Protein AF-A0A8J6HXM9-F1 (afdb_monomer_lite)

Secondary structure (DSSP, 8-state):
--TTSSSHHHHHHHHHHHHSTT--GGG--PPPTHHHHHTTTSPPPTTHHHHHHHHHHHHHHHHHHHHHHHHHHHHHHHHTHHHHHHHHHHTT-----S-SS----SS-TTSHHHHHHHHHHHHHHHHHHHHHHHHHHHHHHHHHHHHHHHHHHHHHHHHTTTTS-HHHHHHHHHHHHHHHHHHHHHHHHHHHHHHHHHHHHHHHHHHHHHHHHHHHHHH--HHHHHHHHHHHHHHHHS-GGG-THHHHHHHHHHHHH-PPTT--TTSTTS-HHHHHHHHHGGGS-HHHHHHHHHHHHHH-TTTHHHHHHHHHS----BSTTS-B--HHHHHHHHHHHHHHHHHHHHHHHS-HHHHHHHTTT--EEEEEE-TTS-EEEEEE----TT-TT---------S-------------------PPTT--HHHHHHHHHHHHHHHHHHHHHHHHHHHHHHHHHHHHHHHHHHGGGGGTS-HHHHHHHHHHHHHHHHHHHHHHHHHHHHHHHHHHHHHHHHHHH---SHHHHHS-TT-SS----SS-TTTTTHHHHHHHHHHHHHHHHHHHHHHHHHHHHHHHHHHHHHHHHHHHHHHHHHHHHH-GGGHHHHHHHHHHHHHHHH-

Organism: Tenebrio molitor (NCBI:txid7067)

Sequence (619 aa):
MRLWWELPNTVAKRLARHFAFGRSRVLNPEPPDLVCVFFRGFSTPSHREQFKKKHDKRVKLLYGYCVVGLVVYSAVSYLEEPYCRRKYDEQNAKDVCGFMVPVWIPFDLSDPIIKHIVFSFQACSMLLVLLPAILGTYFAVTCVDLITIRIEHLQNVLENIEVLPRSLKKNKLKWSVQYHVRILRLTEKFNDYFGSLNAVHYVLSSIILGILNHQTLQQMEIKAVIHLLGWLVTLGAFKPGDFSLIVNEQNVREAFNSFPVGTSPDLDGMRAQYLKDIISLSACEPGQQDCILKEVQCHTPLLYPYLYQCYKNPFTLNVSNMGIMASATFLRVISSSVAAWLSETVLRGRGLGARRKLRRAMDVCVCLVGADGRVVEGRINTLSATTARSARVRVSSGKGAHGCISVVYVCECEVEWPWVAGESAPERIGKMELEKGKIADRKGCIYMEYCFLEKIRDVNVLIEQLGEFEKFCPKEEILATDETVEYYSKAIIVYWFFGNVMNCIALLVERSQCKLQRKSDLYRERDPCGLMARCFYPFDVSRKLFPLAYSIQVYTCGIITYYVVVLSMTLVGLMMHVLTQLRYCRKLIRRLDKVINEEPEDIEKSVRQIVLYHIKIIK

pLDDT: mean 71.36, std 20.9, range [22.47, 97.19]

Radius of gyration: 31.19 Å; chains: 1; bounding box: 90×50×92 Å

Foldseek 3Di:
DVVPPPPCPPVVVVVCVVVVDDDPCVLPPVPPCVVVVLQPPDDDQPCVVVLVVVLSVLLVVVLVVQLVLLVVLLVLQQVCQVVVVVVCVVVVHDFDGSASDRDDDLDPCVDVVVVVVVRVVRSVVSNVVVSVVLVVVSVLLSLLLVLVSLLVSLLVLLLCLVVDDPVVSVVSVVVSLVSVVSSVVSLVVSLVVCLQVVLVVVVVLLVLLVVLLVCCLPVVRVSSVSVNVVSVVSLCSSPLVSNCQQVSLVSSLVSLQVDDFDPDPVCVLVTSVLSNVLSVCVVDDPVVNVVSLVVCCVSPVPCSVVSVVSPPDRSFSHNVVPDGPHPVVSVVSVCVSVVSNVVSVVCVVDDPVVVVVVVQVPWDWDWFAFPVRDTDTDTDHDDDPVPPPDDDDDDPDDDDDDDDGDDDDPDPPPPVDPDDPPDDPVRVVVVVVQVVVVVVVVCVLVVVVVVCVVCVVVLVVLVVLLVVCVVQDPVVLVVVLVVVLVVVLVVLVVVLVVVLVCLLVSQVVSQVVVLVSDDDDVCPQFQHGSASDRDGDPGRCNPDVVVVRNVVRSVVVSVSSVVVSVVVSSVVSSVSSLVSLVVVLVVLVVCLVVCVVPPVVCSVVSVVSSVVSVVSSVD

InterPro domains:
  IPR004117 Olfactory receptor, insect [PF02949] (98-229)
  IPR004117 Olfactory receptor, insect [PTHR21137] (50-234)

Structure (mmCIF, N/CA/C/O backbone):
data_AF-A0A8J6HXM9-F1
#
_entry.id   AF-A0A8J6HXM9-F1
#
loop_
_atom_site.group_PDB
_atom_site.id
_atom_site.type_symbol
_atom_site.label_atom_id
_atom_site.label_alt_id
_atom_site.label_comp_id
_atom_site.label_asym_id
_atom_site.label_entity_id
_atom_site.label_seq_id
_atom_site.pdbx_PDB_ins_code
_atom_site.Cartn_x
_atom_site.Cartn_y
_atom_site.Cartn_z
_atom_site.occupancy
_atom_site.B_iso_or_equiv
_atom_site.auth_seq_id
_atom_site.auth_comp_id
_atom_site.auth_asym_id
_atom_site.auth_atom_id
_atom_site.pdbx_PDB_model_num
ATOM 1 N N . MET A 1 1 ? -13.595 -3.493 -39.857 1.00 31.84 1 MET A N 1
ATOM 2 C CA . MET A 1 1 ? -12.845 -2.217 -39.758 1.00 31.84 1 MET A CA 1
ATOM 3 C C . MET A 1 1 ? -13.699 -0.962 -39.502 1.00 31.84 1 MET A C 1
ATOM 5 O O . MET A 1 1 ? -13.125 0.013 -39.049 1.00 31.84 1 MET A O 1
ATOM 9 N N . ARG A 1 2 ? -15.039 -0.952 -39.669 1.00 22.98 2 ARG A N 1
ATOM 10 C CA . ARG A 1 2 ? -15.896 0.197 -39.267 1.00 22.98 2 ARG A CA 1
ATOM 11 C C . ARG A 1 2 ? -16.353 0.216 -37.795 1.00 22.98 2 ARG A C 1
ATOM 13 O O . ARG A 1 2 ? -16.747 1.266 -37.315 1.00 22.98 2 ARG A O 1
ATOM 20 N N . LEU A 1 3 ? -16.239 -0.890 -37.052 1.00 25.84 3 LEU A N 1
ATOM 21 C CA . LEU A 1 3 ? -16.672 -0.955 -35.642 1.00 25.84 3 LEU A CA 1
ATOM 22 C C . LEU A 1 3 ? -15.687 -0.345 -34.622 1.00 25.84 3 LEU A C 1
ATOM 24 O O . LEU A 1 3 ? -16.008 -0.266 -33.443 1.00 25.84 3 LEU A O 1
ATOM 28 N N . TRP A 1 4 ? -14.495 0.081 -35.050 1.00 30.20 4 TRP A N 1
ATOM 29 C CA . TRP A 1 4 ? -13.453 0.603 -34.151 1.00 30.20 4 TRP A CA 1
ATOM 30 C C . TRP A 1 4 ? -13.431 2.135 -34.032 1.00 30.20 4 TRP A C 1
ATOM 32 O O . TRP A 1 4 ? -12.713 2.663 -33.189 1.00 30.20 4 TRP A O 1
ATOM 42 N N . TRP A 1 5 ? -14.226 2.858 -34.828 1.00 33.66 5 TRP A N 1
ATOM 43 C CA . TRP A 1 5 ? -14.164 4.325 -34.885 1.00 33.66 5 TRP A CA 1
ATOM 44 C C . TRP A 1 5 ? -15.242 5.059 -34.070 1.00 33.66 5 TRP A C 1
ATOM 46 O O . TRP A 1 5 ? -15.077 6.241 -33.787 1.00 33.66 5 TRP A O 1
ATOM 56 N N . GLU A 1 6 ? -16.304 4.383 -33.615 1.00 31.91 6 GLU A N 1
ATOM 57 C CA . GLU A 1 6 ? -17.414 5.057 -32.909 1.00 31.91 6 GLU A CA 1
ATOM 58 C C . GLU A 1 6 ? -17.395 4.929 -31.375 1.00 31.91 6 GLU A C 1
ATOM 60 O O . GLU A 1 6 ? -18.154 5.609 -30.685 1.00 31.91 6 GLU A O 1
ATOM 65 N N . LEU A 1 7 ? -16.480 4.142 -30.799 1.00 33.22 7 LEU A N 1
ATOM 66 C CA . LEU A 1 7 ? -16.333 4.012 -29.342 1.00 33.22 7 LEU A CA 1
ATOM 67 C C . LEU A 1 7 ? -15.490 5.078 -28.587 1.00 33.22 7 LEU A C 1
ATOM 69 O O . LEU A 1 7 ? -15.622 5.114 -27.357 1.00 33.22 7 LEU A O 1
ATOM 73 N N . PRO A 1 8 ? -14.667 5.973 -29.192 1.00 40.75 8 PRO A N 1
ATOM 74 C CA . PRO A 1 8 ? -13.815 6.855 -28.386 1.00 40.75 8 PRO A CA 1
ATOM 75 C C . PRO A 1 8 ? -14.595 7.938 -27.638 1.00 40.75 8 PRO A C 1
ATOM 77 O O . PRO A 1 8 ? -14.272 8.255 -26.498 1.00 40.75 8 PRO A O 1
ATOM 80 N N . ASN A 1 9 ? -15.649 8.508 -28.227 1.00 42.16 9 ASN A N 1
ATOM 81 C CA . ASN A 1 9 ? -16.217 9.752 -27.702 1.00 42.16 9 ASN A CA 1
ATOM 82 C C . ASN A 1 9 ? -17.053 9.576 -26.430 1.00 42.16 9 ASN A C 1
ATOM 84 O O . ASN A 1 9 ? -17.073 10.472 -25.590 1.00 42.16 9 ASN A O 1
ATOM 88 N N . THR A 1 10 ? -17.720 8.441 -26.232 1.00 44.25 10 THR A N 1
ATOM 89 C CA . THR A 1 10 ? -18.593 8.214 -25.065 1.00 44.25 10 THR A CA 1
ATOM 90 C C . THR A 1 10 ? -17.809 7.719 -23.853 1.00 44.25 10 THR A C 1
ATOM 92 O O . THR A 1 10 ? -18.071 8.162 -22.732 1.00 44.25 10 THR A O 1
ATOM 95 N N . VAL A 1 11 ? -16.805 6.863 -24.076 1.00 41.78 11 VAL A N 1
ATOM 96 C CA . VAL A 1 11 ? -15.896 6.373 -23.030 1.00 41.78 11 VAL A CA 1
ATOM 97 C C . VAL A 1 11 ? -14.886 7.456 -22.655 1.00 41.78 11 VAL A C 1
ATOM 99 O O . VAL A 1 11 ? -14.742 7.739 -21.468 1.00 41.78 11 VAL A O 1
ATOM 102 N N . ALA A 1 12 ? -14.299 8.173 -23.622 1.00 39.62 12 ALA A N 1
ATOM 103 C CA . ALA A 1 12 ? -13.432 9.311 -23.325 1.00 39.62 12 ALA A CA 1
ATOM 104 C C . ALA A 1 12 ? -14.203 10.478 -22.695 1.00 39.62 12 ALA A C 1
ATOM 106 O O . ALA A 1 12 ? -13.669 11.092 -21.788 1.00 39.62 12 ALA A O 1
ATOM 107 N N . LYS A 1 13 ? -15.474 10.758 -23.045 1.00 41.84 13 LYS A N 1
ATOM 108 C CA . LYS A 1 13 ? -16.288 11.760 -22.313 1.00 41.84 13 LYS A CA 1
ATOM 109 C C . LYS A 1 13 ? -16.751 11.294 -20.930 1.00 41.84 13 LYS A C 1
ATOM 111 O O . LYS A 1 13 ? -17.095 12.150 -20.114 1.00 41.84 13 LYS A O 1
ATOM 116 N N . ARG A 1 14 ? -16.826 9.987 -20.645 1.00 41.19 14 ARG A N 1
ATOM 117 C CA . ARG A 1 14 ? -17.085 9.466 -19.284 1.00 41.19 14 ARG A CA 1
ATOM 118 C C . ARG A 1 14 ? -15.819 9.493 -18.435 1.00 41.19 14 ARG A C 1
ATOM 120 O O . ARG A 1 14 ? -15.872 9.991 -17.317 1.00 41.19 14 ARG A O 1
ATOM 127 N N . LEU A 1 15 ? -14.686 9.069 -18.991 1.00 38.81 15 LEU A N 1
ATOM 128 C CA . LEU A 1 15 ? -13.378 9.159 -18.346 1.00 38.81 15 LEU A CA 1
ATOM 129 C C . LEU A 1 15 ? -12.964 10.622 -18.158 1.00 38.81 15 LEU A C 1
ATOM 131 O O . LEU A 1 15 ? -12.643 11.008 -17.047 1.00 38.81 15 LEU A O 1
ATOM 135 N N . ALA A 1 16 ? -13.110 11.486 -19.163 1.00 39.44 16 ALA A N 1
ATOM 136 C CA . ALA A 1 16 ? -12.872 12.923 -19.032 1.00 39.44 16 ALA A CA 1
ATOM 137 C C . ALA A 1 16 ? -13.861 13.600 -18.075 1.00 39.44 16 ALA A C 1
ATOM 139 O O . ALA A 1 16 ? -13.477 14.562 -17.439 1.00 39.44 16 ALA A O 1
ATOM 140 N N . ARG A 1 17 ? -15.094 13.108 -17.877 1.00 41.44 17 ARG A N 1
ATOM 141 C CA . ARG A 1 17 ? -15.974 13.600 -16.790 1.00 41.44 17 ARG A CA 1
ATOM 142 C C . ARG A 1 17 ? -15.585 13.081 -15.402 1.00 41.44 17 ARG A C 1
ATOM 144 O O . ARG A 1 17 ? -15.936 13.714 -14.413 1.00 41.44 17 ARG A O 1
ATOM 151 N N . HIS A 1 18 ? -14.870 11.962 -15.313 1.00 41.69 18 HIS A N 1
ATOM 152 C CA . HIS A 1 18 ? -14.252 11.490 -14.071 1.00 41.69 18 HIS A CA 1
ATOM 153 C C . HIS A 1 18 ? -12.903 12.165 -13.776 1.00 41.69 18 HIS A C 1
ATOM 155 O O . HIS A 1 18 ? -12.589 12.370 -12.607 1.00 41.69 18 HIS A O 1
ATOM 161 N N . PHE A 1 19 ? -12.153 12.565 -14.808 1.00 37.09 19 PHE A N 1
ATOM 162 C CA . PHE A 1 19 ? -10.839 13.208 -14.701 1.00 37.09 19 PHE A CA 1
ATOM 163 C C . PHE A 1 19 ? -10.867 14.743 -14.826 1.00 37.09 19 PHE A C 1
ATOM 165 O O . PHE A 1 19 ? -9.917 15.396 -14.398 1.00 37.09 19 PHE A O 1
ATOM 172 N N . ALA A 1 20 ? -11.936 15.353 -15.353 1.00 36.69 20 ALA A N 1
ATOM 173 C CA . ALA A 1 20 ? -12.113 16.804 -15.357 1.00 36.69 20 ALA A CA 1
ATOM 174 C C . ALA A 1 20 ? -12.361 17.285 -13.924 1.00 36.69 20 ALA A C 1
ATOM 176 O O . ALA A 1 20 ? -13.451 17.172 -13.356 1.00 36.69 20 ALA A O 1
ATOM 177 N N . PHE A 1 21 ? -11.278 17.800 -13.355 1.00 49.78 21 PHE A N 1
ATOM 178 C CA . PHE A 1 21 ? -11.176 18.550 -12.117 1.00 49.78 21 PHE A CA 1
ATOM 179 C C . PHE A 1 21 ? -12.388 19.461 -11.863 1.00 49.78 21 PHE A C 1
ATOM 181 O O . PHE A 1 21 ? -12.713 20.326 -12.671 1.00 49.78 21 PHE A O 1
ATOM 188 N N . GLY A 1 22 ? -13.015 19.311 -10.689 1.00 33.38 22 GLY A N 1
ATOM 189 C CA . GLY A 1 22 ? -13.835 20.379 -10.109 1.00 33.38 22 GLY A CA 1
ATOM 190 C C . GLY A 1 22 ? -14.942 19.946 -9.150 1.00 33.38 22 GLY A C 1
ATOM 191 O O . GLY A 1 22 ? -15.168 20.630 -8.156 1.00 33.38 22 GLY A O 1
ATOM 192 N N . ARG A 1 23 ? -15.646 18.831 -9.400 1.00 36.16 23 ARG A N 1
ATOM 193 C CA . ARG A 1 23 ? -16.852 18.474 -8.610 1.00 36.16 23 ARG A CA 1
ATOM 194 C C . ARG A 1 23 ? -17.080 16.982 -8.361 1.00 36.16 23 ARG A C 1
ATOM 196 O O . ARG A 1 23 ? -18.188 16.584 -8.007 1.00 36.16 23 ARG A O 1
ATOM 203 N N . SER A 1 24 ? -16.066 16.136 -8.515 1.00 35.00 24 SER A N 1
ATOM 204 C CA . SER A 1 24 ? -16.252 14.717 -8.209 1.00 35.00 24 SER A CA 1
ATOM 205 C C . SER A 1 24 ? -16.218 14.501 -6.692 1.00 35.00 24 SER A C 1
ATOM 207 O O . SER A 1 24 ? -15.155 14.590 -6.077 1.00 35.00 24 SER A O 1
ATOM 209 N N . ARG A 1 25 ? -17.374 14.179 -6.085 1.00 41.53 25 ARG A N 1
ATOM 210 C CA . ARG A 1 25 ? -17.483 13.688 -4.689 1.00 41.53 25 ARG A CA 1
ATOM 211 C C . ARG A 1 25 ? -16.564 12.483 -4.410 1.00 41.53 25 ARG A C 1
ATOM 213 O O . ARG A 1 25 ? -16.330 12.162 -3.259 1.00 41.53 25 ARG A O 1
ATOM 220 N N . VAL A 1 26 ? -16.009 11.856 -5.449 1.00 41.50 26 VAL A N 1
ATOM 221 C CA . VAL A 1 26 ? -15.083 10.716 -5.382 1.00 41.50 26 VAL A CA 1
ATOM 222 C C . VAL A 1 26 ? -13.689 11.093 -4.855 1.00 41.50 26 VAL A C 1
ATOM 224 O O . VAL A 1 26 ? -13.021 10.239 -4.289 1.00 41.50 26 VAL A O 1
ATOM 227 N N . LEU A 1 27 ? -13.255 12.357 -4.975 1.00 39.78 27 LEU A N 1
ATOM 228 C CA . LEU A 1 27 ? -11.985 12.836 -4.388 1.00 39.78 27 LEU A CA 1
ATOM 229 C C . LEU A 1 27 ? -12.145 13.440 -2.983 1.00 39.78 27 LEU A C 1
ATOM 231 O O . LEU A 1 27 ? -11.152 13.768 -2.343 1.00 39.78 27 LEU A O 1
ATOM 235 N N . ASN A 1 28 ? -13.385 13.544 -2.500 1.00 38.56 28 ASN A N 1
ATOM 236 C CA . ASN A 1 28 ? -13.709 13.682 -1.084 1.00 38.56 28 ASN A CA 1
ATOM 237 C C . ASN A 1 28 ? -14.421 12.390 -0.648 1.00 38.56 28 ASN A C 1
ATOM 239 O O . ASN A 1 28 ? -15.607 12.445 -0.309 1.00 38.56 28 ASN A O 1
ATOM 243 N N . PRO A 1 29 ? -13.763 11.210 -0.669 1.00 43.34 29 PRO A N 1
ATOM 244 C CA . PRO A 1 29 ? -14.262 10.157 0.190 1.00 43.34 29 PRO A CA 1
ATOM 245 C C . PRO A 1 29 ? -14.192 10.770 1.585 1.00 43.34 29 PRO A C 1
ATOM 247 O O . PRO A 1 29 ? -13.104 11.119 2.048 1.00 43.34 29 PRO A O 1
ATOM 250 N N . GLU A 1 30 ? -15.340 11.022 2.221 1.00 43.56 30 GLU A N 1
ATOM 251 C CA . GLU A 1 30 ? -15.300 11.289 3.651 1.00 43.56 30 GLU A CA 1
ATOM 252 C C . GLU A 1 30 ? -14.464 10.151 4.233 1.00 43.56 30 GLU A C 1
ATOM 254 O O . GLU A 1 30 ? -14.775 8.989 3.934 1.00 43.56 30 GLU A O 1
ATOM 259 N N . PRO A 1 31 ? -13.335 10.458 4.907 1.00 47.56 31 PRO A N 1
ATOM 260 C CA . PRO A 1 31 ? -12.440 9.425 5.393 1.00 47.56 31 PRO A CA 1
ATOM 261 C C . PRO A 1 31 ? -13.323 8.436 6.135 1.00 47.56 31 PRO A C 1
ATOM 263 O O . PRO A 1 31 ? -14.167 8.886 6.919 1.00 47.56 31 PRO A O 1
ATOM 266 N N . PRO A 1 32 ? -13.233 7.139 5.797 1.00 47.34 32 PRO A N 1
ATOM 267 C CA . PRO A 1 32 ? -14.266 6.185 6.132 1.00 47.34 32 PRO A CA 1
ATOM 268 C C . PRO A 1 32 ? -14.608 6.346 7.605 1.00 47.34 32 PRO A C 1
ATOM 270 O O . PRO A 1 32 ? -13.722 6.340 8.464 1.00 47.34 32 PRO A O 1
ATOM 273 N N . ASP A 1 33 ? -15.904 6.483 7.881 1.00 54.75 33 ASP A N 1
ATOM 274 C CA . ASP A 1 33 ? -16.495 6.606 9.216 1.00 54.75 33 ASP A CA 1
ATOM 275 C C . ASP A 1 33 ? -16.012 5.517 10.193 1.00 54.75 33 ASP A C 1
ATOM 277 O O . ASP A 1 33 ? -16.316 5.575 11.375 1.00 54.75 33 ASP A O 1
ATOM 281 N N . LEU A 1 34 ? -15.241 4.529 9.729 1.00 54.44 34 LEU A N 1
ATOM 282 C CA . LEU A 1 34 ? -14.500 3.528 10.488 1.00 54.44 34 LEU A CA 1
ATOM 283 C C . LEU A 1 34 ? -13.900 4.070 11.790 1.00 54.44 34 LEU A C 1
ATOM 285 O O . LEU A 1 34 ? -14.086 3.471 12.846 1.00 54.44 34 LEU A O 1
ATOM 289 N N . VAL A 1 35 ? -13.226 5.220 11.739 1.00 62.09 35 VAL A N 1
ATOM 290 C CA . VAL A 1 35 ? -12.621 5.833 12.931 1.00 62.09 35 VAL A CA 1
ATOM 291 C C . VAL A 1 35 ? -13.693 6.349 13.890 1.00 62.09 35 VAL A C 1
ATOM 293 O O . VAL A 1 35 ? -13.603 6.165 15.105 1.00 62.09 35 VAL A O 1
ATOM 296 N N . CYS A 1 36 ? -14.730 6.993 13.357 1.00 66.38 36 CYS A N 1
ATOM 297 C CA . CYS A 1 36 ? -15.858 7.486 14.142 1.00 66.38 36 CYS A CA 1
ATOM 298 C C . CYS A 1 36 ? -16.667 6.344 14.760 1.00 66.38 36 CYS A C 1
ATOM 300 O O . CYS A 1 36 ? -17.122 6.454 15.897 1.00 66.38 36 CYS A O 1
ATOM 302 N N . VAL A 1 37 ? -16.781 5.224 14.050 1.00 69.75 37 VAL A N 1
ATOM 303 C CA . VAL A 1 37 ? -17.386 3.984 14.531 1.00 69.75 37 VAL A CA 1
ATOM 304 C C . VAL A 1 37 ? -16.545 3.395 15.662 1.00 69.75 37 VAL A C 1
ATOM 306 O O . VAL A 1 37 ? -17.102 3.013 16.690 1.00 69.75 37 VAL A O 1
ATOM 309 N N . PHE A 1 38 ? -15.216 3.388 15.530 1.00 76.00 38 PHE A N 1
ATOM 310 C CA . PHE A 1 38 ? -14.313 2.842 16.543 1.00 76.00 38 PHE A CA 1
ATOM 311 C C . PHE A 1 38 ? -14.368 3.619 17.875 1.00 76.00 38 PHE A C 1
ATOM 313 O O . PHE A 1 38 ? -14.368 3.036 18.965 1.00 76.00 38 PHE A O 1
ATOM 320 N N . PHE A 1 39 ? -14.513 4.945 17.804 1.00 83.44 39 PHE A N 1
ATOM 321 C CA . PHE A 1 39 ? -14.644 5.822 18.975 1.00 83.44 39 PHE A CA 1
ATOM 322 C C . PHE A 1 39 ? -16.088 6.208 19.314 1.00 83.44 39 PHE A C 1
ATOM 324 O O . PHE A 1 39 ? -16.317 7.176 20.042 1.00 83.44 39 PHE A O 1
ATOM 331 N N . ARG A 1 40 ? -17.080 5.448 18.839 1.00 84.12 40 ARG A N 1
ATOM 332 C CA . ARG A 1 40 ? -18.483 5.720 19.159 1.00 84.12 40 ARG A CA 1
ATOM 333 C C . ARG A 1 40 ? -18.704 5.653 20.678 1.00 84.12 40 ARG A C 1
ATOM 335 O O . ARG A 1 40 ? -18.290 4.688 21.328 1.00 84.12 40 ARG A O 1
ATOM 342 N N . GLY A 1 41 ? -19.321 6.696 21.233 1.00 83.31 41 GLY A N 1
ATOM 343 C CA . GLY A 1 41 ? -19.528 6.869 22.679 1.00 83.31 41 GLY A CA 1
ATOM 344 C C . GLY A 1 41 ? -18.479 7.737 23.391 1.00 83.31 41 GLY A C 1
ATOM 345 O O . GLY A 1 41 ? -18.637 8.018 24.575 1.00 83.31 41 GLY A O 1
ATOM 346 N N . PHE A 1 42 ? -17.440 8.198 22.690 1.00 88.19 42 PHE A N 1
ATOM 347 C CA . PHE A 1 42 ? -16.485 9.177 23.215 1.00 88.19 42 PHE A CA 1
ATOM 348 C C . PHE A 1 42 ? -16.726 10.563 22.616 1.00 88.19 42 PHE A C 1
ATOM 350 O O . PHE A 1 42 ? -17.189 10.683 21.480 1.00 88.19 42 PHE A O 1
ATOM 357 N N . SER A 1 43 ? -16.390 11.614 23.370 1.00 87.62 43 SER A N 1
ATOM 358 C CA . SER A 1 43 ? -16.427 12.984 22.867 1.00 87.62 43 SER A CA 1
ATOM 359 C C . SER A 1 43 ? -15.473 13.157 21.685 1.00 87.62 43 SER A C 1
ATOM 361 O O . SER A 1 43 ? -14.408 12.532 21.582 1.00 87.62 43 SER A O 1
ATOM 363 N N . THR A 1 44 ? -15.896 13.998 20.751 1.00 87.94 44 THR A N 1
ATOM 364 C CA . THR A 1 44 ? -15.097 14.378 19.592 1.00 87.94 44 THR A CA 1
ATOM 365 C C . THR A 1 44 ? -13.959 15.297 20.051 1.00 87.94 44 THR A C 1
ATOM 367 O O . THR A 1 44 ? -14.230 16.210 20.830 1.00 87.94 44 THR A O 1
ATOM 370 N N . PRO A 1 45 ? -12.710 15.111 19.585 1.00 89.50 45 PRO A N 1
ATOM 371 C CA . PRO A 1 45 ? -11.624 16.036 19.895 1.00 89.50 45 PRO A CA 1
ATOM 372 C C . PRO A 1 45 ? -11.973 17.438 19.383 1.00 89.50 45 PRO A C 1
ATOM 374 O O . PRO A 1 45 ? -12.455 17.570 18.254 1.00 89.50 45 PRO A O 1
ATOM 377 N N . SER A 1 46 ? -11.705 18.475 20.181 1.00 86.69 46 SER A N 1
ATOM 378 C CA . SER A 1 46 ? -11.999 19.883 19.853 1.00 86.69 46 SER A CA 1
ATOM 379 C C . SER A 1 46 ? -11.391 20.328 18.516 1.00 86.69 46 SER A C 1
ATOM 381 O O . SER A 1 46 ? -11.996 21.102 17.779 1.00 86.69 46 SER A O 1
ATOM 383 N N . HIS A 1 47 ? -10.227 19.782 18.155 1.00 87.62 47 HIS A N 1
ATOM 384 C CA . HIS A 1 47 ? -9.484 20.142 16.945 1.00 87.62 47 HIS A CA 1
ATOM 385 C C . HIS A 1 47 ? -9.807 19.280 15.711 1.00 87.62 47 HIS A C 1
ATOM 387 O O . HIS A 1 47 ? -9.108 19.376 14.703 1.00 87.62 47 HIS A O 1
ATOM 393 N N . ARG A 1 48 ? -10.864 18.449 15.728 1.00 86.62 48 ARG A N 1
ATOM 394 C CA . ARG A 1 48 ? -11.167 17.522 14.614 1.00 86.62 48 ARG A CA 1
ATOM 395 C C . ARG A 1 48 ? -11.351 18.223 13.262 1.00 86.62 48 ARG A C 1
ATOM 397 O O . ARG A 1 48 ? -10.828 17.746 12.258 1.00 86.62 48 ARG A O 1
ATOM 404 N N . GLU A 1 49 ? -12.073 19.338 13.220 1.00 89.69 49 GLU A N 1
ATOM 405 C CA . GLU A 1 49 ? -12.308 20.071 11.964 1.00 89.69 49 GLU A CA 1
ATOM 406 C C . GLU A 1 49 ? -11.026 20.731 11.438 1.00 89.69 49 GLU A C 1
ATOM 408 O O . GLU A 1 49 ? -10.740 20.703 10.238 1.00 89.69 49 GLU A O 1
ATOM 413 N N . GLN A 1 50 ? -10.199 21.267 12.342 1.00 90.94 50 GLN A N 1
ATOM 414 C CA . GLN A 1 50 ? -8.891 21.827 11.992 1.00 90.94 50 GLN A CA 1
ATOM 415 C C . GLN A 1 50 ? -7.964 20.740 11.436 1.00 90.94 50 GLN A C 1
ATOM 417 O O . GLN A 1 50 ? -7.298 20.957 10.422 1.00 90.94 50 GLN A O 1
ATOM 422 N N . PHE A 1 51 ? -7.980 19.554 12.050 1.00 87.00 51 PHE A N 1
ATOM 423 C CA . PHE A 1 51 ? -7.259 18.378 11.581 1.00 87.00 51 PHE A CA 1
ATOM 424 C C . PHE A 1 51 ? -7.695 17.957 10.177 1.00 87.00 51 PHE A C 1
ATOM 426 O O . PHE A 1 51 ? -6.856 17.878 9.280 1.00 87.00 51 PHE A O 1
ATOM 433 N N . LYS A 1 52 ? -9.004 17.781 9.948 1.00 88.50 52 LYS A N 1
ATOM 434 C CA . LYS A 1 52 ? -9.554 17.426 8.631 1.00 88.50 52 LYS A CA 1
ATOM 435 C C . LYS A 1 52 ? -9.107 18.424 7.560 1.00 88.50 52 LYS A C 1
ATOM 437 O O . LYS A 1 52 ? -8.525 18.033 6.553 1.00 88.50 52 LYS A O 1
ATOM 442 N N . LYS A 1 53 ? -9.254 19.727 7.824 1.00 91.56 53 LYS A N 1
ATOM 443 C CA . LYS A 1 53 ? -8.835 20.791 6.897 1.00 91.56 53 LYS A CA 1
ATOM 444 C C . LYS A 1 53 ? -7.325 20.778 6.616 1.00 91.56 53 LYS A C 1
ATOM 446 O O . LYS A 1 53 ? -6.913 21.019 5.479 1.00 91.56 53 LYS A O 1
ATOM 451 N N . LYS A 1 54 ? -6.491 20.506 7.629 1.00 88.81 54 LYS A N 1
ATOM 452 C CA . LYS A 1 54 ? -5.028 20.382 7.488 1.00 88.81 54 LYS A CA 1
ATOM 453 C C . LYS A 1 54 ? -4.657 19.178 6.615 1.00 88.81 54 LYS A C 1
ATOM 455 O O . LYS A 1 54 ? -3.817 19.330 5.726 1.00 88.81 54 LYS A O 1
ATOM 460 N N . HIS A 1 55 ? -5.294 18.025 6.828 1.00 85.75 55 HIS A N 1
ATOM 461 C CA . HIS A 1 55 ? -5.048 16.808 6.049 1.00 85.75 55 HIS A CA 1
ATOM 462 C C . HIS A 1 55 ? -5.521 16.949 4.607 1.00 85.75 55 HIS A C 1
ATOM 464 O O . HIS A 1 55 ? -4.731 16.727 3.697 1.00 85.75 55 HIS A O 1
ATOM 470 N N . ASP A 1 56 ? -6.729 17.459 4.374 1.00 87.81 56 ASP A N 1
ATOM 471 C CA . ASP A 1 56 ? -7.235 17.701 3.018 1.00 87.81 56 ASP A CA 1
ATOM 472 C C . ASP A 1 56 ? -6.301 18.625 2.222 1.00 87.81 56 ASP A C 1
ATOM 474 O O . ASP A 1 56 ? -6.048 18.410 1.034 1.00 87.81 56 ASP A O 1
ATOM 478 N N . LYS A 1 57 ? -5.742 19.654 2.876 1.00 90.31 57 LYS A N 1
ATOM 479 C CA . LYS A 1 57 ? -4.749 20.543 2.259 1.00 90.31 57 LYS A CA 1
ATOM 480 C C . LYS A 1 57 ? -3.450 19.802 1.925 1.00 90.31 57 LYS A C 1
ATOM 482 O O . LYS A 1 57 ? -2.919 19.992 0.833 1.00 90.31 57 LYS A O 1
ATOM 487 N N . ARG A 1 58 ? -2.939 18.972 2.842 1.00 87.94 58 ARG A N 1
ATOM 488 C CA . ARG A 1 58 ? -1.721 18.164 2.650 1.00 87.94 58 ARG A CA 1
ATOM 489 C C . ARG A 1 58 ? -1.901 17.126 1.533 1.00 87.94 58 ARG A C 1
ATOM 491 O O . ARG A 1 58 ? -1.033 17.055 0.672 1.00 87.94 58 ARG A O 1
ATOM 498 N N . VAL A 1 59 ? -3.029 16.409 1.480 1.00 86.62 59 VAL A N 1
ATOM 499 C CA . VAL A 1 59 ? -3.362 15.461 0.394 1.00 86.62 59 VAL A CA 1
ATOM 500 C C . VAL A 1 59 ? -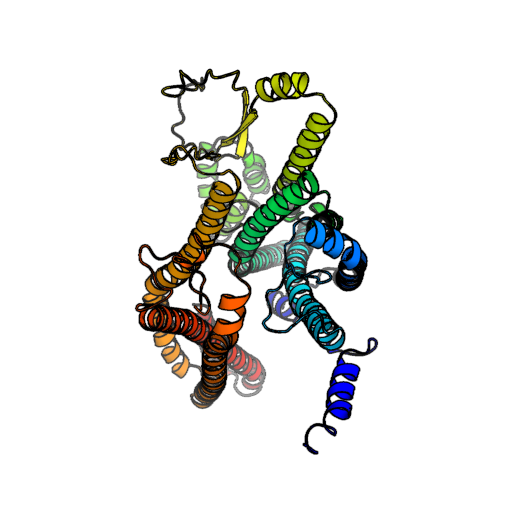3.360 16.166 -0.954 1.00 86.62 59 VAL A C 1
ATOM 502 O O . VAL A 1 59 ? -2.723 15.696 -1.889 1.00 86.62 59 VAL A O 1
ATOM 505 N N . LYS A 1 60 ? -4.037 17.317 -1.062 1.00 89.44 60 LYS A N 1
ATOM 506 C CA . LYS A 1 60 ? -4.093 18.087 -2.314 1.00 89.44 60 LYS A CA 1
ATOM 507 C C . LYS A 1 60 ? -2.714 18.580 -2.746 1.00 89.44 60 LYS A C 1
ATOM 509 O O . LYS A 1 60 ? -2.399 18.522 -3.932 1.00 89.44 60 LYS A O 1
ATOM 514 N N . LEU A 1 61 ? -1.897 19.040 -1.797 1.00 90.50 61 LEU A N 1
ATOM 515 C CA . LEU A 1 61 ? -0.524 19.466 -2.069 1.00 90.50 61 LEU A CA 1
ATOM 516 C C . LEU A 1 61 ? 0.333 18.296 -2.558 1.00 90.50 61 LEU A C 1
ATOM 518 O O . LEU A 1 61 ? 1.041 18.439 -3.549 1.00 90.50 61 LEU A O 1
ATOM 522 N N . LEU A 1 62 ? 0.240 17.145 -1.891 1.00 87.25 62 LEU A N 1
ATOM 523 C CA . LEU A 1 62 ? 0.993 15.946 -2.234 1.00 87.25 62 LEU A CA 1
ATOM 524 C C . LEU A 1 62 ? 0.565 15.401 -3.601 1.00 87.25 62 LEU A C 1
ATOM 526 O O . LEU A 1 62 ? 1.410 15.158 -4.449 1.00 87.25 62 LEU A O 1
ATOM 530 N N . TYR A 1 63 ? -0.739 15.328 -3.865 1.00 88.88 63 TYR A N 1
ATOM 531 C CA . TYR A 1 63 ? -1.279 14.975 -5.177 1.00 88.88 63 TYR A CA 1
ATOM 532 C C . TYR A 1 63 ? -0.752 15.907 -6.278 1.00 88.88 63 TYR A C 1
ATOM 534 O O . TYR A 1 63 ? -0.257 15.445 -7.305 1.00 88.88 63 TYR A O 1
ATOM 542 N N . GLY A 1 64 ? -0.821 17.225 -6.054 1.00 91.88 64 GLY A N 1
ATOM 543 C CA . GLY A 1 64 ? -0.295 18.219 -6.989 1.00 91.88 64 GLY A CA 1
ATOM 544 C C . GLY A 1 64 ? 1.205 18.048 -7.226 1.00 91.88 64 GLY A C 1
ATOM 545 O O . GLY A 1 64 ? 1.650 18.074 -8.370 1.00 91.88 64 GLY A O 1
ATOM 546 N N . TYR A 1 65 ? 1.969 17.793 -6.163 1.00 91.19 65 TYR A N 1
ATOM 547 C CA . TYR A 1 65 ? 3.396 17.497 -6.237 1.00 91.19 65 TYR A CA 1
ATOM 548 C C . TYR A 1 65 ? 3.692 16.265 -7.102 1.00 91.19 65 TYR A C 1
ATOM 550 O O . TYR A 1 65 ? 4.567 16.335 -7.959 1.00 91.19 65 TYR A O 1
ATOM 558 N N . CYS A 1 66 ? 2.940 15.170 -6.954 1.00 90.00 66 CYS A N 1
ATOM 559 C CA . CYS A 1 66 ? 3.123 13.962 -7.764 1.00 90.00 66 CYS A CA 1
ATOM 560 C C . CYS A 1 66 ? 2.843 14.210 -9.242 1.00 90.00 66 CYS A C 1
ATOM 562 O O . CYS A 1 66 ? 3.612 13.778 -10.094 1.00 90.00 66 CYS A O 1
ATOM 564 N N . VAL A 1 67 ? 1.752 14.917 -9.548 1.00 92.81 67 VAL A N 1
ATOM 565 C CA . VAL A 1 67 ? 1.376 15.229 -10.932 1.00 92.81 67 VAL A CA 1
ATOM 566 C C . VAL A 1 67 ? 2.414 16.146 -11.573 1.00 92.81 67 VAL A C 1
ATOM 568 O O . VAL A 1 67 ? 2.890 15.854 -12.667 1.00 92.81 67 VAL A O 1
ATOM 571 N N . VAL A 1 68 ? 2.820 17.219 -10.887 1.00 94.06 68 VAL A N 1
ATOM 572 C CA . VAL A 1 68 ? 3.858 18.136 -11.381 1.00 94.06 68 VAL A CA 1
ATOM 573 C C . VAL A 1 68 ? 5.193 17.411 -11.529 1.00 94.06 68 VAL A C 1
ATOM 575 O O . VAL A 1 68 ? 5.834 17.529 -12.568 1.00 94.06 68 VAL A O 1
ATOM 578 N N . GLY A 1 69 ? 5.590 16.616 -10.533 1.00 91.69 69 GLY A N 1
ATOM 579 C CA . GLY A 1 69 ? 6.807 15.810 -10.570 1.00 91.69 69 GLY A CA 1
ATOM 580 C C . GLY A 1 69 ? 6.817 14.842 -11.749 1.00 91.69 69 GLY A C 1
ATOM 581 O O . GLY A 1 69 ? 7.810 14.773 -12.464 1.00 91.69 69 GLY A O 1
ATOM 582 N N . LEU A 1 70 ? 5.695 14.170 -12.021 1.00 92.69 70 LEU A N 1
ATOM 583 C CA . LEU A 1 70 ? 5.546 13.280 -13.169 1.00 92.69 70 LEU A CA 1
ATOM 584 C C . LEU A 1 70 ? 5.674 14.033 -14.497 1.00 92.69 70 LEU A C 1
ATOM 586 O O . LEU A 1 70 ? 6.373 13.564 -15.393 1.00 92.69 70 LEU A O 1
ATOM 590 N N . VAL A 1 71 ? 5.038 15.200 -14.627 1.00 94.88 71 VAL A N 1
ATOM 591 C CA . VAL A 1 71 ? 5.126 16.041 -15.831 1.00 94.88 71 VAL A CA 1
ATOM 592 C C . VAL A 1 71 ? 6.560 16.517 -16.056 1.00 94.88 71 VAL A C 1
ATOM 594 O O . VAL A 1 71 ? 7.078 16.375 -17.161 1.00 94.88 71 VAL A O 1
ATOM 597 N N . VAL A 1 72 ? 7.227 17.018 -15.014 1.00 94.75 72 VAL A N 1
ATOM 598 C CA . VAL A 1 72 ? 8.630 17.453 -15.083 1.00 94.75 72 VAL A CA 1
ATOM 599 C C . VAL A 1 72 ? 9.539 16.280 -15.445 1.00 94.75 72 VAL A C 1
ATOM 601 O O . VAL A 1 72 ? 10.360 16.401 -16.349 1.00 94.75 72 VAL A O 1
ATOM 604 N N . TYR A 1 73 ? 9.363 15.124 -14.805 1.00 93.38 73 TYR A N 1
ATOM 605 C CA . TYR A 1 73 ? 10.154 13.925 -15.081 1.00 93.38 73 TYR A CA 1
ATOM 606 C C . TYR A 1 73 ? 9.952 13.416 -16.517 1.00 93.38 73 TYR A C 1
ATOM 608 O O . TYR A 1 73 ? 10.910 13.029 -17.191 1.00 93.38 73 TYR A O 1
ATOM 616 N N . SER A 1 74 ? 8.715 13.473 -17.017 1.00 93.31 74 SER A N 1
ATOM 617 C CA . SER A 1 74 ? 8.365 13.158 -18.408 1.00 93.31 74 SER A CA 1
ATOM 618 C C . SER A 1 74 ? 9.033 14.131 -19.380 1.00 93.31 74 SER A C 1
ATOM 620 O O . SER A 1 74 ? 9.640 13.704 -20.359 1.00 93.31 74 SER A O 1
ATOM 622 N N . ALA A 1 75 ? 8.973 15.434 -19.092 1.00 94.88 75 ALA A N 1
ATOM 623 C CA . ALA A 1 75 ? 9.574 16.472 -19.922 1.00 94.88 75 ALA A CA 1
ATOM 624 C C . ALA A 1 75 ? 11.099 16.334 -19.984 1.00 94.88 75 ALA A C 1
ATOM 626 O O . ALA A 1 75 ? 11.661 16.340 -21.072 1.00 94.88 75 ALA A O 1
ATOM 627 N N . VAL A 1 76 ? 11.767 16.127 -18.844 1.00 94.44 76 VAL A N 1
ATOM 628 C CA . VAL A 1 76 ? 13.215 15.859 -18.799 1.00 94.44 76 VAL A CA 1
ATOM 629 C C . VAL A 1 76 ? 13.549 14.603 -19.596 1.00 94.44 76 VAL A C 1
ATOM 631 O O . VAL A 1 76 ? 14.489 14.608 -20.384 1.00 94.44 76 VAL A O 1
ATOM 634 N N . SER A 1 77 ? 12.736 13.551 -19.471 1.00 92.62 77 SER A N 1
ATOM 635 C CA . SER A 1 77 ? 12.928 12.325 -20.247 1.00 92.62 77 SER A CA 1
ATOM 636 C C . SER A 1 77 ? 12.863 12.541 -21.747 1.00 92.62 77 SER A C 1
ATOM 638 O O . SER A 1 77 ? 13.676 11.965 -22.464 1.00 92.62 77 SER A O 1
ATOM 640 N N . TYR A 1 78 ? 11.943 13.384 -22.198 1.00 93.06 78 TYR A N 1
ATOM 641 C CA . TYR A 1 78 ? 11.808 13.751 -23.598 1.00 93.06 78 TYR A CA 1
ATOM 642 C C . TYR A 1 78 ? 12.959 14.657 -24.071 1.00 93.06 78 TYR A C 1
ATOM 644 O O . TYR A 1 78 ? 13.550 14.415 -25.119 1.00 93.06 78 TYR A O 1
ATOM 652 N N . LEU A 1 79 ? 13.336 15.665 -23.276 1.00 94.75 79 LEU A N 1
ATOM 653 C CA . LEU A 1 79 ? 14.398 16.624 -23.607 1.00 94.75 79 LEU A CA 1
ATOM 654 C C . LEU A 1 79 ? 15.800 16.000 -23.636 1.00 94.75 79 LEU A C 1
ATOM 656 O O . LEU A 1 79 ? 16.648 16.446 -24.405 1.00 94.75 79 LEU A O 1
ATOM 660 N N . GLU A 1 80 ? 16.056 14.971 -22.829 1.00 92.81 80 GLU A N 1
ATOM 661 C CA . GLU A 1 80 ? 17.337 14.253 -22.819 1.00 92.81 80 GLU A CA 1
ATOM 662 C C . GLU A 1 80 ? 17.509 13.297 -24.008 1.00 92.81 80 GLU A C 1
ATOM 664 O O . GLU A 1 80 ? 18.614 12.798 -24.241 1.00 92.81 80 GLU A O 1
ATOM 669 N N . GLU A 1 81 ? 16.456 13.046 -24.793 1.00 94.00 81 GLU A N 1
ATOM 670 C CA . GLU A 1 81 ? 16.517 12.124 -25.926 1.00 94.00 81 GLU A CA 1
ATOM 671 C C . GLU A 1 81 ? 17.685 12.400 -26.891 1.00 94.00 81 GLU A C 1
ATOM 673 O O . GLU A 1 81 ? 18.414 11.452 -27.194 1.00 94.00 81 GLU A O 1
ATOM 678 N N . PRO A 1 82 ? 17.915 13.635 -27.385 1.00 94.50 82 PRO A N 1
ATOM 679 C CA . PRO A 1 82 ? 18.953 13.883 -28.387 1.00 94.50 82 PRO A CA 1
ATOM 680 C C . PRO A 1 82 ? 20.367 13.696 -27.831 1.00 94.50 82 PRO A C 1
ATOM 682 O O . PRO A 1 82 ? 21.301 13.390 -28.572 1.00 94.50 82 PRO A O 1
ATOM 685 N N . TYR A 1 83 ? 20.550 13.914 -26.526 1.00 93.38 83 TYR A N 1
ATOM 686 C CA . TYR A 1 83 ? 21.820 13.664 -25.850 1.00 93.38 83 TYR A CA 1
ATOM 687 C C . TYR A 1 83 ? 22.061 12.160 -25.690 1.00 93.38 83 TYR A C 1
ATOM 689 O O . TYR A 1 83 ? 23.122 11.666 -26.066 1.00 93.38 83 TYR A O 1
ATOM 697 N N . CYS A 1 84 ? 21.043 11.437 -25.217 1.00 90.75 84 CYS A N 1
ATOM 698 C CA . CYS A 1 84 ? 21.053 9.983 -25.119 1.00 90.75 84 CYS A CA 1
ATOM 699 C C . CYS A 1 84 ? 21.383 9.345 -26.476 1.00 90.75 84 CYS A C 1
ATOM 701 O O . CYS A 1 84 ? 22.341 8.584 -26.575 1.00 90.75 84 CYS A O 1
ATOM 703 N N . ARG A 1 85 ? 20.668 9.729 -27.541 1.00 92.31 85 ARG A N 1
ATOM 704 C CA . ARG A 1 85 ? 20.851 9.153 -28.879 1.00 92.31 85 ARG A CA 1
ATOM 705 C C . ARG A 1 85 ? 22.284 9.331 -29.392 1.00 92.31 85 ARG A C 1
ATOM 707 O O . ARG A 1 85 ? 22.901 8.346 -29.772 1.00 92.31 85 ARG A O 1
ATOM 714 N N . ARG A 1 86 ? 22.857 10.539 -29.275 1.00 94.19 86 ARG A N 1
ATOM 715 C CA . ARG A 1 86 ? 24.260 10.804 -29.656 1.00 94.19 86 ARG A CA 1
ATOM 716 C C . ARG A 1 86 ? 25.256 9.915 -28.914 1.00 94.19 86 ARG A C 1
ATOM 718 O O . ARG A 1 86 ? 26.116 9.311 -29.543 1.00 94.19 86 ARG A O 1
ATOM 725 N N . LYS A 1 87 ? 25.112 9.795 -27.591 1.00 88.62 87 LYS A N 1
ATOM 726 C CA . LYS A 1 87 ? 25.996 8.965 -26.759 1.00 88.62 87 LYS A CA 1
ATOM 727 C C . LYS A 1 87 ? 25.962 7.489 -27.176 1.00 88.62 87 LYS A C 1
ATOM 729 O O . LYS A 1 87 ? 26.984 6.811 -27.128 1.00 88.62 87 LYS A O 1
ATOM 734 N N . TYR A 1 88 ? 24.797 6.988 -27.578 1.00 86.88 88 TYR A N 1
ATOM 735 C CA . TYR A 1 88 ? 24.637 5.602 -28.017 1.00 86.88 88 TYR A CA 1
ATOM 736 C C . TYR A 1 88 ? 25.112 5.367 -29.453 1.00 86.88 88 TYR A C 1
ATOM 738 O O . TYR A 1 88 ? 25.742 4.338 -29.713 1.00 86.88 88 TYR A O 1
ATOM 746 N N . ASP A 1 89 ? 24.894 6.334 -30.346 1.00 90.19 89 ASP A N 1
ATOM 747 C CA . ASP A 1 89 ? 25.433 6.311 -31.707 1.00 90.19 89 ASP A CA 1
ATOM 748 C C . ASP A 1 89 ? 26.973 6.251 -31.676 1.00 90.19 89 ASP A C 1
ATOM 750 O O . ASP A 1 89 ? 27.572 5.416 -32.355 1.00 90.19 89 ASP A O 1
ATOM 754 N N . GLU A 1 90 ? 27.619 7.037 -30.803 1.00 93.06 90 GLU A N 1
ATOM 755 C CA . GLU A 1 90 ? 29.074 6.998 -30.566 1.00 93.06 90 GLU A CA 1
ATOM 756 C C . GLU A 1 90 ? 29.565 5.628 -30.067 1.00 93.06 90 GLU A C 1
ATOM 758 O O . GLU A 1 90 ? 30.654 5.176 -30.423 1.00 93.06 90 GLU A O 1
ATOM 763 N N . GLN A 1 91 ? 28.756 4.936 -29.261 1.00 89.06 91 GLN A N 1
ATOM 764 C CA . GLN A 1 91 ? 29.077 3.613 -28.717 1.00 89.06 91 GLN A CA 1
ATOM 765 C C . GLN A 1 91 ? 28.668 2.461 -29.644 1.00 89.06 91 GLN A C 1
ATOM 767 O O . GLN A 1 91 ? 28.862 1.294 -29.296 1.00 89.06 91 GLN A O 1
ATOM 772 N N . ASN A 1 92 ? 28.101 2.753 -30.822 1.00 89.44 92 ASN A N 1
ATOM 773 C CA . ASN A 1 92 ? 27.529 1.753 -31.726 1.00 89.44 92 ASN A CA 1
ATOM 774 C C . ASN A 1 92 ? 26.492 0.833 -31.039 1.00 89.44 92 ASN A C 1
ATOM 776 O O . ASN A 1 92 ? 26.268 -0.318 -31.452 1.00 89.44 92 ASN A O 1
ATOM 780 N N . ALA A 1 93 ? 25.846 1.337 -29.988 1.00 79.75 93 ALA A N 1
ATOM 781 C CA . ALA A 1 93 ? 24.862 0.631 -29.186 1.00 79.75 93 ALA A CA 1
ATOM 782 C C . ALA A 1 93 ? 23.454 1.093 -29.579 1.00 79.75 93 ALA A C 1
ATOM 784 O O . ALA A 1 93 ? 23.208 2.270 -29.807 1.00 79.75 93 ALA A O 1
ATOM 785 N N . LYS A 1 94 ? 22.520 0.146 -29.702 1.00 75.19 94 LYS A N 1
ATOM 786 C CA . LYS A 1 94 ? 21.108 0.451 -29.952 1.00 75.19 94 LYS A CA 1
ATOM 787 C C . LYS A 1 94 ? 20.388 0.395 -28.617 1.00 75.19 94 LYS A C 1
ATOM 789 O O . LYS A 1 94 ? 20.170 -0.702 -28.111 1.00 75.19 94 LYS A O 1
ATOM 794 N N . ASP A 1 95 ? 20.056 1.553 -28.068 1.00 77.19 95 ASP A N 1
ATOM 795 C CA . ASP A 1 95 ? 19.318 1.648 -26.812 1.00 77.19 95 ASP A CA 1
ATOM 796 C C . ASP A 1 95 ? 18.125 2.602 -26.937 1.00 77.19 95 ASP A C 1
ATOM 798 O O . ASP A 1 95 ? 18.019 3.402 -27.872 1.00 77.19 95 ASP A O 1
ATOM 802 N N . VAL A 1 96 ? 17.183 2.462 -26.011 1.00 83.44 96 VAL A N 1
ATOM 803 C CA . VAL A 1 96 ? 15.869 3.105 -26.072 1.00 83.44 96 VAL A CA 1
ATOM 804 C C . VAL A 1 96 ? 15.918 4.467 -25.371 1.00 83.44 96 VAL A C 1
ATOM 806 O O . VAL A 1 96 ? 15.830 4.567 -24.149 1.00 83.44 96 VAL A O 1
ATOM 809 N N . CYS A 1 97 ? 16.040 5.544 -26.153 1.00 90.19 97 CYS A N 1
ATOM 810 C CA . CYS A 1 97 ? 16.110 6.921 -25.650 1.00 90.19 97 CYS A CA 1
ATOM 811 C C . CYS A 1 97 ? 14.748 7.636 -25.623 1.00 90.19 97 CYS A C 1
ATOM 813 O O . CYS A 1 97 ? 13.888 7.425 -26.482 1.00 90.19 97 CYS A O 1
ATOM 815 N N . GLY A 1 98 ? 14.580 8.576 -24.688 1.00 88.56 98 GLY A N 1
ATOM 816 C CA . GLY A 1 98 ? 13.412 9.469 -24.637 1.00 88.56 98 GLY A CA 1
ATOM 817 C C . GLY A 1 98 ? 12.215 8.953 -23.833 1.00 88.56 98 GLY A C 1
ATOM 818 O O . GLY A 1 98 ? 11.128 9.513 -23.930 1.00 88.56 98 GLY A O 1
ATOM 819 N N . PHE A 1 99 ? 12.395 7.885 -23.053 1.00 92.19 99 PHE A N 1
ATOM 820 C CA . PHE A 1 99 ? 11.343 7.270 -22.239 1.00 92.19 99 PHE A CA 1
ATOM 821 C C . PHE A 1 99 ? 11.534 7.552 -20.746 1.00 92.19 99 PHE A C 1
ATOM 823 O O . PHE A 1 99 ? 12.639 7.878 -20.294 1.00 92.19 99 PHE A O 1
ATOM 830 N N . MET A 1 100 ? 10.442 7.444 -19.984 1.00 88.38 100 MET A N 1
ATOM 831 C CA . MET A 1 100 ? 10.457 7.654 -18.531 1.00 88.38 100 MET A CA 1
ATOM 832 C C . MET A 1 100 ? 11.158 6.501 -17.821 1.00 88.38 100 MET A C 1
ATOM 834 O O . MET A 1 100 ? 11.939 6.712 -16.901 1.00 88.38 100 MET A O 1
ATOM 838 N N . VAL A 1 101 ? 10.889 5.282 -18.284 1.00 88.19 101 VAL A N 1
ATOM 839 C CA . VAL A 1 101 ? 11.576 4.065 -17.857 1.00 88.19 101 VAL A CA 1
ATOM 840 C C . VAL A 1 101 ? 12.159 3.413 -19.100 1.00 88.19 101 VAL A C 1
ATOM 842 O O . VAL A 1 101 ? 11.442 3.322 -20.104 1.00 88.19 101 VAL A O 1
ATOM 845 N N . PRO A 1 102 ? 13.421 2.955 -19.064 1.00 81.19 102 PRO A N 1
ATOM 846 C CA . PRO A 1 102 ? 13.950 2.121 -20.129 1.00 81.19 102 PRO A CA 1
ATOM 847 C C . PRO A 1 102 ? 13.120 0.836 -20.174 1.00 81.19 102 PRO A C 1
ATOM 849 O O . PRO A 1 102 ? 13.206 -0.012 -19.288 1.00 81.19 102 PRO A O 1
ATOM 852 N N . VAL A 1 103 ? 12.255 0.730 -21.179 1.00 79.75 103 VAL A N 1
ATOM 853 C CA . VAL A 1 103 ? 11.464 -0.472 -21.432 1.00 79.75 103 VAL A CA 1
ATOM 854 C C . VAL A 1 103 ? 11.950 -1.088 -22.720 1.00 79.75 103 VAL A C 1
ATOM 856 O O . VAL A 1 103 ? 12.117 -0.411 -23.735 1.00 79.75 103 VAL A O 1
ATOM 859 N N . TRP A 1 104 ? 12.177 -2.391 -22.668 1.00 77.19 104 TRP A N 1
ATOM 860 C CA . TRP A 1 104 ? 12.405 -3.156 -23.872 1.00 77.19 104 TRP A CA 1
ATOM 861 C C . TRP A 1 104 ? 11.041 -3.547 -24.432 1.00 77.19 104 TRP A C 1
ATOM 863 O O . TRP A 1 104 ? 10.264 -4.214 -23.751 1.00 77.19 104 TRP A O 1
ATOM 873 N N . ILE A 1 105 ? 10.732 -3.060 -25.630 1.00 76.56 105 ILE A N 1
ATOM 874 C CA . ILE A 1 105 ? 9.456 -3.306 -26.300 1.00 76.56 105 ILE A CA 1
ATOM 875 C C . ILE A 1 105 ? 9.696 -3.777 -27.733 1.00 76.56 105 ILE A C 1
ATOM 877 O O . ILE A 1 105 ? 10.691 -3.392 -28.350 1.00 76.56 105 ILE A O 1
ATOM 881 N N . PRO A 1 106 ? 8.781 -4.583 -28.286 1.00 70.88 106 PRO A N 1
ATOM 882 C CA . PRO A 1 106 ? 9.001 -5.300 -29.544 1.00 70.88 106 PRO A CA 1
ATOM 883 C C . PRO A 1 106 ? 8.638 -4.513 -30.798 1.00 70.88 106 PRO A C 1
ATOM 885 O O . PRO A 1 106 ? 8.392 -5.072 -31.869 1.00 70.88 106 PRO A O 1
ATOM 888 N N . PHE A 1 107 ? 8.529 -3.202 -30.651 1.00 79.94 107 PHE A N 1
ATOM 889 C CA . PHE A 1 107 ? 8.153 -2.311 -31.726 1.00 79.94 107 PHE A CA 1
ATOM 890 C C . PHE A 1 107 ? 9.363 -1.478 -32.103 1.00 79.94 107 PHE A C 1
ATOM 892 O O . PHE A 1 107 ? 10.163 -1.106 -31.241 1.00 79.94 107 PHE A O 1
ATOM 899 N N . ASP A 1 108 ? 9.493 -1.179 -33.392 1.00 81.38 108 ASP A N 1
ATOM 900 C CA . ASP A 1 108 ? 10.511 -0.237 -33.820 1.00 81.38 108 ASP A CA 1
ATOM 901 C C . ASP A 1 108 ? 10.143 1.159 -33.312 1.00 81.38 108 ASP A C 1
ATOM 903 O O . ASP A 1 108 ? 9.197 1.797 -33.772 1.00 81.38 108 ASP A O 1
ATOM 907 N N . LEU A 1 109 ? 10.901 1.613 -32.320 1.00 84.62 109 LEU A N 1
ATOM 908 C CA . LEU A 1 109 ? 10.754 2.928 -31.714 1.00 84.62 109 LEU A CA 1
ATOM 909 C C . LEU A 1 109 ? 11.344 4.053 -32.571 1.00 84.62 109 LEU A C 1
ATOM 911 O O . LEU A 1 109 ? 11.346 5.208 -32.138 1.00 84.62 109 LEU A O 1
ATOM 915 N N . SER A 1 110 ? 11.853 3.728 -33.765 1.00 85.62 110 SER A N 1
ATOM 916 C CA . SER A 1 110 ? 12.174 4.716 -34.790 1.00 85.62 110 SER A CA 1
ATOM 917 C C . SER A 1 110 ? 10.918 5.416 -35.323 1.00 85.62 110 SER A C 1
ATOM 919 O O . SER A 1 110 ? 10.999 6.591 -35.686 1.00 85.62 110 SER A O 1
ATOM 921 N N . ASP A 1 111 ? 9.758 4.743 -35.298 1.00 90.62 111 ASP A N 1
ATOM 922 C CA . ASP A 1 111 ? 8.476 5.337 -35.668 1.00 90.62 111 ASP A CA 1
ATOM 923 C C . ASP A 1 111 ? 8.002 6.307 -34.561 1.00 90.62 111 ASP A C 1
ATOM 925 O O . ASP A 1 111 ? 7.744 5.884 -33.422 1.00 90.62 111 ASP A O 1
ATOM 929 N N . PRO A 1 112 ? 7.851 7.611 -34.867 1.00 91.56 112 PRO A N 1
ATOM 930 C CA . PRO A 1 112 ? 7.443 8.607 -33.883 1.00 91.56 112 PRO A CA 1
ATOM 931 C C . PRO A 1 112 ? 6.042 8.340 -33.315 1.00 91.56 112 PRO A C 1
ATOM 933 O O . PRO A 1 112 ? 5.797 8.629 -32.144 1.00 91.56 112 PRO A O 1
ATOM 936 N N . ILE A 1 113 ? 5.124 7.759 -34.093 1.00 92.88 113 ILE A N 1
ATOM 937 C CA . ILE A 1 113 ? 3.752 7.474 -33.653 1.00 92.88 113 ILE A CA 1
ATOM 938 C C . ILE A 1 113 ? 3.772 6.388 -32.580 1.00 92.88 113 ILE A C 1
ATOM 940 O O . ILE A 1 113 ? 3.215 6.576 -31.496 1.00 92.88 113 ILE A O 1
ATOM 944 N N . ILE A 1 114 ? 4.452 5.273 -32.855 1.00 87.56 114 ILE A N 1
ATOM 945 C CA . ILE A 1 114 ? 4.600 4.166 -31.900 1.00 87.56 114 ILE A CA 1
ATOM 946 C C . ILE A 1 114 ? 5.282 4.672 -30.630 1.00 87.56 114 ILE A C 1
ATOM 948 O O . ILE A 1 114 ? 4.820 4.405 -29.518 1.00 87.56 114 ILE A O 1
ATOM 952 N N . LYS A 1 115 ? 6.344 5.462 -30.789 1.00 90.69 115 LYS A N 1
ATOM 953 C CA . LYS A 1 115 ? 7.055 6.072 -29.673 1.00 90.69 115 LYS A CA 1
ATOM 954 C C . LYS A 1 115 ? 6.144 6.926 -28.789 1.00 90.69 115 LYS A C 1
ATOM 956 O O . LYS A 1 115 ? 6.168 6.760 -27.568 1.00 90.69 115 LYS A O 1
ATOM 961 N N . HIS A 1 116 ? 5.333 7.808 -29.373 1.00 93.12 116 HIS A N 1
ATOM 962 C CA . HIS A 1 116 ? 4.399 8.637 -28.611 1.00 93.12 116 HIS A CA 1
ATOM 963 C C . HIS A 1 116 ? 3.343 7.797 -27.888 1.00 93.12 116 HIS A C 1
ATOM 965 O O . HIS A 1 116 ? 3.072 8.065 -26.720 1.00 93.12 116 HIS A O 1
ATOM 971 N N . ILE A 1 117 ? 2.808 6.749 -28.524 1.00 89.69 117 ILE A N 1
ATOM 972 C CA . ILE A 1 117 ? 1.852 5.828 -27.888 1.00 89.69 117 ILE A CA 1
ATOM 973 C C . ILE A 1 117 ? 2.474 5.178 -26.648 1.00 89.69 117 ILE A C 1
ATOM 975 O O . ILE A 1 117 ? 1.873 5.194 -25.573 1.00 89.69 117 ILE A O 1
ATOM 979 N N . VAL A 1 118 ? 3.690 4.642 -26.774 1.00 87.44 118 VAL A N 1
ATOM 980 C CA . VAL A 1 118 ? 4.385 3.974 -25.665 1.00 87.44 118 VAL A CA 1
ATOM 981 C C . VAL A 1 118 ? 4.723 4.968 -24.558 1.00 87.44 118 VAL A C 1
ATOM 983 O O . VAL A 1 118 ? 4.509 4.675 -23.384 1.00 87.44 118 VAL A O 1
ATOM 986 N N . PHE A 1 119 ? 5.207 6.159 -24.910 1.00 91.88 119 PHE A N 1
ATOM 987 C CA . PHE A 1 119 ? 5.505 7.208 -23.940 1.00 91.88 119 PHE A CA 1
ATOM 988 C C . PHE A 1 119 ? 4.250 7.640 -23.169 1.00 91.88 119 PHE A C 1
ATOM 990 O O . PHE A 1 119 ? 4.270 7.711 -21.940 1.00 91.88 119 PHE A O 1
ATOM 997 N N . SER A 1 120 ? 3.131 7.865 -23.864 1.00 90.56 120 SER A N 1
ATOM 998 C CA . SER A 1 120 ? 1.847 8.175 -23.229 1.00 90.56 120 SER A CA 1
ATOM 999 C C . SER A 1 120 ? 1.376 7.041 -22.322 1.00 90.56 120 SER A C 1
ATOM 1001 O O . SER A 1 120 ? 0.937 7.298 -21.202 1.00 90.56 120 SER A O 1
ATOM 1003 N N . PHE A 1 121 ? 1.517 5.789 -22.759 1.00 89.56 121 PHE A N 1
ATOM 1004 C CA . PHE A 1 121 ? 1.185 4.627 -21.941 1.00 89.56 121 PHE A CA 1
ATOM 1005 C C . PHE A 1 121 ? 2.039 4.552 -20.667 1.00 89.56 121 PHE A C 1
ATOM 1007 O O . PHE A 1 121 ? 1.496 4.309 -19.588 1.00 89.56 121 PHE A O 1
ATOM 1014 N N . GLN A 1 122 ? 3.347 4.816 -20.757 1.00 89.31 122 GLN A N 1
ATOM 1015 C CA . GLN A 1 122 ? 4.230 4.887 -19.590 1.00 89.31 122 GLN A CA 1
ATOM 1016 C C . GLN A 1 122 ? 3.819 5.999 -18.627 1.00 89.31 122 GLN A C 1
ATOM 1018 O O . GLN A 1 122 ? 3.721 5.750 -17.427 1.00 89.31 122 GLN A O 1
ATOM 1023 N N . ALA A 1 123 ? 3.540 7.201 -19.136 1.00 88.94 123 ALA A N 1
ATOM 1024 C CA . ALA A 1 123 ? 3.114 8.329 -18.313 1.00 88.94 123 ALA A CA 1
ATOM 1025 C C . ALA A 1 123 ? 1.796 8.027 -17.583 1.00 88.94 123 ALA A C 1
ATOM 1027 O O . ALA A 1 123 ? 1.689 8.242 -16.374 1.00 88.94 123 ALA A O 1
ATOM 1028 N N . CYS A 1 124 ? 0.813 7.454 -18.283 1.00 88.69 124 CYS A N 1
ATOM 1029 C CA . CYS A 1 124 ? -0.441 7.017 -17.674 1.00 88.69 124 CYS A CA 1
ATOM 1030 C C . CYS A 1 124 ? -0.223 5.909 -16.635 1.00 88.69 124 CYS A C 1
ATOM 1032 O O . CYS A 1 124 ? -0.768 5.993 -15.537 1.00 88.69 124 CYS A O 1
ATOM 1034 N N . SER A 1 125 ? 0.591 4.900 -16.947 1.00 88.00 125 SER A N 1
ATOM 1035 C CA . SER A 1 125 ? 0.884 3.788 -16.032 1.00 88.00 125 SER A CA 1
ATOM 1036 C C . SER A 1 125 ? 1.592 4.271 -14.768 1.00 88.00 125 SER A C 1
ATOM 1038 O O . SER A 1 125 ? 1.220 3.893 -13.662 1.00 88.00 125 SER A O 1
ATOM 1040 N N . MET A 1 126 ? 2.559 5.177 -14.914 1.00 88.69 126 MET A N 1
ATOM 1041 C CA . MET A 1 126 ? 3.241 5.804 -13.787 1.00 88.69 126 MET A CA 1
ATOM 1042 C C . MET A 1 126 ? 2.279 6.596 -12.912 1.00 88.69 126 MET A C 1
ATOM 1044 O O . MET A 1 126 ? 2.337 6.474 -11.695 1.00 88.69 126 MET A O 1
ATOM 1048 N N . LEU A 1 127 ? 1.354 7.358 -13.502 1.00 87.81 127 LEU A N 1
ATOM 1049 C CA . LEU A 1 127 ? 0.327 8.061 -12.735 1.00 87.81 127 LEU A CA 1
ATOM 1050 C C . LEU A 1 127 ? -0.563 7.082 -11.951 1.00 87.81 127 LEU A C 1
ATOM 1052 O O . LEU A 1 127 ? -0.858 7.319 -10.779 1.00 87.81 127 LEU A O 1
ATOM 1056 N N . LEU A 1 128 ? -0.960 5.975 -12.587 1.00 85.88 128 LEU A N 1
ATOM 1057 C CA . LEU A 1 128 ? -1.789 4.933 -11.979 1.00 85.88 128 LEU A CA 1
ATOM 1058 C C . LEU A 1 128 ? -1.088 4.181 -10.846 1.00 85.88 128 LEU A C 1
ATOM 1060 O O . LEU A 1 128 ? -1.774 3.712 -9.948 1.00 85.88 128 LEU A O 1
ATOM 1064 N N . VAL A 1 129 ? 0.241 4.069 -10.863 1.00 86.19 129 VAL A N 1
ATOM 1065 C CA . VAL A 1 129 ? 1.014 3.420 -9.789 1.00 86.19 129 VAL A CA 1
ATOM 1066 C C . VAL A 1 129 ? 1.388 4.416 -8.690 1.00 86.19 129 VAL A C 1
ATOM 1068 O O . VAL A 1 129 ? 1.236 4.125 -7.503 1.00 86.19 129 VAL A O 1
ATOM 1071 N N . LEU A 1 130 ? 1.839 5.612 -9.070 1.00 86.94 130 LEU A N 1
ATOM 1072 C CA . LEU A 1 130 ? 2.353 6.623 -8.148 1.00 86.94 130 LEU A CA 1
ATOM 1073 C C . LEU A 1 130 ? 1.252 7.195 -7.249 1.00 86.94 130 LEU A C 1
ATOM 1075 O O . LEU A 1 130 ? 1.471 7.367 -6.050 1.00 86.94 130 LEU A O 1
ATOM 1079 N N . LEU A 1 131 ? 0.065 7.474 -7.803 1.00 87.81 131 LEU A N 1
ATOM 1080 C CA . LEU A 1 131 ? -1.027 8.062 -7.024 1.00 87.81 131 LEU A CA 1
ATOM 1081 C C . LEU A 1 131 ? -1.521 7.127 -5.906 1.00 87.81 131 LEU A C 1
ATOM 1083 O O . LEU A 1 131 ? -1.554 7.579 -4.761 1.00 87.81 131 LEU A O 1
ATOM 1087 N N . PRO A 1 132 ? -1.868 5.847 -6.155 1.00 85.25 132 PRO A N 1
ATOM 1088 C CA . PRO A 1 132 ? -2.279 4.940 -5.087 1.00 85.25 132 PRO A CA 1
ATOM 1089 C C . PRO A 1 132 ? -1.174 4.672 -4.071 1.00 85.25 132 PRO A C 1
ATOM 1091 O O . PRO A 1 132 ? -1.473 4.624 -2.883 1.00 85.25 132 PRO A O 1
ATOM 1094 N N . ALA A 1 133 ? 0.086 4.547 -4.508 1.00 85.44 133 ALA A N 1
ATOM 1095 C CA . ALA A 1 133 ? 1.210 4.348 -3.595 1.00 85.44 133 ALA A CA 1
ATOM 1096 C C . ALA A 1 133 ? 1.299 5.498 -2.584 1.00 85.44 133 ALA A C 1
ATOM 1098 O O . ALA A 1 133 ? 1.317 5.278 -1.376 1.00 85.44 133 ALA A O 1
ATOM 1099 N N . ILE A 1 134 ? 1.249 6.737 -3.071 1.00 84.38 134 ILE A N 1
ATOM 1100 C CA . ILE A 1 134 ? 1.363 7.926 -2.226 1.00 84.38 134 ILE A CA 1
ATOM 1101 C C . ILE A 1 134 ? 0.121 8.139 -1.361 1.00 84.38 134 ILE A C 1
ATOM 1103 O O . ILE A 1 134 ? 0.249 8.514 -0.195 1.00 84.38 134 ILE A O 1
ATOM 1107 N N . LEU A 1 135 ? -1.075 7.855 -1.883 1.00 85.56 135 LEU A N 1
ATOM 1108 C CA . LEU A 1 135 ? -2.300 7.863 -1.083 1.00 85.56 135 LEU A CA 1
ATOM 1109 C C . LEU A 1 135 ? -2.259 6.805 0.025 1.00 85.56 135 LEU A C 1
ATOM 1111 O O . LEU A 1 135 ? -2.670 7.098 1.145 1.00 85.56 135 LEU A O 1
ATOM 1115 N N . GLY A 1 136 ? -1.732 5.611 -0.257 1.00 84.94 136 GLY A N 1
ATOM 1116 C CA . GLY A 1 136 ? -1.548 4.541 0.722 1.00 84.94 136 GLY A CA 1
ATOM 1117 C C . GLY A 1 136 ? -0.589 4.940 1.841 1.00 84.94 136 GLY A C 1
ATOM 1118 O O . GLY A 1 136 ? -0.934 4.838 3.019 1.00 84.94 136 GLY A O 1
ATOM 1119 N N . THR A 1 137 ? 0.580 5.486 1.497 1.00 82.50 137 THR A N 1
ATOM 1120 C CA . THR A 1 137 ? 1.542 5.948 2.508 1.00 82.50 137 THR A CA 1
ATOM 1121 C C . THR A 1 137 ? 0.998 7.143 3.299 1.00 82.50 137 THR A C 1
ATOM 1123 O O . THR A 1 137 ? 1.163 7.219 4.516 1.00 82.50 137 THR A O 1
ATOM 1126 N N . TYR A 1 138 ? 0.284 8.066 2.651 1.00 86.06 138 TYR A N 1
ATOM 1127 C CA . TYR A 1 138 ? -0.342 9.200 3.334 1.00 86.06 138 TYR A CA 1
ATOM 1128 C C . TYR A 1 138 ? -1.507 8.784 4.248 1.00 86.06 138 TYR A C 1
ATOM 1130 O O . TYR A 1 138 ? -1.722 9.380 5.309 1.00 86.06 138 TYR A O 1
ATOM 1138 N N . PHE A 1 139 ? -2.258 7.751 3.866 1.00 85.81 139 PHE A N 1
ATOM 1139 C CA . PHE A 1 139 ? -3.282 7.159 4.720 1.00 85.81 139 PHE A CA 1
ATOM 1140 C C . PHE A 1 139 ? -2.667 6.644 6.023 1.00 85.81 139 PHE A C 1
ATOM 1142 O O . PHE A 1 139 ? -3.177 6.967 7.095 1.00 85.81 139 PHE A O 1
ATOM 1149 N N . ALA A 1 140 ? -1.523 5.954 5.943 1.00 84.44 140 ALA A N 1
ATOM 1150 C CA . ALA A 1 140 ? -0.798 5.498 7.124 1.00 84.44 140 ALA A CA 1
ATOM 1151 C C . ALA A 1 140 ? -0.434 6.667 8.062 1.00 84.44 140 ALA A C 1
ATOM 1153 O O . ALA A 1 140 ? -0.722 6.604 9.254 1.00 84.44 140 ALA A O 1
ATOM 1154 N N . VAL A 1 141 ? 0.085 7.781 7.531 1.00 83.50 141 VAL A N 1
ATOM 1155 C CA . VAL A 1 141 ? 0.354 9.004 8.325 1.00 83.50 141 VAL A CA 1
ATOM 1156 C C . VAL A 1 141 ? -0.902 9.563 8.962 1.00 83.50 141 VAL A C 1
ATOM 1158 O O . VAL A 1 141 ? -0.897 9.944 10.124 1.00 83.50 141 VAL A O 1
ATOM 1161 N N . THR A 1 142 ? -2.001 9.605 8.214 1.00 86.19 142 THR A N 1
ATOM 1162 C CA . THR A 1 142 ? -3.265 10.135 8.729 1.00 86.19 142 THR A CA 1
ATOM 1163 C C . THR A 1 142 ? -3.784 9.296 9.896 1.00 86.19 142 THR A C 1
ATOM 1165 O O . THR A 1 142 ? -4.330 9.853 10.847 1.00 86.19 142 THR A O 1
ATOM 1168 N N . CYS A 1 143 ? -3.592 7.975 9.864 1.00 86.31 143 CYS A N 1
ATOM 1169 C CA . CYS A 1 143 ? -3.897 7.103 10.997 1.00 86.31 143 CYS A CA 1
ATOM 1170 C C . CYS A 1 143 ? -3.021 7.414 12.217 1.00 86.31 143 CYS A C 1
ATOM 1172 O O . CYS A 1 143 ? -3.545 7.480 13.327 1.00 86.31 143 CYS A O 1
ATOM 1174 N N . VAL A 1 144 ? -1.723 7.646 12.011 1.00 84.69 144 VAL A N 1
ATOM 1175 C CA . VAL A 1 144 ? -0.779 8.032 13.071 1.00 84.69 144 VAL A CA 1
ATOM 1176 C C . VAL A 1 144 ? -1.180 9.370 13.694 1.00 84.69 144 VAL A C 1
ATOM 1178 O O . VAL A 1 144 ? -1.404 9.426 14.900 1.00 84.69 144 VAL A O 1
ATOM 1181 N N . ASP A 1 145 ? -1.391 10.415 12.890 1.00 85.56 145 ASP A N 1
ATOM 1182 C CA . ASP A 1 145 ? -1.772 11.739 13.400 1.00 85.56 145 ASP A CA 1
ATOM 1183 C C . ASP A 1 145 ? -3.127 11.708 14.128 1.00 85.56 145 ASP A C 1
ATOM 1185 O O . ASP A 1 145 ? -3.357 12.410 15.115 1.00 85.56 145 ASP A O 1
ATOM 1189 N N . LEU A 1 146 ? -4.046 10.863 13.665 1.00 87.19 146 LEU A N 1
ATOM 1190 C CA . LEU A 1 146 ? -5.316 10.643 14.337 1.00 87.19 146 LEU A CA 1
ATOM 1191 C C . LEU A 1 146 ? -5.129 9.988 15.713 1.00 87.19 146 LEU A C 1
ATOM 1193 O O . LEU A 1 146 ? -5.793 10.403 16.663 1.00 87.19 146 LEU A O 1
ATOM 1197 N N . ILE A 1 147 ? -4.270 8.971 15.828 1.00 86.25 147 ILE A N 1
ATOM 1198 C CA . ILE A 1 147 ? -3.923 8.356 17.119 1.00 86.25 147 ILE A CA 1
ATOM 1199 C C . ILE A 1 147 ? -3.327 9.424 18.041 1.00 86.25 147 ILE A C 1
ATOM 1201 O O . ILE A 1 147 ? -3.785 9.570 19.174 1.00 86.25 147 ILE A O 1
ATOM 1205 N N . THR A 1 148 ? -2.407 10.240 17.528 1.00 85.31 148 THR A N 1
ATOM 1206 C CA . THR A 1 148 ? -1.791 11.364 18.243 1.00 85.31 148 THR A CA 1
ATOM 1207 C C . THR A 1 148 ? -2.831 12.338 18.806 1.00 85.31 148 THR A C 1
ATOM 1209 O O . THR A 1 148 ? -2.846 12.589 20.008 1.00 85.31 148 THR A O 1
ATOM 1212 N N . ILE A 1 149 ? -3.780 12.813 17.993 1.00 88.56 149 ILE A N 1
ATOM 1213 C CA . ILE A 1 149 ? -4.848 13.726 18.452 1.00 88.56 149 ILE A CA 1
ATOM 1214 C C . ILE A 1 149 ? -5.748 13.075 19.500 1.00 88.56 149 ILE A C 1
ATOM 1216 O O . ILE A 1 149 ? -6.286 13.737 20.392 1.00 88.56 149 ILE A O 1
ATOM 1220 N N . ARG A 1 150 ? -5.971 11.763 19.392 1.00 88.75 150 ARG A N 1
ATOM 1221 C CA . ARG A 1 150 ? -6.770 11.027 20.373 1.00 88.75 150 ARG A CA 1
ATOM 1222 C C . ARG A 1 150 ? -6.048 10.936 21.716 1.00 88.75 150 ARG A C 1
ATOM 1224 O O . ARG A 1 150 ? -6.729 11.054 22.736 1.00 88.75 150 ARG A O 1
ATOM 1231 N N . ILE A 1 151 ? -4.724 10.790 21.701 1.00 85.31 151 ILE A N 1
ATOM 1232 C CA . ILE A 1 151 ? -3.861 10.847 22.885 1.00 85.31 151 ILE A CA 1
ATOM 1233 C C . ILE A 1 151 ? -3.883 12.254 23.498 1.00 85.31 151 ILE A C 1
ATOM 1235 O O . ILE A 1 151 ? -4.156 12.377 24.686 1.00 85.31 151 ILE A O 1
ATOM 1239 N N . GLU A 1 152 ? -3.720 13.312 22.704 1.00 86.62 152 GLU A N 1
ATOM 1240 C CA . GLU A 1 152 ? -3.797 14.708 23.181 1.00 86.62 152 GLU A CA 1
ATOM 1241 C C . GLU A 1 152 ? -5.161 15.030 23.805 1.00 86.62 152 GLU A C 1
ATOM 1243 O O . GLU A 1 152 ? -5.268 15.640 24.866 1.00 86.62 152 GLU A O 1
ATOM 1248 N N . HIS A 1 153 ? -6.245 14.551 23.194 1.00 90.19 153 HIS A N 1
ATOM 1249 C CA . HIS A 1 153 ? -7.574 14.686 23.781 1.00 90.19 153 HIS A CA 1
ATOM 1250 C C . HIS A 1 153 ? -7.697 13.941 25.118 1.00 90.19 153 HIS A C 1
ATOM 1252 O O . HIS A 1 153 ? -8.352 14.441 26.029 1.00 90.19 153 HIS A O 1
ATOM 1258 N N . LEU A 1 154 ? -7.083 12.760 25.251 1.00 87.31 154 LEU A N 1
ATOM 1259 C CA . LEU A 1 154 ? -7.043 12.041 26.523 1.00 87.31 154 LEU A CA 1
ATOM 1260 C C . LEU A 1 154 ? -6.262 12.836 27.582 1.00 87.31 154 LEU A C 1
ATOM 1262 O O . LEU A 1 154 ? -6.753 12.928 28.702 1.00 87.31 154 LEU A O 1
ATOM 1266 N N . GLN A 1 155 ? -5.121 13.439 27.232 1.00 85.81 155 GLN A N 1
ATOM 1267 C CA . GLN A 1 155 ? -4.338 14.300 28.135 1.00 85.81 155 GLN A CA 1
ATOM 1268 C C . GLN A 1 155 ? -5.176 15.463 28.654 1.00 85.81 155 GLN A C 1
ATOM 1270 O O . GLN A 1 155 ? -5.379 15.578 29.858 1.00 85.81 155 GLN A O 1
ATOM 1275 N N . ASN A 1 156 ? -5.779 16.229 27.742 1.00 87.81 156 ASN A N 1
ATOM 1276 C CA . ASN A 1 156 ? -6.650 17.344 28.102 1.00 87.81 156 ASN A CA 1
ATOM 1277 C C . ASN A 1 156 ? -7.794 16.886 29.015 1.00 87.81 156 ASN A C 1
ATOM 1279 O O . ASN A 1 156 ? -8.182 17.589 29.944 1.00 87.81 156 ASN A O 1
ATOM 1283 N N . VAL A 1 157 ? -8.371 15.703 28.774 1.00 86.31 157 VAL A N 1
ATOM 1284 C CA . VAL A 1 157 ? -9.404 15.167 29.667 1.00 86.31 157 VAL A CA 1
ATOM 1285 C C . VAL A 1 157 ? -8.834 14.855 31.049 1.00 86.31 157 VAL A C 1
ATOM 1287 O O . VAL A 1 157 ? -9.497 15.184 32.027 1.00 86.31 157 VAL A O 1
ATOM 1290 N N . LEU A 1 158 ? -7.659 14.227 31.138 1.00 83.19 158 LEU A N 1
ATOM 1291 C CA . LEU A 1 158 ? -7.018 13.854 32.401 1.00 83.19 158 LEU A CA 1
ATOM 1292 C C . LEU A 1 158 ? -6.645 15.080 33.243 1.00 83.19 158 LEU A C 1
ATOM 1294 O O . LEU A 1 158 ? -6.998 15.109 34.418 1.00 83.19 158 LEU A O 1
ATOM 1298 N N . GLU A 1 159 ? -6.045 16.107 32.641 1.00 84.75 159 GLU A N 1
ATOM 1299 C CA . GLU A 1 159 ? -5.704 17.372 33.316 1.00 84.75 159 GLU A CA 1
ATOM 1300 C C . GLU A 1 159 ? -6.947 18.046 33.918 1.00 84.75 159 GLU A C 1
ATOM 1302 O O . GLU A 1 159 ? -6.943 18.531 35.048 1.00 84.75 159 GLU A O 1
ATOM 1307 N N . ASN A 1 160 ? -8.074 17.991 33.203 1.00 88.69 160 ASN A N 1
ATOM 1308 C CA . ASN A 1 160 ? -9.333 18.564 33.671 1.00 88.69 160 ASN A CA 1
ATOM 1309 C C . ASN A 1 160 ? -10.057 17.711 34.734 1.00 88.69 160 ASN A C 1
ATOM 1311 O O . ASN A 1 160 ? -11.020 18.193 35.334 1.00 88.69 160 ASN A O 1
ATOM 1315 N N . ILE A 1 161 ? -9.641 16.461 35.002 1.00 83.94 161 ILE A N 1
ATOM 1316 C CA . ILE A 1 161 ? -10.275 15.624 36.044 1.00 83.94 161 ILE A CA 1
ATOM 1317 C C . ILE A 1 161 ? -10.052 16.213 37.437 1.00 83.94 161 ILE A C 1
ATOM 1319 O O . ILE A 1 161 ? -10.923 16.075 38.301 1.00 83.94 161 ILE A O 1
ATOM 1323 N N . GLU A 1 162 ? -8.921 16.875 37.674 1.00 81.06 162 GLU A N 1
ATOM 1324 C CA . GLU A 1 162 ? -8.587 17.420 38.992 1.00 81.06 162 GLU A CA 1
ATOM 1325 C C . GLU A 1 162 ? -9.603 18.458 39.479 1.00 81.06 162 GLU A C 1
ATOM 1327 O O . GLU A 1 162 ? -9.955 18.456 40.662 1.00 81.06 162 GLU A O 1
ATOM 1332 N N . VAL A 1 163 ? -10.138 19.257 38.553 1.00 90.00 163 VAL A N 1
ATOM 1333 C CA . VAL A 1 163 ? -11.086 20.350 38.819 1.00 90.00 163 VAL A CA 1
ATOM 1334 C C . VAL A 1 163 ? -12.519 19.837 39.049 1.00 90.00 163 VAL A C 1
ATOM 1336 O O . VAL A 1 163 ? -13.373 20.561 39.556 1.00 90.00 163 VAL A O 1
ATOM 1339 N N . LEU A 1 164 ? -12.818 18.576 38.709 1.00 86.88 164 LEU A N 1
ATOM 1340 C CA . LEU A 1 164 ? -14.180 18.042 38.803 1.00 86.88 164 LEU A CA 1
ATOM 1341 C C . LEU A 1 164 ? -14.612 17.728 40.250 1.00 86.88 164 LEU A C 1
ATOM 1343 O O . LEU A 1 164 ? -13.802 17.282 41.062 1.00 86.88 164 LEU A O 1
ATOM 1347 N N . PRO A 1 165 ? -15.915 17.834 40.577 1.00 89.56 165 PRO A N 1
ATOM 1348 C CA . PRO A 1 165 ? -16.468 17.328 41.829 1.00 89.56 165 PRO A CA 1
ATOM 1349 C C . PRO A 1 165 ? -16.190 15.834 42.031 1.00 89.56 165 PRO A C 1
ATOM 1351 O O . PRO A 1 165 ? -16.185 15.042 41.084 1.00 89.56 165 PRO A O 1
ATOM 1354 N N . ARG A 1 166 ? -16.027 15.425 43.293 1.00 77.75 166 ARG A N 1
ATOM 1355 C CA . ARG A 1 166 ? -15.629 14.065 43.696 1.00 77.75 166 ARG A CA 1
ATOM 1356 C C . ARG A 1 166 ? -16.471 12.949 43.064 1.00 77.75 166 ARG A C 1
ATOM 1358 O O . ARG A 1 166 ? -15.918 11.953 42.601 1.00 77.75 166 ARG A O 1
ATOM 1365 N N . SER A 1 167 ? -17.789 13.134 42.995 1.00 84.94 167 SER A N 1
ATOM 1366 C CA . SER A 1 167 ? -18.727 12.166 42.408 1.00 84.94 167 SER A CA 1
ATOM 1367 C C . SER A 1 167 ? -18.496 11.938 40.907 1.00 84.94 167 SER A C 1
ATOM 1369 O O . SER A 1 167 ? -18.702 10.831 40.410 1.00 84.94 167 SER A O 1
ATOM 1371 N N . LEU A 1 168 ? -18.012 12.953 40.184 1.00 89.00 168 LEU A N 1
ATOM 1372 C CA . LEU A 1 168 ? -17.748 12.890 38.746 1.00 89.00 168 LEU A CA 1
ATOM 1373 C C . LEU A 1 168 ? -16.339 12.381 38.423 1.00 89.00 168 LEU A C 1
ATOM 1375 O O . LEU A 1 168 ? -16.165 11.741 37.381 1.00 89.00 168 LEU A O 1
ATOM 1379 N N . LYS A 1 169 ? -15.354 12.582 39.315 1.00 82.44 169 LYS A N 1
ATOM 1380 C CA . LYS A 1 169 ? -13.963 12.127 39.115 1.00 82.44 169 LYS A CA 1
ATOM 1381 C C . LYS A 1 169 ? -13.880 10.631 38.810 1.00 82.44 169 LYS A C 1
ATOM 1383 O O . LYS A 1 169 ? -13.252 10.242 37.830 1.00 82.44 169 LYS A O 1
ATOM 1388 N N . LYS A 1 170 ? -14.573 9.790 39.588 1.00 79.94 170 LYS A N 1
ATOM 1389 C CA . LYS A 1 170 ? -14.565 8.323 39.411 1.00 79.94 170 LYS A CA 1
ATOM 1390 C C . LYS A 1 170 ? -15.092 7.900 38.037 1.00 79.94 170 LYS A C 1
ATOM 1392 O O . LYS A 1 170 ? -14.479 7.075 37.360 1.00 79.94 170 LYS A O 1
ATOM 1397 N N . ASN A 1 171 ? -16.210 8.484 37.608 1.00 82.25 171 ASN A N 1
ATOM 1398 C CA . ASN A 1 171 ? -16.818 8.175 36.314 1.00 82.25 171 ASN A CA 1
ATOM 1399 C C . ASN A 1 171 ? -15.949 8.671 35.156 1.00 82.25 171 ASN A C 1
ATOM 1401 O O . ASN A 1 171 ? -15.781 7.958 34.166 1.00 82.25 171 ASN A O 1
ATOM 1405 N N . LYS A 1 172 ? -15.354 9.862 35.295 1.00 85.06 172 LYS A N 1
ATOM 1406 C CA . LYS A 1 172 ? -14.473 10.423 34.273 1.00 85.06 172 LYS A CA 1
ATOM 1407 C C . LYS A 1 172 ? -13.164 9.643 34.156 1.00 85.06 172 LYS A C 1
ATOM 1409 O O . LYS A 1 172 ? -12.754 9.351 33.041 1.00 85.06 172 LYS A O 1
ATOM 1414 N N . LEU A 1 173 ? -12.580 9.205 35.270 1.00 79.38 173 LEU A N 1
ATOM 1415 C CA . LEU A 1 173 ? -11.399 8.341 35.271 1.00 79.38 173 LEU A CA 1
ATOM 1416 C C . LEU A 1 173 ? -11.689 6.991 34.601 1.00 79.38 173 LEU A C 1
ATOM 1418 O O . LEU A 1 173 ? -10.947 6.573 33.715 1.00 79.38 173 LEU A O 1
ATOM 1422 N N . LYS A 1 174 ? -12.811 6.341 34.947 1.00 80.81 174 LYS A N 1
ATOM 1423 C CA . LYS A 1 174 ? -13.255 5.101 34.284 1.00 80.81 174 LYS A CA 1
ATOM 1424 C C . LYS A 1 174 ? -13.398 5.293 32.771 1.00 80.81 174 LYS A C 1
ATOM 1426 O O . LYS A 1 174 ? -12.953 4.446 31.999 1.00 80.81 174 LYS A O 1
ATOM 1431 N N . TRP A 1 175 ? -13.993 6.409 32.352 1.00 89.31 175 TRP A N 1
ATOM 1432 C CA . TRP A 1 175 ? -14.128 6.775 30.944 1.00 89.31 175 TRP A CA 1
ATOM 1433 C C . TRP A 1 175 ? -12.763 6.972 30.269 1.00 89.31 175 TRP A C 1
ATOM 1435 O O . TRP A 1 175 ? -12.552 6.438 29.182 1.00 89.31 175 TRP A O 1
ATOM 1445 N N . SER A 1 176 ? -11.817 7.659 30.920 1.00 82.62 176 SER A N 1
ATOM 1446 C CA . SER A 1 176 ? -10.468 7.905 30.390 1.00 82.62 176 SER A CA 1
ATOM 1447 C C . SER A 1 176 ? -9.685 6.612 30.183 1.00 82.62 176 SER A C 1
ATOM 1449 O O . SER A 1 176 ? -9.062 6.433 29.139 1.00 82.62 176 SER A O 1
ATOM 1451 N N . VAL A 1 177 ? -9.783 5.667 31.122 1.00 80.00 177 VAL A N 1
ATOM 1452 C CA . VAL A 1 177 ? -9.162 4.339 30.994 1.00 80.00 177 VAL A CA 1
ATOM 1453 C C . VAL A 1 177 ? -9.760 3.577 29.812 1.00 80.00 177 VAL A C 1
ATOM 1455 O O . VAL A 1 177 ? -9.028 3.078 28.962 1.00 80.00 177 VAL A O 1
ATOM 1458 N N . GLN A 1 178 ? -11.091 3.532 29.696 1.00 81.81 178 GLN A N 1
ATOM 1459 C CA . GLN A 1 178 ? -11.753 2.879 28.560 1.00 81.81 178 GLN A CA 1
ATOM 1460 C C . GLN A 1 178 ? -11.379 3.526 27.220 1.00 81.81 178 GLN A C 1
ATOM 1462 O O . GLN A 1 178 ? -11.213 2.825 26.220 1.00 81.81 178 GLN A O 1
ATOM 1467 N N . TYR A 1 179 ? -11.243 4.853 27.196 1.00 87.12 179 TYR A N 1
ATOM 1468 C CA . TYR A 1 179 ? -10.822 5.605 26.021 1.00 87.12 179 TYR A CA 1
ATOM 1469 C C . TYR A 1 179 ? -9.384 5.258 25.623 1.00 87.12 179 TYR A C 1
ATOM 1471 O O . TYR A 1 179 ? -9.140 4.941 24.458 1.00 87.12 179 TYR A O 1
ATOM 1479 N N . HIS A 1 180 ? -8.464 5.206 26.590 1.00 83.19 180 HIS A N 1
ATOM 1480 C CA . HIS A 1 180 ? -7.075 4.806 26.376 1.00 83.19 180 HIS A CA 1
ATOM 1481 C C . HIS A 1 180 ? -6.950 3.370 25.849 1.00 83.19 180 HIS A C 1
ATOM 1483 O O . HIS A 1 180 ? -6.257 3.136 24.863 1.00 83.19 180 HIS A O 1
ATOM 1489 N N . VAL A 1 181 ? -7.703 2.417 26.413 1.00 81.12 181 VAL A N 1
ATOM 1490 C CA . VAL A 1 181 ? -7.744 1.024 25.922 1.00 81.12 181 VAL A CA 1
ATOM 1491 C C . VAL A 1 181 ? -8.218 0.943 24.471 1.00 81.12 181 VAL A C 1
ATOM 1493 O O . VAL A 1 181 ? -7.735 0.109 23.706 1.00 81.12 181 VAL A O 1
ATOM 1496 N N . ARG A 1 182 ? -9.147 1.810 24.045 1.00 85.75 182 ARG A N 1
ATOM 1497 C CA . ARG A 1 182 ? -9.513 1.873 22.623 1.00 85.75 182 ARG A CA 1
ATOM 1498 C C . ARG A 1 182 ? -8.365 2.425 21.782 1.00 85.75 182 ARG A C 1
ATOM 1500 O O . ARG A 1 182 ? -8.079 1.840 20.746 1.00 85.75 182 ARG A O 1
ATOM 1507 N N . ILE A 1 183 ? -7.690 3.489 22.220 1.00 83.62 183 ILE A N 1
ATOM 1508 C CA . ILE A 1 183 ? -6.510 4.019 21.516 1.00 83.62 183 ILE A CA 1
ATOM 1509 C C . ILE A 1 183 ? -5.452 2.915 21.336 1.00 83.62 183 ILE A C 1
ATOM 1511 O O . ILE A 1 183 ? -5.029 2.689 20.207 1.00 83.62 183 ILE A O 1
ATOM 1515 N N . LEU A 1 184 ? -5.129 2.160 22.395 1.00 81.44 184 LEU A N 1
ATOM 1516 C CA . LEU A 1 184 ? -4.218 1.004 22.359 1.00 81.44 184 LEU A CA 1
ATOM 1517 C C . LEU A 1 184 ? -4.594 -0.002 21.266 1.00 81.44 184 LEU A C 1
ATOM 1519 O O . LEU A 1 184 ? -3.797 -0.283 20.376 1.00 81.44 184 LEU A O 1
ATOM 1523 N N . ARG A 1 185 ? -5.845 -0.475 21.278 1.00 82.88 185 ARG A N 1
ATOM 1524 C CA . ARG A 1 185 ? -6.337 -1.451 20.294 1.00 82.88 185 ARG A CA 1
ATOM 1525 C C . ARG A 1 185 ? -6.304 -0.929 18.860 1.00 82.88 185 ARG A C 1
ATOM 1527 O O . ARG A 1 185 ? -6.174 -1.717 17.928 1.00 82.88 185 ARG A O 1
ATOM 1534 N N . LEU A 1 186 ? -6.498 0.375 18.659 1.00 84.75 186 LEU A N 1
ATOM 1535 C CA . LEU A 1 186 ? -6.377 0.975 17.332 1.00 84.75 186 LEU A CA 1
ATOM 1536 C C . LEU A 1 186 ? -4.922 0.951 16.860 1.00 84.75 186 LEU A C 1
ATOM 1538 O O . LEU A 1 186 ? -4.674 0.603 15.709 1.00 84.75 186 LEU A O 1
ATOM 1542 N N . THR A 1 187 ? -3.982 1.285 17.745 1.00 82.31 187 THR A N 1
ATOM 1543 C CA . THR A 1 187 ? -2.547 1.262 17.448 1.00 82.31 187 THR A CA 1
ATOM 1544 C C . THR A 1 187 ? -2.045 -0.153 17.166 1.00 82.31 187 THR A C 1
ATOM 1546 O O . THR A 1 187 ? -1.318 -0.344 16.197 1.00 82.31 187 THR A O 1
ATOM 1549 N N . GLU A 1 188 ? -2.470 -1.149 17.947 1.00 82.94 188 GLU A N 1
ATOM 1550 C CA . GLU A 1 188 ? -2.148 -2.566 17.710 1.00 82.94 188 GLU A CA 1
ATOM 1551 C C . GLU A 1 188 ? -2.619 -3.007 16.322 1.00 82.94 188 GLU A C 1
ATOM 1553 O O . GLU A 1 188 ? -1.806 -3.422 15.503 1.00 82.94 188 GLU A O 1
ATOM 1558 N N . LYS A 1 189 ? -3.898 -2.779 15.992 1.00 85.06 189 LYS A N 1
ATOM 1559 C CA . LYS A 1 189 ? -4.430 -3.096 14.657 1.00 85.06 189 LYS A CA 1
ATOM 1560 C C . LYS A 1 189 ? -3.683 -2.367 13.548 1.00 85.06 189 LYS A C 1
ATOM 1562 O O . LYS A 1 189 ? -3.439 -2.936 12.491 1.00 85.06 189 LYS A O 1
ATOM 1567 N N . PHE A 1 190 ? -3.346 -1.097 13.757 1.00 83.44 190 PHE A N 1
ATOM 1568 C CA . PHE A 1 190 ? -2.575 -0.336 12.782 1.00 83.44 190 PHE A CA 1
ATOM 1569 C C . PHE A 1 190 ? -1.193 -0.960 12.548 1.00 83.44 190 PHE A C 1
ATOM 1571 O O . PHE A 1 190 ? -0.797 -1.124 11.396 1.00 83.44 190 PHE A O 1
ATOM 1578 N N . ASN A 1 191 ? -0.498 -1.365 13.613 1.00 81.62 191 ASN A N 1
ATOM 1579 C CA . ASN A 1 191 ? 0.776 -2.077 13.521 1.00 81.62 191 ASN A CA 1
ATOM 1580 C C . ASN A 1 191 ? 0.633 -3.439 12.833 1.00 81.62 191 ASN A C 1
ATOM 1582 O O . ASN A 1 191 ? 1.475 -3.774 12.004 1.00 81.62 191 ASN A O 1
ATOM 1586 N N . ASP A 1 192 ? -0.432 -4.190 13.106 1.00 82.94 192 ASP A N 1
ATOM 1587 C CA . ASP A 1 192 ? -0.667 -5.489 12.466 1.00 82.94 192 ASP A CA 1
ATOM 1588 C C . ASP A 1 192 ? -0.848 -5.348 10.946 1.00 82.94 192 ASP A C 1
ATOM 1590 O O . ASP A 1 192 ? -0.302 -6.136 10.175 1.00 82.94 192 ASP A O 1
ATOM 1594 N N . TYR A 1 193 ? -1.569 -4.313 10.496 1.00 84.75 193 TYR A N 1
ATOM 1595 C CA . TYR A 1 193 ? -1.812 -4.081 9.068 1.00 84.75 193 TYR A CA 1
ATOM 1596 C C . TYR A 1 193 ? -0.640 -3.414 8.343 1.00 84.75 193 TYR A C 1
ATOM 1598 O O . TYR A 1 193 ? -0.334 -3.772 7.207 1.00 84.75 193 TYR A O 1
ATOM 1606 N N . PHE A 1 194 ? -0.004 -2.417 8.962 1.00 84.06 194 PHE A N 1
ATOM 1607 C CA . PHE A 1 194 ? 0.998 -1.580 8.297 1.00 84.06 194 PHE A CA 1
ATOM 1608 C C . PHE A 1 194 ? 2.436 -1.905 8.693 1.00 84.06 194 PHE A C 1
ATOM 1610 O O . PHE A 1 194 ? 3.344 -1.471 7.993 1.00 84.06 194 PHE A O 1
ATOM 1617 N N . GLY A 1 195 ? 2.681 -2.665 9.761 1.00 81.62 195 GLY A N 1
ATOM 1618 C CA . GLY A 1 195 ? 4.031 -2.961 10.247 1.00 81.62 195 GLY A CA 1
ATOM 1619 C C . GLY A 1 195 ? 4.896 -3.658 9.196 1.00 81.62 195 GLY A C 1
ATOM 1620 O O . GLY A 1 195 ? 5.993 -3.187 8.890 1.00 81.62 195 GLY A O 1
ATOM 1621 N N . SER A 1 196 ? 4.368 -4.716 8.573 1.00 81.31 196 SER A N 1
ATOM 1622 C CA . SER A 1 196 ? 5.055 -5.464 7.507 1.00 81.31 196 SER A CA 1
ATOM 1623 C C . SER A 1 196 ? 5.183 -4.662 6.216 1.00 81.31 196 SER A C 1
ATOM 1625 O O . SER A 1 196 ? 6.255 -4.629 5.611 1.00 81.31 196 SER A O 1
ATOM 1627 N N . LEU A 1 197 ? 4.125 -3.951 5.820 1.00 80.69 197 LEU A N 1
ATOM 1628 C CA . LEU A 1 197 ? 4.143 -3.107 4.628 1.00 80.69 197 LEU A CA 1
ATOM 1629 C C . LEU A 1 197 ? 5.168 -1.972 4.759 1.00 80.69 197 LEU A C 1
ATOM 1631 O O . LEU A 1 197 ? 5.939 -1.724 3.833 1.00 80.69 197 LEU A O 1
ATOM 1635 N N . ASN A 1 198 ? 5.223 -1.324 5.924 1.00 79.19 198 ASN A N 1
ATOM 1636 C CA . ASN A 1 198 ? 6.209 -0.293 6.221 1.00 79.19 198 ASN A CA 1
ATOM 1637 C C . ASN A 1 198 ? 7.623 -0.879 6.234 1.00 79.19 198 ASN A C 1
ATOM 1639 O O . ASN A 1 198 ? 8.526 -0.251 5.690 1.00 79.19 198 ASN A O 1
ATOM 1643 N N . ALA A 1 199 ? 7.827 -2.085 6.776 1.00 80.44 199 ALA A N 1
ATOM 1644 C CA . ALA A 1 199 ? 9.127 -2.761 6.744 1.00 80.44 199 ALA A CA 1
ATOM 1645 C C . ALA A 1 199 ? 9.632 -2.967 5.315 1.00 80.44 199 ALA A C 1
ATOM 1647 O O . ALA A 1 199 ? 10.745 -2.553 4.980 1.00 80.44 199 ALA A O 1
ATOM 1648 N N . VAL A 1 200 ? 8.783 -3.521 4.448 1.00 81.62 200 VAL A N 1
ATOM 1649 C CA . VAL A 1 200 ? 9.093 -3.698 3.026 1.00 81.62 200 VAL A CA 1
ATOM 1650 C C . VAL A 1 200 ? 9.369 -2.348 2.366 1.00 81.62 200 VAL A C 1
ATOM 1652 O O . VAL A 1 200 ? 10.383 -2.193 1.684 1.00 81.62 200 VAL A O 1
ATOM 1655 N N . HIS A 1 201 ? 8.527 -1.344 2.619 1.00 81.25 201 HIS A N 1
ATOM 1656 C CA . HIS A 1 201 ? 8.710 0.003 2.086 1.00 81.25 201 HIS A CA 1
ATOM 1657 C C . HIS A 1 201 ? 10.057 0.611 2.503 1.00 81.25 201 HIS A C 1
ATOM 1659 O O . HIS A 1 201 ? 10.750 1.183 1.663 1.00 81.25 201 HIS A O 1
ATOM 1665 N N . TYR A 1 202 ? 10.469 0.477 3.766 1.00 79.88 202 TYR A N 1
ATOM 1666 C CA . TYR A 1 202 ? 11.753 0.990 4.254 1.00 79.88 202 TYR A CA 1
ATOM 1667 C C . TYR A 1 202 ? 12.950 0.302 3.604 1.00 79.88 202 TYR A C 1
ATOM 1669 O O . TYR A 1 202 ? 13.893 0.980 3.182 1.00 79.88 202 TYR A O 1
ATOM 1677 N N . VAL A 1 203 ? 12.917 -1.028 3.508 1.00 81.12 203 VAL A N 1
ATOM 1678 C CA . VAL A 1 203 ? 13.999 -1.802 2.888 1.00 81.12 203 VAL A CA 1
ATOM 1679 C C . VAL A 1 203 ? 14.130 -1.428 1.413 1.00 81.12 203 VAL A C 1
ATOM 1681 O O . VAL A 1 203 ? 15.223 -1.079 0.963 1.00 81.12 203 VAL A O 1
ATOM 1684 N N . LEU A 1 204 ? 13.015 -1.410 0.675 1.00 83.50 204 LEU A N 1
ATOM 1685 C CA . LEU A 1 204 ? 13.006 -1.038 -0.740 1.00 83.50 204 LEU A CA 1
ATOM 1686 C C . LEU A 1 204 ? 13.443 0.414 -0.951 1.00 83.50 204 LEU A C 1
ATOM 1688 O O . LEU A 1 204 ? 14.290 0.671 -1.802 1.00 83.50 204 LEU A O 1
ATOM 1692 N N . SER A 1 205 ? 12.945 1.354 -0.143 1.00 84.56 205 SER A N 1
ATOM 1693 C CA . SER A 1 205 ? 13.338 2.768 -0.229 1.00 84.56 205 SER A CA 1
ATOM 1694 C C . SER A 1 205 ? 14.838 2.952 -0.003 1.00 84.56 205 SER A C 1
ATOM 1696 O O . SER A 1 205 ? 15.476 3.718 -0.717 1.00 84.56 205 SER A O 1
ATOM 1698 N N . SER A 1 206 ? 15.430 2.223 0.948 1.00 83.50 206 SER A N 1
ATOM 1699 C CA . SER A 1 206 ? 16.871 2.290 1.223 1.00 83.50 206 SER A CA 1
ATOM 1700 C C . SER A 1 206 ? 17.704 1.775 0.044 1.00 83.50 206 SER A C 1
ATOM 1702 O O . SER A 1 206 ? 18.703 2.395 -0.322 1.00 83.50 206 SER A O 1
ATOM 1704 N N . ILE A 1 207 ? 17.272 0.681 -0.594 1.00 84.44 207 ILE A N 1
ATOM 1705 C CA . ILE A 1 207 ? 17.911 0.146 -1.807 1.00 84.44 207 ILE A CA 1
ATOM 1706 C C . ILE A 1 207 ? 17.807 1.159 -2.954 1.00 84.44 207 ILE A C 1
ATOM 1708 O O . ILE A 1 207 ? 18.812 1.461 -3.598 1.00 84.44 207 ILE A O 1
ATOM 1712 N N . ILE A 1 208 ? 16.615 1.718 -3.177 1.00 86.44 208 ILE A N 1
ATOM 1713 C CA . ILE A 1 208 ? 16.362 2.704 -4.233 1.00 86.44 208 ILE A CA 1
ATOM 1714 C C . ILE A 1 208 ? 17.224 3.951 -4.024 1.00 86.44 208 ILE A C 1
ATOM 1716 O O . ILE A 1 208 ? 17.908 4.378 -4.950 1.00 86.44 208 ILE A O 1
ATOM 1720 N N . LEU A 1 209 ? 17.266 4.501 -2.808 1.00 87.50 209 LEU A N 1
ATOM 1721 C CA . LEU A 1 209 ? 18.128 5.637 -2.474 1.00 87.50 209 LEU A CA 1
ATOM 1722 C C . LEU A 1 209 ? 19.610 5.319 -2.699 1.00 87.50 209 LEU A C 1
ATOM 1724 O O . LEU A 1 209 ? 20.336 6.154 -3.231 1.00 87.50 209 LEU A O 1
ATOM 1728 N N . GLY A 1 210 ? 20.063 4.112 -2.347 1.00 87.00 210 GLY A N 1
ATOM 1729 C CA . GLY A 1 210 ? 21.429 3.661 -2.619 1.00 87.00 210 GLY A CA 1
ATOM 1730 C C . GLY A 1 210 ? 21.767 3.668 -4.114 1.00 87.00 210 GLY A C 1
ATOM 1731 O O . GLY A 1 210 ? 22.808 4.196 -4.509 1.00 87.00 210 GLY A O 1
ATOM 1732 N N . ILE A 1 211 ? 20.862 3.150 -4.950 1.00 86.69 211 ILE A N 1
ATOM 1733 C CA . ILE A 1 211 ? 21.012 3.141 -6.413 1.00 86.69 211 ILE A CA 1
ATOM 1734 C C . ILE A 1 211 ? 21.003 4.570 -6.966 1.00 86.69 211 ILE A C 1
ATOM 1736 O O . ILE A 1 211 ? 21.887 4.933 -7.740 1.00 86.69 211 ILE A O 1
ATOM 1740 N N . LEU A 1 212 ? 20.057 5.405 -6.534 1.00 88.50 212 LEU A N 1
ATOM 1741 C CA . LEU A 1 212 ? 19.935 6.788 -6.997 1.00 88.50 212 LEU A CA 1
ATOM 1742 C C . LEU A 1 212 ? 21.137 7.643 -6.597 1.00 88.50 212 LEU A C 1
ATOM 1744 O O . LEU A 1 212 ? 21.605 8.449 -7.401 1.00 88.50 212 LEU A O 1
ATOM 1748 N N . ASN A 1 213 ? 21.681 7.443 -5.395 1.00 87.88 213 ASN A N 1
ATOM 1749 C CA . ASN A 1 213 ? 22.929 8.076 -4.977 1.00 87.88 213 ASN A CA 1
ATOM 1750 C C . ASN A 1 213 ? 24.083 7.640 -5.880 1.00 87.88 213 ASN A C 1
ATOM 1752 O O . ASN A 1 213 ? 24.850 8.484 -6.340 1.00 87.88 213 ASN A O 1
ATOM 1756 N N . HIS A 1 214 ? 24.192 6.342 -6.176 1.00 87.38 214 HIS A N 1
ATOM 1757 C CA . HIS A 1 214 ? 25.225 5.835 -7.074 1.00 87.38 214 HIS A CA 1
ATOM 1758 C C . HIS A 1 214 ? 25.110 6.435 -8.483 1.00 87.38 214 HIS A C 1
ATOM 1760 O O . HIS A 1 214 ? 26.109 6.920 -9.008 1.00 87.38 214 HIS A O 1
ATOM 1766 N N . GLN A 1 215 ? 23.911 6.467 -9.071 1.00 86.31 215 GLN A N 1
ATOM 1767 C CA . GLN A 1 215 ? 23.663 7.056 -10.394 1.00 86.31 215 GLN A CA 1
ATOM 1768 C C . GLN A 1 215 ? 23.944 8.563 -10.413 1.00 86.31 215 GLN A C 1
ATOM 1770 O O . GLN A 1 215 ? 24.644 9.060 -11.295 1.00 86.31 215 GLN A O 1
ATOM 1775 N N . THR A 1 216 ? 23.473 9.284 -9.393 1.00 88.25 216 THR A N 1
ATOM 1776 C CA . THR A 1 216 ? 23.720 10.723 -9.229 1.00 88.25 216 THR A CA 1
ATOM 1777 C C . THR A 1 216 ? 25.212 11.021 -9.152 1.00 88.25 216 THR A C 1
ATOM 1779 O O . THR A 1 216 ? 25.701 11.939 -9.807 1.00 88.25 216 THR A O 1
ATOM 1782 N N . LEU A 1 217 ? 25.956 10.227 -8.382 1.00 87.56 217 LEU A N 1
ATOM 1783 C CA . LEU A 1 217 ? 27.393 10.399 -8.243 1.00 87.56 217 LEU A CA 1
ATOM 1784 C C . LEU A 1 217 ? 28.119 10.003 -9.526 1.00 87.56 217 LEU A C 1
ATOM 1786 O O . LEU A 1 217 ? 28.859 10.809 -10.079 1.00 87.56 217 LEU A O 1
ATOM 1790 N N . GLN A 1 218 ? 27.934 8.785 -10.029 1.00 88.69 218 GLN A N 1
ATOM 1791 C CA . GLN A 1 218 ? 28.751 8.262 -11.124 1.00 88.69 218 GLN A CA 1
ATOM 1792 C C . GLN A 1 218 ? 28.391 8.842 -12.489 1.00 88.69 218 GLN A C 1
ATOM 1794 O O . GLN A 1 218 ? 29.298 9.152 -13.257 1.00 88.69 218 GLN A O 1
ATOM 1799 N N . GLN A 1 219 ? 27.106 9.023 -12.779 1.00 82.25 219 GLN A N 1
ATOM 1800 C CA . GLN A 1 219 ? 26.636 9.369 -14.121 1.00 82.25 219 GLN A CA 1
ATOM 1801 C C . GLN A 1 219 ? 26.182 10.830 -14.234 1.00 82.25 219 GLN A C 1
ATOM 1803 O O . GLN A 1 219 ? 26.105 11.345 -15.345 1.00 82.25 219 GLN A O 1
ATOM 1808 N N . MET A 1 220 ? 25.928 11.505 -13.102 1.00 85.06 220 MET A N 1
ATOM 1809 C CA . MET A 1 220 ? 25.385 12.873 -13.043 1.00 85.06 220 MET A CA 1
ATOM 1810 C C . MET A 1 220 ? 24.136 13.062 -13.920 1.00 85.06 220 MET A C 1
ATOM 1812 O O . MET A 1 220 ? 23.905 14.132 -14.480 1.00 85.06 220 MET A O 1
ATOM 1816 N N . GLU A 1 221 ? 23.315 12.016 -14.033 1.00 85.75 221 GLU A N 1
ATOM 1817 C CA . GLU A 1 221 ? 22.062 12.074 -14.779 1.00 85.75 221 GLU A CA 1
ATOM 1818 C C . GLU A 1 221 ? 21.056 12.957 -14.037 1.00 85.75 221 GLU A C 1
ATOM 1820 O O . GLU A 1 221 ? 20.733 12.712 -12.870 1.00 85.75 221 GLU A O 1
ATOM 1825 N N . ILE A 1 222 ? 20.524 13.976 -14.719 1.00 89.19 222 ILE A N 1
ATOM 1826 C CA . ILE A 1 222 ? 19.563 14.921 -14.135 1.00 89.19 222 ILE A CA 1
ATOM 1827 C C . ILE A 1 222 ? 18.321 14.165 -13.644 1.00 89.19 222 ILE A C 1
ATOM 1829 O O . ILE A 1 222 ? 17.799 14.463 -12.568 1.00 89.19 222 ILE A O 1
ATOM 1833 N N . LYS A 1 223 ? 17.894 13.119 -14.366 1.00 88.69 223 LYS A N 1
ATOM 1834 C CA . LYS A 1 223 ? 16.826 12.205 -13.932 1.00 88.69 223 LYS A CA 1
ATOM 1835 C C . LYS A 1 223 ? 17.086 11.576 -12.569 1.00 88.69 223 LYS A C 1
ATOM 1837 O O . LYS A 1 223 ? 16.171 11.550 -11.748 1.00 88.69 223 LYS A O 1
ATOM 1842 N N . ALA A 1 224 ? 18.296 11.073 -12.321 1.00 90.06 224 ALA A N 1
ATOM 1843 C CA . ALA A 1 224 ? 18.645 10.462 -11.041 1.00 90.06 224 ALA A CA 1
ATOM 1844 C C . ALA A 1 224 ? 18.594 11.495 -9.907 1.00 90.06 224 ALA A C 1
ATOM 1846 O O . ALA A 1 224 ? 18.050 11.195 -8.847 1.00 90.06 224 ALA A O 1
ATOM 1847 N N . VAL A 1 225 ? 19.041 12.733 -10.158 1.00 90.69 225 VAL A N 1
ATOM 1848 C CA . VAL A 1 225 ? 18.944 13.837 -9.186 1.00 90.69 225 VAL A CA 1
ATOM 1849 C C . VAL A 1 225 ? 17.488 14.185 -8.880 1.00 90.69 225 VAL A C 1
ATOM 1851 O O . VAL A 1 225 ? 17.107 14.272 -7.715 1.00 90.69 225 VAL A O 1
ATOM 1854 N N . ILE A 1 226 ? 16.651 14.359 -9.909 1.00 91.56 226 ILE A N 1
ATOM 1855 C CA . ILE A 1 226 ? 15.224 14.667 -9.736 1.00 91.56 226 ILE A CA 1
ATOM 1856 C C . ILE A 1 226 ? 14.522 13.533 -8.990 1.00 91.56 226 ILE A C 1
ATOM 1858 O O . ILE A 1 226 ? 13.727 13.795 -8.090 1.00 91.56 226 ILE A O 1
ATOM 1862 N N . HIS A 1 227 ? 14.830 12.280 -9.323 1.00 91.38 227 HIS A N 1
ATOM 1863 C CA . HIS A 1 227 ? 14.249 11.118 -8.660 1.00 91.38 227 HIS A CA 1
ATOM 1864 C C . HIS A 1 227 ? 14.702 11.033 -7.195 1.00 91.38 227 HIS A C 1
ATOM 1866 O O . HIS A 1 227 ? 13.873 10.816 -6.315 1.00 91.38 227 HIS A O 1
ATOM 1872 N N . LEU A 1 228 ? 15.983 11.288 -6.909 1.00 91.44 228 LEU A N 1
ATOM 1873 C CA . LEU A 1 228 ? 16.520 11.337 -5.549 1.00 91.44 228 LEU A CA 1
ATOM 1874 C C . LEU A 1 228 ? 15.845 12.432 -4.717 1.00 91.44 228 LEU A C 1
ATOM 1876 O O . LEU A 1 228 ? 15.385 12.164 -3.610 1.00 91.44 228 LEU A O 1
ATOM 1880 N N . LEU A 1 229 ? 15.723 13.647 -5.259 1.00 90.19 229 LEU A N 1
ATOM 1881 C CA . LEU A 1 229 ? 14.983 14.738 -4.619 1.00 90.19 229 LEU A CA 1
ATOM 1882 C C . LEU A 1 229 ? 13.507 14.376 -4.428 1.00 90.19 229 LEU A C 1
ATOM 1884 O O . LEU A 1 229 ? 12.938 14.676 -3.384 1.00 90.19 229 LEU A O 1
ATOM 1888 N N . GLY A 1 230 ? 12.915 13.682 -5.402 1.00 90.44 230 GLY A N 1
ATOM 1889 C CA . GLY A 1 230 ? 11.577 13.104 -5.337 1.00 90.44 230 GLY A CA 1
ATOM 1890 C C . GLY A 1 230 ? 11.379 12.228 -4.108 1.00 90.44 230 GLY A C 1
ATOM 1891 O O . GLY A 1 230 ? 10.462 12.444 -3.309 1.00 90.44 230 GLY A O 1
ATOM 1892 N N . TRP A 1 231 ? 12.292 11.277 -3.923 1.00 89.75 231 TRP A N 1
ATOM 1893 C CA . TRP A 1 231 ? 12.311 10.410 -2.755 1.00 89.75 231 TRP A CA 1
ATOM 1894 C C . TRP A 1 231 ? 12.542 11.194 -1.477 1.00 89.75 231 TRP A C 1
ATOM 1896 O O . TRP A 1 231 ? 11.756 11.025 -0.560 1.00 89.75 231 TRP A O 1
ATOM 1906 N N . LEU A 1 232 ? 13.535 12.085 -1.413 1.00 87.25 232 LEU A N 1
ATOM 1907 C CA . LEU A 1 232 ? 13.833 12.878 -0.215 1.00 87.25 232 LEU A CA 1
ATOM 1908 C C . LEU A 1 232 ? 12.678 13.795 0.200 1.00 87.25 232 LEU A C 1
ATOM 1910 O O . LEU A 1 232 ? 12.429 13.938 1.393 1.00 87.25 232 LEU A O 1
ATOM 1914 N N . VAL A 1 233 ? 11.960 14.398 -0.749 1.00 86.50 233 VAL A N 1
ATOM 1915 C CA . VAL A 1 233 ? 10.770 15.215 -0.467 1.00 86.50 233 VAL A CA 1
ATOM 1916 C C . VAL A 1 233 ? 9.610 14.336 -0.033 1.00 86.50 233 VAL A C 1
ATOM 1918 O O . VAL A 1 233 ? 8.945 14.682 0.936 1.00 86.50 233 VAL A O 1
ATOM 1921 N N . THR A 1 234 ? 9.378 13.203 -0.700 1.00 85.06 234 THR A N 1
ATOM 1922 C CA . THR A 1 234 ? 8.321 12.255 -0.319 1.00 85.06 234 THR A CA 1
ATOM 1923 C C . THR A 1 234 ? 8.565 11.772 1.101 1.00 85.06 234 THR A C 1
ATOM 1925 O O . THR A 1 234 ? 7.730 11.983 1.969 1.00 85.06 234 THR A O 1
ATOM 1928 N N . LEU A 1 235 ? 9.766 11.260 1.356 1.00 82.69 235 LEU A N 1
ATOM 1929 C CA . LEU A 1 235 ? 10.293 10.882 2.657 1.00 82.69 235 LEU A CA 1
ATOM 1930 C C . LEU A 1 235 ? 10.179 12.042 3.667 1.00 82.69 235 LEU A C 1
ATOM 1932 O O . LEU A 1 235 ? 9.668 11.852 4.761 1.00 82.69 235 LEU A O 1
ATOM 1936 N N . GLY A 1 236 ? 10.595 13.259 3.317 1.00 80.25 236 GLY A N 1
ATOM 1937 C CA . GLY A 1 236 ? 10.595 14.413 4.224 1.00 80.25 236 GLY A CA 1
ATOM 1938 C C . GLY A 1 236 ? 9.206 14.992 4.501 1.00 80.25 236 GLY A C 1
ATOM 1939 O O . GLY A 1 236 ? 8.995 15.615 5.543 1.00 80.25 236 GLY A O 1
ATOM 1940 N N . ALA A 1 237 ? 8.247 14.773 3.597 1.00 73.56 237 ALA A N 1
ATOM 1941 C CA . ALA A 1 237 ? 6.838 15.085 3.804 1.00 73.56 237 ALA A CA 1
ATOM 1942 C C . ALA A 1 237 ? 6.230 14.208 4.910 1.00 73.56 237 ALA A C 1
ATOM 1944 O O . ALA A 1 237 ? 5.311 14.665 5.594 1.00 73.56 237 ALA A O 1
ATOM 1945 N N . PHE A 1 238 ? 6.807 13.027 5.172 1.00 69.62 238 PHE A N 1
ATOM 1946 C CA . PHE A 1 238 ? 6.644 12.282 6.426 1.00 69.62 238 PHE A CA 1
ATOM 1947 C C . PHE A 1 238 ? 7.462 12.969 7.521 1.00 69.62 238 PHE A C 1
ATOM 1949 O O . PHE A 1 238 ? 8.478 12.461 7.998 1.00 69.62 238 PHE A O 1
ATOM 1956 N N . LYS A 1 239 ? 7.072 14.201 7.868 1.00 60.94 239 LYS A N 1
ATOM 1957 C CA . LYS A 1 239 ? 7.855 15.016 8.789 1.00 60.94 239 LYS A CA 1
ATOM 1958 C C . LYS A 1 239 ? 8.010 14.287 10.131 1.00 60.94 239 LYS A C 1
ATOM 1960 O O . LYS A 1 239 ? 7.012 13.914 10.740 1.00 60.94 239 LYS A O 1
ATOM 1965 N N . PRO A 1 240 ? 9.235 14.197 10.667 1.00 51.28 240 PRO A N 1
ATOM 1966 C CA . PRO A 1 240 ? 9.497 13.575 11.960 1.00 51.28 240 PRO A CA 1
ATOM 1967 C C . PRO A 1 240 ? 8.762 14.200 13.157 1.00 51.28 240 PRO A C 1
ATOM 1969 O O . PRO A 1 240 ? 8.577 13.523 14.162 1.00 51.28 240 PRO A O 1
ATOM 1972 N N . GLY A 1 241 ? 8.322 15.459 13.054 1.00 50.03 241 GLY A N 1
ATOM 1973 C CA . GLY A 1 241 ? 7.518 16.118 14.092 1.00 50.03 241 GLY A CA 1
ATOM 1974 C C . GLY A 1 241 ? 6.100 15.557 14.252 1.00 50.03 241 GLY A C 1
ATOM 1975 O O . GLY A 1 241 ? 5.490 15.790 15.287 1.00 50.03 241 GLY A O 1
ATOM 1976 N N . ASP A 1 242 ? 5.602 14.803 13.266 1.00 51.47 242 ASP A N 1
ATOM 1977 C CA . ASP A 1 242 ? 4.298 14.128 13.315 1.00 51.47 242 ASP A CA 1
ATOM 1978 C C . ASP A 1 242 ? 4.423 12.691 13.909 1.00 51.47 242 ASP A C 1
ATOM 1980 O O . ASP A 1 242 ? 3.440 12.113 14.364 1.00 51.47 242 ASP A O 1
ATOM 1984 N N . PHE A 1 243 ? 5.645 12.144 14.068 1.00 54.19 243 PHE A N 1
ATOM 1985 C CA . PHE A 1 243 ? 5.907 10.963 14.920 1.00 54.19 243 PHE A CA 1
ATOM 1986 C C . PHE A 1 243 ? 6.035 11.352 16.405 1.00 54.19 243 PHE A C 1
ATOM 1988 O O . PHE A 1 243 ? 6.854 10.805 17.146 1.00 54.19 243 PHE A O 1
ATOM 1995 N N . SER A 1 244 ? 5.211 12.304 16.858 1.00 54.94 244 SER A N 1
ATOM 1996 C CA . SER A 1 244 ? 5.131 12.726 18.259 1.00 54.94 244 SER A CA 1
ATOM 1997 C C . SER A 1 244 ? 4.537 11.653 19.169 1.00 54.94 244 SER A C 1
ATOM 1999 O O . SER A 1 244 ? 4.448 11.885 20.363 1.00 54.94 244 SER A O 1
ATOM 2001 N N . LEU A 1 245 ? 4.159 10.479 18.653 1.00 56.91 245 LEU A N 1
ATOM 2002 C CA . LEU A 1 245 ? 3.586 9.390 19.448 1.00 56.91 245 LEU A CA 1
ATOM 2003 C C . LEU A 1 245 ? 4.449 9.039 20.673 1.00 56.91 245 LEU A C 1
ATOM 2005 O O . LEU A 1 245 ? 3.906 8.889 21.762 1.00 56.91 245 LEU A O 1
ATOM 2009 N N . ILE A 1 246 ? 5.780 9.025 20.516 1.00 58.50 246 ILE A N 1
ATOM 2010 C CA . ILE A 1 246 ? 6.728 8.772 21.617 1.00 58.50 246 ILE A CA 1
ATOM 2011 C C . ILE A 1 246 ? 6.747 9.944 22.620 1.00 58.50 246 ILE A C 1
ATOM 2013 O O . ILE A 1 246 ? 6.773 9.733 23.827 1.00 58.50 246 ILE A O 1
ATOM 2017 N N . VAL A 1 247 ? 6.706 11.189 22.131 1.00 52.91 247 VAL A N 1
ATOM 2018 C CA . VAL A 1 247 ? 6.761 12.405 22.971 1.00 52.91 247 VAL A CA 1
ATOM 2019 C C . VAL A 1 247 ? 5.438 12.629 23.711 1.00 52.91 247 VAL A C 1
ATOM 2021 O O . VAL A 1 247 ? 5.420 12.969 24.889 1.00 52.91 247 VAL A O 1
ATOM 2024 N N . ASN A 1 248 ? 4.313 12.380 23.047 1.00 57.84 248 ASN A N 1
ATOM 2025 C CA . ASN A 1 248 ? 2.986 12.571 23.608 1.00 57.84 248 ASN A CA 1
ATOM 2026 C C . ASN A 1 248 ? 2.672 11.511 24.664 1.00 57.84 248 ASN A C 1
ATOM 2028 O O . ASN A 1 248 ? 1.984 11.810 25.630 1.00 57.84 248 ASN A O 1
ATOM 2032 N N . GLU A 1 249 ? 3.202 10.297 24.567 1.00 61.44 249 GLU A N 1
ATOM 2033 C CA . GLU A 1 249 ? 3.072 9.345 25.669 1.00 61.44 249 GLU A CA 1
ATOM 2034 C C . GLU A 1 249 ? 3.795 9.818 26.933 1.00 61.44 249 GLU A C 1
ATOM 2036 O O . GLU A 1 249 ? 3.235 9.738 28.027 1.00 61.44 249 GLU A O 1
ATOM 2041 N N . GLN A 1 250 ? 4.997 10.379 26.788 1.00 65.44 250 GLN A N 1
ATOM 2042 C CA . GLN A 1 250 ? 5.719 10.954 27.917 1.00 65.44 250 GLN A CA 1
ATOM 2043 C C . GLN A 1 250 ? 4.926 12.097 28.562 1.00 65.44 250 GLN A C 1
ATOM 2045 O O . GLN A 1 250 ? 4.817 12.150 29.783 1.00 65.44 250 GLN A O 1
ATOM 2050 N N . ASN A 1 251 ? 4.231 12.902 27.759 1.00 65.62 251 ASN A N 1
ATOM 2051 C CA . ASN A 1 251 ? 3.319 13.930 28.258 1.00 65.62 251 ASN A CA 1
ATOM 2052 C C . ASN A 1 251 ? 2.056 13.340 28.927 1.00 65.62 251 ASN A C 1
ATOM 2054 O O . ASN A 1 251 ? 1.600 13.868 29.935 1.00 65.62 251 ASN A O 1
ATOM 2058 N N . VAL A 1 252 ? 1.487 12.224 28.431 1.00 60.66 252 VAL A N 1
ATOM 2059 C CA . VAL A 1 252 ? 0.389 11.512 29.138 1.00 60.66 252 VAL A CA 1
ATOM 2060 C C . VAL A 1 252 ? 0.876 11.059 30.507 1.00 60.66 252 VAL A C 1
ATOM 2062 O O . VAL A 1 252 ? 0.167 11.183 31.503 1.00 60.66 252 VAL A O 1
ATOM 2065 N N . ARG A 1 253 ? 2.098 10.534 30.553 1.00 63.47 253 ARG A N 1
ATOM 2066 C CA . ARG A 1 253 ? 2.740 10.081 31.777 1.00 63.47 253 ARG A CA 1
ATOM 2067 C C . ARG A 1 253 ? 2.989 11.239 32.745 1.00 63.47 253 ARG A C 1
ATOM 2069 O O . ARG A 1 253 ? 2.696 11.097 33.927 1.00 63.47 253 ARG A O 1
ATOM 2076 N N . GLU A 1 254 ? 3.452 12.386 32.256 1.00 67.12 254 GLU A N 1
ATOM 2077 C CA . GLU A 1 254 ? 3.597 13.623 33.033 1.00 67.12 254 GLU A CA 1
ATOM 2078 C C . GLU A 1 254 ? 2.249 14.164 33.540 1.00 67.12 254 GLU A C 1
ATOM 2080 O O . GLU A 1 254 ? 2.158 14.577 34.693 1.00 67.12 254 GLU A O 1
ATOM 2085 N N . ALA A 1 255 ? 1.172 14.063 32.760 1.00 59.75 255 ALA A N 1
ATOM 2086 C CA . ALA A 1 255 ? -0.176 14.416 33.216 1.00 59.75 255 ALA A CA 1
ATOM 2087 C C . ALA A 1 255 ? -0.708 13.446 34.289 1.00 59.75 255 ALA A C 1
ATOM 2089 O O . ALA A 1 255 ? -1.380 13.852 35.231 1.00 59.75 255 ALA A O 1
ATOM 2090 N N . PHE A 1 256 ? -0.371 12.153 34.221 1.00 59.25 256 PHE A N 1
ATOM 2091 C CA . PHE A 1 256 ? -0.626 11.237 35.340 1.00 59.25 256 PHE A CA 1
ATOM 2092 C C . PHE A 1 256 ? 0.244 11.550 36.571 1.00 59.25 256 PHE A C 1
ATOM 2094 O O . PHE A 1 256 ? -0.138 11.191 37.683 1.00 59.25 256 PHE A O 1
ATOM 2101 N N . ASN A 1 257 ? 1.382 12.232 36.402 1.00 55.34 257 ASN A N 1
ATOM 2102 C CA . ASN A 1 257 ? 2.253 12.651 37.504 1.00 55.34 257 ASN A CA 1
ATOM 2103 C C . ASN A 1 257 ? 1.801 13.908 38.228 1.00 55.34 257 ASN A C 1
ATOM 2105 O O . ASN A 1 257 ? 2.227 14.126 39.365 1.00 55.34 257 ASN A O 1
ATOM 2109 N N . SER A 1 258 ? 1.006 14.760 37.582 1.00 60.25 258 SER A N 1
ATOM 2110 C CA . SER A 1 258 ? 0.650 16.063 38.142 1.00 60.25 258 SER A CA 1
ATOM 2111 C C . SER A 1 258 ? -0.290 15.965 39.343 1.00 60.25 258 SER A C 1
ATOM 2113 O O . SER A 1 258 ? -0.307 16.894 40.149 1.00 60.25 258 SER A O 1
ATOM 2115 N N . PHE A 1 259 ? -0.986 14.834 39.526 1.00 53.28 259 PHE A N 1
ATOM 2116 C CA . PHE A 1 259 ? -1.937 14.648 40.621 1.00 53.28 259 PHE A CA 1
ATOM 2117 C C . PHE A 1 259 ? -1.290 14.927 41.998 1.00 53.28 259 PHE A C 1
ATOM 2119 O O . PHE A 1 259 ? -0.317 14.265 42.392 1.00 53.28 259 PHE A O 1
ATOM 2126 N N . PRO A 1 260 ? -1.803 15.912 42.765 1.00 51.00 260 PRO A N 1
ATOM 2127 C CA . PRO A 1 260 ? -1.265 16.246 44.074 1.00 51.00 260 PRO A CA 1
ATOM 2128 C C . PRO A 1 260 ? -1.547 15.131 45.083 1.00 51.00 260 PRO A C 1
ATOM 2130 O O . PRO A 1 260 ? -2.628 14.538 45.134 1.00 51.00 260 PRO A O 1
ATOM 2133 N N . VAL A 1 261 ? -0.550 14.868 45.921 1.00 49.69 261 VAL A N 1
ATOM 2134 C CA . VAL A 1 261 ? -0.600 13.849 46.967 1.00 49.69 261 VAL A CA 1
ATOM 2135 C C . VAL A 1 261 ? -1.565 14.310 48.063 1.00 49.69 261 VAL A C 1
ATOM 2137 O O . VAL A 1 261 ? -1.387 15.394 48.609 1.00 49.69 261 VAL A O 1
ATOM 2140 N N . GLY A 1 262 ? -2.576 13.497 48.395 1.00 52.62 262 GLY A N 1
ATOM 2141 C CA . GLY A 1 262 ? -3.393 13.681 49.607 1.00 52.62 262 GLY A CA 1
ATOM 2142 C C . GLY A 1 262 ? -4.689 14.497 49.480 1.00 52.62 262 GLY A C 1
ATOM 2143 O O . GLY A 1 262 ? -5.180 14.999 50.483 1.00 52.62 262 GLY A O 1
ATOM 2144 N N . THR A 1 263 ? -5.284 14.645 48.290 1.00 45.16 263 THR A N 1
ATOM 2145 C CA . THR A 1 263 ? -6.492 15.488 48.109 1.00 45.16 263 THR A CA 1
ATOM 2146 C C . THR A 1 263 ? -7.846 14.764 48.231 1.00 45.16 263 THR A C 1
ATOM 2148 O O . THR A 1 263 ? -8.885 15.403 48.052 1.00 45.16 263 THR A O 1
ATOM 2151 N N . SER A 1 264 ? -7.911 13.455 48.536 1.00 45.88 264 SER A N 1
ATOM 2152 C CA . SER A 1 264 ? -9.212 12.783 48.714 1.00 45.88 264 SER A CA 1
ATOM 2153 C C . SER A 1 264 ? -9.197 11.515 49.598 1.00 45.88 264 SER A C 1
ATOM 2155 O O . SER A 1 264 ? -8.772 10.464 49.123 1.00 45.88 264 SER A O 1
ATOM 2157 N N . PRO A 1 265 ? -9.819 11.540 50.796 1.00 45.72 265 PRO A N 1
ATOM 2158 C CA . PRO A 1 265 ? -9.795 10.431 51.768 1.00 45.72 265 PRO A CA 1
ATOM 2159 C C . PRO A 1 265 ? -10.518 9.117 51.387 1.00 45.72 265 PRO A C 1
ATOM 2161 O O . PRO A 1 265 ? -10.400 8.117 52.080 1.00 45.72 265 PRO A O 1
ATOM 2164 N N . ASP A 1 266 ? -11.204 9.065 50.240 1.00 46.31 266 ASP A N 1
ATOM 2165 C CA . ASP A 1 266 ? -11.904 7.874 49.698 1.00 46.31 266 ASP A CA 1
ATOM 2166 C C . ASP A 1 266 ? -11.172 7.338 48.453 1.00 46.31 266 ASP A C 1
ATOM 2168 O O . ASP A 1 266 ? -11.495 6.271 47.936 1.00 46.31 266 ASP A O 1
ATOM 2172 N N . LEU A 1 267 ? -10.187 8.095 47.954 1.00 43.19 267 LEU A N 1
ATOM 2173 C CA . LEU A 1 267 ? -9.151 7.622 47.041 1.00 43.19 267 LEU A CA 1
ATOM 2174 C C . LEU A 1 267 ? -7.881 7.250 47.813 1.00 43.19 267 LEU A C 1
ATOM 2176 O O . LEU A 1 267 ? -6.940 6.794 47.189 1.00 43.19 267 LEU A O 1
ATOM 2180 N N . ASP A 1 268 ? -7.844 7.357 49.144 1.00 40.78 268 ASP A N 1
ATOM 2181 C CA . ASP A 1 268 ? -6.668 7.004 49.955 1.00 40.78 268 ASP A CA 1
ATOM 2182 C C . ASP A 1 268 ? -6.363 5.491 49.999 1.00 40.78 268 ASP A C 1
ATOM 2184 O O . ASP A 1 268 ? -5.294 5.092 50.454 1.00 40.78 268 ASP A O 1
ATOM 2188 N N . GLY A 1 269 ? -7.228 4.646 49.420 1.00 46.84 269 GLY A N 1
ATOM 2189 C CA . GLY A 1 269 ? -6.881 3.266 49.038 1.00 46.84 269 GLY A CA 1
ATOM 2190 C C . GLY A 1 269 ? -6.096 3.145 47.715 1.00 46.84 269 GLY A C 1
ATOM 2191 O O . GLY A 1 269 ? -5.534 2.095 47.424 1.00 46.84 269 GLY A O 1
ATOM 2192 N N . MET A 1 270 ? -6.044 4.216 46.921 1.00 45.19 270 MET A N 1
ATOM 2193 C CA . MET A 1 270 ? -5.189 4.437 45.750 1.00 45.19 270 MET A CA 1
ATOM 2194 C C . MET A 1 270 ? -4.388 5.720 46.002 1.00 45.19 270 MET A 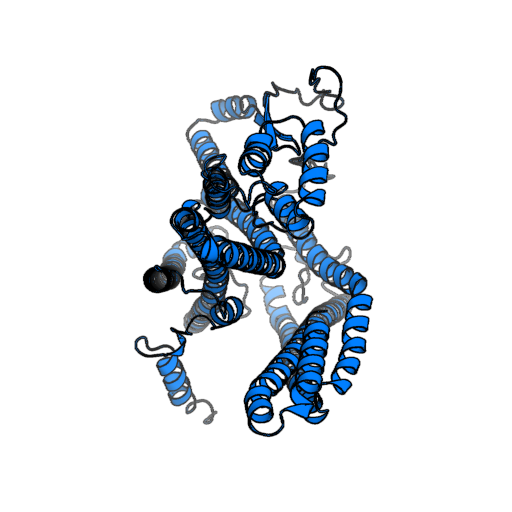C 1
ATOM 2196 O O . MET A 1 270 ? -4.683 6.771 45.430 1.00 45.19 270 MET A O 1
ATOM 2200 N N . ARG A 1 271 ? -3.401 5.674 46.904 1.00 47.09 271 ARG A N 1
ATOM 2201 C CA . ARG A 1 271 ? -2.548 6.840 47.185 1.00 47.09 271 ARG A CA 1
ATOM 2202 C C . ARG A 1 271 ? -2.097 7.486 45.866 1.00 47.09 271 ARG A C 1
ATOM 2204 O O . ARG A 1 271 ? -1.473 6.844 45.030 1.00 47.09 271 ARG A O 1
ATOM 2211 N N . ALA A 1 272 ? -2.335 8.783 45.704 1.00 39.50 272 ALA A N 1
ATOM 2212 C CA . ALA A 1 272 ? -1.704 9.564 44.638 1.00 39.50 272 ALA A CA 1
ATOM 2213 C C . ALA A 1 272 ? -0.165 9.553 44.769 1.00 39.50 272 ALA A C 1
ATOM 2215 O O . ALA A 1 272 ? 0.529 9.647 43.765 1.00 39.50 272 ALA A O 1
ATOM 2216 N N . GLN A 1 273 ? 0.356 9.325 45.987 1.00 39.88 273 GLN A N 1
ATOM 2217 C CA . GLN A 1 273 ? 1.756 8.964 46.234 1.00 39.88 273 GLN A CA 1
ATOM 2218 C C . GLN A 1 273 ? 2.123 7.621 45.584 1.00 39.88 273 GLN A C 1
ATOM 2220 O O . GLN A 1 273 ? 3.190 7.535 45.020 1.00 39.88 273 GLN A O 1
ATOM 2225 N N . TYR A 1 274 ? 1.233 6.619 45.543 1.00 46.94 274 TYR A N 1
ATOM 2226 C CA . TYR A 1 274 ? 1.472 5.365 44.814 1.00 46.94 274 TYR A CA 1
ATOM 2227 C C . TYR A 1 274 ? 1.556 5.592 43.314 1.00 46.94 274 TYR A C 1
ATOM 2229 O O . TYR A 1 274 ? 2.472 5.072 42.702 1.00 46.94 274 TYR A O 1
ATOM 2237 N N . LEU A 1 275 ? 0.659 6.382 42.710 1.00 42.69 275 LEU A N 1
ATOM 2238 C CA . LEU A 1 275 ? 0.806 6.738 41.295 1.00 42.69 275 LEU A CA 1
ATOM 2239 C C . LEU A 1 275 ? 2.121 7.503 41.073 1.00 42.69 275 LEU A C 1
ATOM 2241 O O . LEU A 1 275 ? 2.902 7.097 40.227 1.00 42.69 275 LEU A O 1
ATOM 2245 N N . LYS A 1 276 ? 2.436 8.527 41.876 1.00 39.44 276 LYS A N 1
ATOM 2246 C CA . LYS A 1 276 ? 3.715 9.261 41.796 1.00 39.44 276 LYS A CA 1
ATOM 2247 C C . LYS A 1 276 ? 4.953 8.390 42.025 1.00 39.44 276 LYS A C 1
ATOM 2249 O O . LYS A 1 276 ? 5.964 8.604 41.364 1.00 39.44 276 LYS A O 1
ATOM 2254 N N . ASP A 1 277 ? 4.878 7.405 42.909 1.00 43.59 277 ASP A N 1
ATOM 2255 C CA . ASP A 1 277 ? 5.954 6.460 43.183 1.00 43.59 277 ASP A CA 1
ATOM 2256 C C . ASP A 1 277 ? 6.080 5.508 41.979 1.00 43.59 277 ASP A C 1
ATOM 2258 O O . ASP A 1 277 ? 7.136 5.503 41.359 1.00 43.59 277 ASP A O 1
ATOM 2262 N N . ILE A 1 278 ? 4.989 4.866 41.517 1.00 42.72 278 ILE A N 1
ATOM 2263 C CA . ILE A 1 278 ? 4.883 4.073 40.261 1.00 42.72 278 ILE A CA 1
ATOM 2264 C C . ILE A 1 278 ? 5.487 4.816 39.063 1.00 42.72 278 ILE A C 1
ATOM 2266 O O . ILE A 1 278 ? 6.148 4.207 38.221 1.00 42.72 278 ILE A O 1
ATOM 2270 N N . ILE A 1 279 ? 5.276 6.131 38.980 1.00 43.19 279 ILE A N 1
ATOM 2271 C CA . ILE A 1 279 ? 5.694 6.924 37.833 1.00 43.19 279 ILE A CA 1
ATOM 2272 C C . ILE A 1 279 ? 7.103 7.540 37.993 1.00 43.19 279 ILE A C 1
ATOM 2274 O O . ILE A 1 279 ? 7.809 7.649 36.988 1.00 43.19 279 ILE A O 1
ATOM 2278 N N . SER A 1 280 ? 7.587 7.864 39.199 1.00 38.72 280 SER A N 1
ATOM 2279 C CA . SER A 1 280 ? 8.993 8.276 39.429 1.00 38.72 280 SER A CA 1
ATOM 2280 C C . SER A 1 280 ? 9.997 7.114 39.263 1.00 38.72 280 SER A C 1
ATOM 2282 O O . SER A 1 280 ? 11.188 7.333 39.042 1.00 38.72 280 SER A O 1
ATOM 2284 N N . LEU A 1 281 ? 9.500 5.871 39.239 1.00 43.50 281 LEU A N 1
ATOM 2285 C CA . LEU A 1 281 ? 10.245 4.607 39.168 1.00 43.50 281 LEU A CA 1
ATOM 2286 C C . LEU A 1 281 ? 10.802 4.189 37.789 1.00 43.50 281 LEU A C 1
ATOM 2288 O O . LEU A 1 281 ? 11.447 3.143 37.716 1.00 43.50 281 LEU A O 1
ATOM 2292 N N . SER A 1 282 ? 10.659 4.960 36.695 1.00 40.22 282 SER A N 1
ATOM 2293 C CA . SER A 1 282 ? 11.480 4.673 35.485 1.00 40.22 282 SER A CA 1
ATOM 2294 C C . SER A 1 282 ? 12.947 5.073 35.638 1.00 40.22 282 SER A C 1
ATOM 2296 O O . SER A 1 282 ? 13.722 4.888 34.704 1.00 40.22 282 SER A O 1
ATOM 2298 N N . ALA A 1 283 ? 13.317 5.650 36.781 1.00 36.66 283 ALA A N 1
ATOM 2299 C CA . ALA A 1 283 ? 14.694 5.945 37.152 1.00 36.66 283 ALA A CA 1
ATOM 2300 C C . ALA A 1 283 ? 15.312 4.889 38.097 1.00 36.66 283 ALA A C 1
ATOM 2302 O O . ALA A 1 283 ? 16.485 5.013 38.439 1.00 36.66 283 ALA A O 1
ATOM 2303 N N . CYS A 1 284 ? 14.561 3.865 38.524 1.00 41.09 284 CYS A N 1
ATOM 2304 C CA . CYS A 1 284 ? 15.013 2.897 39.531 1.00 41.09 284 CYS A CA 1
ATOM 2305 C C . CYS A 1 284 ? 15.502 1.571 38.934 1.00 41.09 284 CYS A C 1
ATOM 2307 O O . CYS A 1 284 ? 15.123 1.177 37.831 1.00 41.09 284 CYS A O 1
ATOM 2309 N N . GLU A 1 285 ? 16.353 0.874 39.693 1.00 45.59 285 GLU A N 1
ATOM 2310 C CA . GLU A 1 285 ? 16.932 -0.409 39.298 1.00 45.59 285 GLU A CA 1
ATOM 2311 C C . GLU A 1 285 ? 15.859 -1.514 39.141 1.00 45.59 285 GLU A C 1
ATOM 2313 O O . GLU A 1 285 ? 14.877 -1.533 39.891 1.00 45.59 285 GLU A O 1
ATOM 2318 N N . PRO A 1 286 ? 16.049 -2.479 38.214 1.00 44.88 286 PRO A N 1
ATOM 2319 C CA . PRO A 1 286 ? 15.047 -3.485 37.829 1.00 44.88 286 PRO A CA 1
ATOM 2320 C C . PRO A 1 286 ? 14.400 -4.276 38.981 1.00 44.88 286 PRO A C 1
ATOM 2322 O O . PRO A 1 286 ? 13.268 -4.729 38.850 1.00 44.88 286 PRO A O 1
ATOM 2325 N N . GLY A 1 287 ? 15.078 -4.426 40.125 1.00 48.09 287 GLY A N 1
ATOM 2326 C CA . GLY A 1 287 ? 14.570 -5.179 41.279 1.00 48.09 287 GLY A CA 1
ATOM 2327 C C . GLY A 1 287 ? 13.449 -4.492 42.074 1.00 48.09 287 GLY A C 1
ATOM 2328 O O . GLY A 1 287 ? 12.665 -5.178 42.726 1.00 48.09 287 GLY A O 1
ATOM 2329 N N . GLN A 1 288 ? 13.326 -3.160 42.020 1.00 46.25 288 GLN A N 1
ATOM 2330 C CA . GLN A 1 288 ? 12.255 -2.426 42.719 1.00 46.25 288 GLN A CA 1
ATOM 2331 C C . GLN A 1 288 ? 10.949 -2.341 41.909 1.00 46.25 288 GLN A C 1
ATOM 2333 O O . GLN A 1 288 ? 9.884 -2.153 42.498 1.00 46.25 288 GLN A O 1
ATOM 2338 N N . GLN A 1 289 ? 11.001 -2.539 40.585 1.00 48.38 289 GLN A N 1
ATOM 2339 C CA . GLN A 1 289 ? 9.814 -2.534 39.719 1.00 48.38 289 GLN A CA 1
ATOM 2340 C C . GLN A 1 289 ? 8.851 -3.693 40.030 1.00 48.38 289 GLN A C 1
ATOM 2342 O O . GLN A 1 289 ? 7.640 -3.479 40.092 1.00 48.38 289 GLN A O 1
ATOM 2347 N N . ASP A 1 290 ? 9.362 -4.898 40.296 1.00 51.78 290 ASP A N 1
ATOM 2348 C CA . ASP A 1 290 ? 8.532 -6.098 40.495 1.00 51.78 290 ASP A CA 1
ATOM 2349 C C . ASP A 1 290 ? 7.757 -6.112 41.827 1.00 51.78 290 ASP A C 1
ATOM 2351 O O . ASP A 1 290 ? 6.634 -6.623 41.891 1.00 51.78 290 ASP A O 1
ATOM 2355 N N . CYS A 1 291 ? 8.313 -5.531 42.897 1.00 49.22 291 CYS A N 1
ATOM 2356 C CA . CYS A 1 291 ? 7.635 -5.446 44.198 1.00 49.22 291 CYS A CA 1
ATOM 2357 C C . CYS A 1 291 ? 6.425 -4.502 44.166 1.00 49.22 291 CYS A C 1
ATOM 2359 O O . CYS A 1 291 ? 5.401 -4.788 44.778 1.00 49.22 291 CYS A O 1
ATOM 2361 N N . ILE A 1 292 ? 6.519 -3.412 43.408 1.00 47.72 292 ILE A N 1
ATOM 2362 C CA . ILE A 1 292 ? 5.495 -2.360 43.361 1.00 47.72 292 ILE A CA 1
ATOM 2363 C C . ILE A 1 292 ? 4.407 -2.710 42.344 1.00 47.72 292 ILE A C 1
ATOM 2365 O O . ILE A 1 292 ? 3.224 -2.461 42.571 1.00 47.72 292 ILE A O 1
ATOM 2369 N N . LEU A 1 293 ? 4.773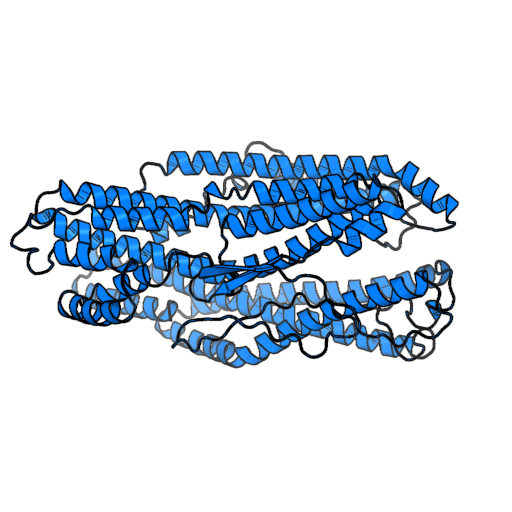 -3.399 41.263 1.00 49.22 293 LEU A N 1
ATOM 2370 C CA . LEU A 1 293 ? 3.821 -4.014 40.344 1.00 49.22 293 LEU A CA 1
ATOM 2371 C C . LEU A 1 293 ? 2.908 -5.032 41.052 1.00 49.22 293 LEU A C 1
ATOM 2373 O O . LEU A 1 293 ? 1.686 -4.965 40.905 1.00 49.22 293 LEU A O 1
ATOM 2377 N N . LYS A 1 294 ? 3.457 -5.887 41.924 1.00 55.00 294 LYS A N 1
ATOM 2378 C CA . LYS A 1 294 ? 2.650 -6.766 42.794 1.00 55.00 294 LYS A CA 1
ATOM 2379 C C . LYS A 1 294 ? 1.660 -6.000 43.678 1.00 55.00 294 LYS A C 1
ATOM 2381 O O . LYS A 1 294 ? 0.585 -6.509 43.982 1.00 55.00 294 LYS A O 1
ATOM 2386 N N . GLU A 1 295 ? 1.986 -4.774 44.060 1.00 49.03 295 GLU A N 1
ATOM 2387 C CA . GLU A 1 295 ? 1.147 -3.956 44.929 1.00 49.03 295 GLU A CA 1
ATOM 2388 C C . GLU A 1 295 ? 0.027 -3.225 44.166 1.00 49.03 295 GLU A C 1
ATOM 2390 O O . GLU A 1 295 ? -1.127 -3.226 44.598 1.00 49.03 295 GLU A O 1
ATOM 2395 N N . VAL A 1 296 ? 0.305 -2.718 42.958 1.00 49.34 296 VAL A N 1
ATOM 2396 C CA . VAL A 1 296 ? -0.724 -2.209 42.023 1.00 49.34 296 VAL A CA 1
ATOM 2397 C C . VAL A 1 296 ? -1.704 -3.310 41.625 1.00 49.34 296 VAL A C 1
ATOM 2399 O O . VAL A 1 296 ? -2.908 -3.057 41.506 1.00 49.34 296 VAL A O 1
ATOM 2402 N N . GLN A 1 297 ? -1.197 -4.533 41.450 1.00 55.28 297 GLN A N 1
ATOM 2403 C CA . GLN A 1 297 ? -1.996 -5.733 41.232 1.00 55.28 297 GLN A CA 1
ATOM 2404 C C . GLN A 1 297 ? -2.908 -6.040 42.429 1.00 55.28 297 GLN A C 1
ATOM 2406 O O . GLN A 1 297 ? -4.046 -6.448 42.216 1.00 55.28 297 GLN A O 1
ATOM 2411 N N . CYS A 1 298 ? -2.460 -5.794 43.664 1.00 49.72 298 CYS A N 1
ATOM 2412 C CA . CYS A 1 298 ? -3.275 -5.958 44.873 1.00 49.72 298 CYS A CA 1
ATOM 2413 C C . CYS A 1 298 ? -4.378 -4.895 45.012 1.00 49.72 298 CYS A C 1
ATOM 2415 O O . CYS A 1 298 ? -5.518 -5.237 45.317 1.00 49.72 298 CYS A O 1
ATOM 2417 N N . HIS A 1 299 ? -4.073 -3.615 44.773 1.00 47.66 299 HIS A N 1
ATOM 2418 C CA . HIS A 1 299 ? -5.020 -2.515 45.027 1.00 47.66 299 HIS A CA 1
ATOM 2419 C C . HIS A 1 299 ? -5.942 -2.196 43.847 1.00 47.66 299 HIS A C 1
ATOM 2421 O O . HIS A 1 299 ? -7.072 -1.737 44.022 1.00 47.66 299 HIS A O 1
ATOM 2427 N N . THR A 1 300 ? -5.478 -2.463 42.630 1.00 55.06 300 THR A N 1
ATOM 2428 C CA . THR A 1 300 ? -6.201 -2.187 41.384 1.00 55.06 300 THR A CA 1
ATOM 2429 C C . THR A 1 300 ? -5.980 -3.305 40.358 1.00 55.06 300 THR A C 1
ATOM 2431 O O . THR A 1 300 ? -5.527 -3.044 39.239 1.00 55.06 300 THR A O 1
ATOM 2434 N N . PRO A 1 301 ? -6.353 -4.560 40.683 1.00 50.66 301 PRO A N 1
ATOM 2435 C CA . PRO A 1 301 ? -6.101 -5.732 39.834 1.00 50.66 301 PRO A CA 1
ATOM 2436 C C . PRO A 1 301 ? -6.664 -5.593 38.413 1.00 50.66 301 PRO A C 1
ATOM 2438 O O . PRO A 1 301 ? -6.122 -6.154 37.467 1.00 50.66 301 PRO A O 1
ATOM 2441 N N . LEU A 1 302 ? -7.732 -4.805 38.246 1.00 48.00 302 LEU A N 1
ATOM 2442 C CA . LEU A 1 302 ? -8.367 -4.527 36.953 1.00 48.00 302 LEU A CA 1
ATOM 2443 C C . LEU A 1 302 ? -7.591 -3.539 36.066 1.00 48.00 302 LEU A C 1
ATOM 2445 O O . LEU A 1 302 ? -7.734 -3.585 34.847 1.00 48.00 302 LEU A O 1
ATOM 2449 N N . LEU A 1 303 ? -6.802 -2.637 36.657 1.00 51.62 303 LEU A N 1
ATOM 2450 C CA . LEU A 1 303 ? -6.015 -1.612 35.953 1.00 51.62 303 LEU A CA 1
ATOM 2451 C C . LEU A 1 303 ? -4.549 -2.020 35.781 1.00 51.62 303 LEU A C 1
ATOM 2453 O O . LEU A 1 303 ? -3.889 -1.542 34.862 1.00 51.62 303 LEU A O 1
ATOM 2457 N N . TYR A 1 304 ? -4.064 -2.921 36.634 1.00 53.88 304 TYR A N 1
ATOM 2458 C CA . TYR A 1 304 ? -2.681 -3.380 36.663 1.00 53.88 304 TYR A CA 1
ATOM 2459 C C . TYR A 1 304 ? -2.138 -3.895 35.317 1.00 53.88 304 TYR A C 1
ATOM 2461 O O . TYR A 1 304 ? -1.086 -3.406 34.905 1.00 53.88 304 TYR A O 1
ATOM 2469 N N . PRO A 1 305 ? -2.828 -4.787 34.572 1.00 48.56 305 PRO A N 1
ATOM 2470 C CA . PRO A 1 305 ? -2.317 -5.268 33.287 1.00 48.56 305 PRO A CA 1
ATOM 2471 C C . PRO A 1 305 ? -2.144 -4.133 32.273 1.00 48.56 305 PRO A C 1
ATOM 2473 O O . PRO A 1 305 ? -1.195 -4.135 31.499 1.00 48.56 305 PRO A O 1
ATOM 2476 N N . TYR A 1 306 ? -3.038 -3.140 32.319 1.00 51.75 306 TYR A N 1
ATOM 2477 C CA . TYR A 1 306 ? -3.041 -2.003 31.403 1.00 51.75 306 TYR A CA 1
ATOM 2478 C C . TYR A 1 306 ? -1.945 -0.999 31.743 1.00 51.75 306 TYR A C 1
ATOM 2480 O O . TYR A 1 306 ? -1.206 -0.589 30.858 1.00 51.75 306 TYR A O 1
ATOM 2488 N N . LEU A 1 307 ? -1.792 -0.654 33.025 1.00 54.78 307 LEU A N 1
ATOM 2489 C CA . LEU A 1 307 ? -0.696 0.200 33.476 1.00 54.78 307 LEU A CA 1
ATOM 2490 C C . LEU A 1 307 ? 0.648 -0.470 33.179 1.00 54.78 307 LEU A C 1
ATOM 2492 O O . LEU A 1 307 ? 1.488 0.145 32.541 1.00 54.78 307 LEU A O 1
ATOM 2496 N N . TYR A 1 308 ? 0.830 -1.748 33.520 1.00 54.97 308 TYR A N 1
ATOM 2497 C CA . TYR A 1 308 ? 2.070 -2.475 33.229 1.00 54.97 308 TYR A CA 1
ATOM 2498 C C . TYR A 1 308 ? 2.440 -2.459 31.738 1.00 54.97 308 TYR A C 1
ATOM 2500 O O . TYR A 1 308 ? 3.602 -2.257 31.386 1.00 54.97 308 TYR A O 1
ATOM 2508 N N . GLN A 1 309 ? 1.450 -2.623 30.857 1.00 51.25 309 GLN A N 1
ATOM 2509 C CA . GLN A 1 309 ? 1.661 -2.637 29.412 1.00 51.25 309 GLN A CA 1
ATOM 2510 C C . GLN A 1 309 ? 2.001 -1.244 28.854 1.00 51.25 309 GLN A C 1
ATOM 2512 O O . GLN A 1 309 ? 2.922 -1.143 28.048 1.00 51.25 309 GLN A O 1
ATOM 2517 N N . CYS A 1 310 ? 1.345 -0.181 29.339 1.00 53.78 310 CYS A N 1
ATOM 2518 C CA . CYS A 1 310 ? 1.693 1.214 29.027 1.00 53.78 310 CYS A CA 1
ATOM 2519 C C . CYS A 1 310 ? 3.070 1.624 29.586 1.00 53.78 310 CYS A C 1
ATOM 2521 O O . CYS A 1 310 ? 3.713 2.521 29.063 1.00 53.78 310 CYS A O 1
ATOM 2523 N N . TYR A 1 311 ? 3.528 0.987 30.667 1.00 51.00 311 TYR A N 1
ATOM 2524 C CA . TYR A 1 311 ? 4.798 1.312 31.321 1.00 51.00 311 TYR A CA 1
ATOM 2525 C C . TYR A 1 311 ? 6.016 0.659 30.688 1.00 51.00 311 TYR A C 1
ATOM 2527 O O . TYR A 1 311 ? 7.102 1.236 30.690 1.00 51.00 311 TYR A O 1
ATOM 2535 N N . LYS A 1 312 ? 5.864 -0.583 30.225 1.00 54.69 312 LYS A N 1
ATOM 2536 C CA . LYS A 1 312 ? 7.013 -1.398 29.832 1.00 54.69 312 LYS A CA 1
ATOM 2537 C C . LYS A 1 312 ? 7.538 -1.045 28.446 1.00 54.69 312 LYS A C 1
ATOM 2539 O O . LYS A 1 312 ? 8.732 -1.186 28.214 1.00 54.69 312 LYS A O 1
ATOM 2544 N N . ASN A 1 313 ? 6.669 -0.598 27.540 1.00 57.78 313 ASN A N 1
ATOM 2545 C CA . ASN A 1 313 ? 7.037 -0.330 26.156 1.00 57.78 313 ASN A CA 1
ATOM 2546 C C . ASN A 1 313 ? 6.339 0.943 25.679 1.00 57.78 313 ASN A C 1
ATOM 2548 O O . ASN A 1 313 ? 5.111 0.918 25.581 1.00 57.78 313 ASN A O 1
ATOM 2552 N N . PRO A 1 314 ? 7.080 2.016 25.343 1.00 64.56 314 PRO A N 1
ATOM 2553 C CA . PRO A 1 314 ? 6.455 3.168 24.726 1.00 64.56 314 PRO A CA 1
ATOM 2554 C C . PRO A 1 314 ? 5.739 2.754 23.438 1.00 64.56 314 PRO A C 1
ATOM 2556 O O . PRO A 1 314 ? 6.155 1.808 22.751 1.00 64.56 314 PRO A O 1
ATOM 2559 N N . PHE A 1 315 ? 4.677 3.477 23.094 1.00 67.19 315 PHE A N 1
ATOM 2560 C CA . PHE A 1 315 ? 3.958 3.328 21.843 1.00 67.19 315 PHE A CA 1
ATOM 2561 C C . PHE A 1 315 ? 4.910 3.537 20.680 1.00 67.19 315 PHE A C 1
ATOM 2563 O O . PHE A 1 315 ? 5.237 4.650 20.263 1.00 67.19 315 PHE A O 1
ATOM 2570 N N . THR A 1 316 ? 5.341 2.416 20.132 1.00 70.69 316 THR A N 1
ATOM 2571 C CA . THR A 1 316 ? 6.237 2.383 19.001 1.00 70.69 316 THR A CA 1
ATOM 2572 C C . THR A 1 316 ? 5.493 1.763 17.838 1.00 70.69 316 THR A C 1
ATOM 2574 O O . THR A 1 316 ? 4.865 0.705 17.934 1.00 70.69 316 THR A O 1
ATOM 2577 N N . LEU A 1 317 ? 5.530 2.466 16.712 1.00 69.38 317 LEU A N 1
ATOM 2578 C CA . LEU A 1 317 ? 5.179 1.867 15.438 1.00 69.38 317 LEU A CA 1
ATOM 2579 C C . LEU A 1 317 ? 6.300 0.891 15.107 1.00 69.38 317 LEU A C 1
ATOM 2581 O O . LEU A 1 317 ? 7.415 1.296 14.758 1.00 69.38 317 LEU A O 1
ATOM 2585 N N . ASN A 1 318 ? 6.016 -0.386 15.339 1.00 73.50 318 ASN A N 1
ATOM 2586 C CA . ASN A 1 318 ? 6.989 -1.446 15.195 1.00 73.50 318 ASN A CA 1
ATOM 2587 C C . ASN A 1 318 ? 7.054 -1.877 13.727 1.00 73.50 318 ASN A C 1
ATOM 2589 O O . ASN A 1 318 ? 6.055 -2.277 13.128 1.00 73.50 318 ASN A O 1
ATOM 2593 N N . VAL A 1 319 ? 8.249 -1.806 13.151 1.00 70.44 319 VAL A N 1
ATOM 2594 C CA . VAL A 1 319 ? 8.534 -2.220 11.776 1.00 70.44 319 VAL A CA 1
ATOM 2595 C C . VAL A 1 319 ? 8.831 -3.716 11.762 1.00 70.44 319 VAL A C 1
ATOM 2597 O O . VAL A 1 319 ? 9.975 -4.118 11.581 1.00 70.44 319 VAL A O 1
ATOM 2600 N N . SER A 1 320 ? 7.831 -4.556 12.040 1.00 73.06 320 SER A N 1
ATOM 2601 C CA . SER A 1 320 ? 7.992 -6.023 12.064 1.00 73.06 320 SER A CA 1
ATOM 2602 C C . SER A 1 320 ? 9.199 -6.506 12.888 1.00 73.06 320 SER A C 1
ATOM 2604 O O . SER A 1 320 ? 9.936 -7.392 12.465 1.00 73.06 320 SER A O 1
ATOM 2606 N N . ASN A 1 321 ? 9.425 -5.905 14.057 1.00 72.44 321 ASN A N 1
ATOM 2607 C CA . ASN A 1 321 ? 10.560 -6.152 14.955 1.00 72.44 321 ASN A CA 1
ATOM 2608 C C . ASN A 1 321 ? 11.943 -5.741 14.410 1.00 72.44 321 ASN A C 1
ATOM 2610 O O . ASN A 1 321 ? 12.947 -5.992 15.070 1.00 72.44 321 ASN A O 1
ATOM 2614 N N . MET A 1 322 ? 12.027 -5.077 13.252 1.00 66.00 322 MET A N 1
ATOM 2615 C CA . MET A 1 322 ? 13.286 -4.545 12.707 1.00 66.00 322 MET A CA 1
ATOM 2616 C C . MET A 1 322 ? 13.712 -3.225 13.363 1.00 66.00 322 MET A C 1
ATOM 2618 O O . MET A 1 322 ? 14.867 -2.818 13.243 1.00 66.00 322 MET A O 1
ATOM 2622 N N . GLY A 1 323 ? 12.790 -2.538 14.042 1.00 72.62 323 GLY A N 1
ATOM 2623 C CA . GLY A 1 323 ? 13.060 -1.288 14.742 1.00 72.62 323 GLY A CA 1
ATOM 2624 C C . GLY A 1 323 ? 11.825 -0.407 14.905 1.00 72.62 323 GLY A C 1
ATOM 2625 O O . GLY A 1 323 ? 10.724 -0.739 14.465 1.00 72.62 323 GLY A O 1
ATOM 2626 N N . ILE A 1 324 ? 12.034 0.742 15.543 1.00 75.06 324 ILE A N 1
ATOM 2627 C CA . ILE A 1 324 ? 11.006 1.756 15.785 1.00 75.06 324 ILE A CA 1
ATOM 2628 C C . ILE A 1 324 ? 10.993 2.736 14.605 1.00 75.06 324 ILE A C 1
ATOM 2630 O O . ILE A 1 324 ? 12.046 3.264 14.220 1.00 75.06 324 ILE A O 1
ATOM 2634 N N . MET A 1 325 ? 9.809 3.033 14.053 1.00 66.75 325 MET A N 1
ATOM 2635 C CA . MET A 1 325 ? 9.644 4.174 13.140 1.00 66.75 325 MET A CA 1
ATOM 2636 C C . MET A 1 325 ? 9.768 5.476 13.927 1.00 66.75 325 MET A C 1
ATOM 2638 O O . MET A 1 325 ? 8.783 6.055 14.376 1.00 66.75 325 MET A O 1
ATOM 2642 N N . ALA A 1 326 ? 11.004 5.923 14.114 1.00 75.69 326 ALA A N 1
ATOM 2643 C CA . ALA A 1 326 ? 11.311 7.197 14.732 1.00 75.69 326 ALA A CA 1
ATOM 2644 C C . ALA A 1 326 ? 11.872 8.173 13.698 1.00 75.69 326 ALA A C 1
ATOM 2646 O O . ALA A 1 326 ? 12.492 7.795 12.698 1.00 75.69 326 ALA A O 1
ATOM 2647 N N . SER A 1 327 ? 11.742 9.456 14.018 1.00 69.12 327 SER A N 1
ATOM 2648 C CA . SER A 1 327 ? 12.438 10.552 13.345 1.00 69.12 327 SER A CA 1
ATOM 2649 C C . SER A 1 327 ? 13.935 10.293 13.160 1.00 69.12 327 SER A C 1
ATOM 2651 O O . SER A 1 327 ? 14.504 10.599 12.114 1.00 69.12 327 SER A O 1
ATOM 2653 N N . ALA A 1 328 ? 14.566 9.673 14.156 1.00 75.50 328 ALA A N 1
ATOM 2654 C CA . ALA A 1 328 ? 15.970 9.297 14.122 1.00 75.50 328 ALA A CA 1
ATOM 2655 C C . ALA A 1 328 ? 16.279 8.277 13.014 1.00 75.50 328 ALA A C 1
ATOM 2657 O O . ALA A 1 328 ? 17.275 8.430 12.312 1.00 75.50 328 ALA A O 1
ATOM 2658 N N . THR A 1 329 ? 15.424 7.269 12.812 1.00 74.81 329 THR A N 1
ATOM 2659 C CA . THR A 1 329 ? 15.582 6.263 11.746 1.00 74.81 329 THR A CA 1
ATOM 2660 C C . THR A 1 329 ? 15.569 6.932 10.377 1.00 74.81 329 THR A C 1
ATOM 2662 O O . THR A 1 329 ? 16.406 6.655 9.522 1.00 74.81 329 THR A O 1
ATOM 2665 N N . PHE A 1 330 ? 14.664 7.888 10.202 1.00 72.88 330 PHE A N 1
ATOM 2666 C CA . PHE A 1 330 ? 14.545 8.671 8.986 1.00 72.88 330 PHE A CA 1
ATOM 2667 C C . PHE A 1 330 ? 15.769 9.559 8.717 1.00 72.88 330 PHE A C 1
ATOM 2669 O O . PHE A 1 330 ? 16.356 9.526 7.634 1.00 72.88 330 PHE A O 1
ATOM 2676 N N . LEU A 1 331 ? 16.190 10.321 9.730 1.00 79.69 331 LEU A N 1
ATOM 2677 C CA . LEU A 1 331 ? 17.374 11.173 9.646 1.00 79.69 331 LEU A CA 1
ATOM 2678 C C . LEU A 1 331 ? 18.641 10.362 9.385 1.00 79.69 331 LEU A C 1
ATOM 2680 O O . LEU A 1 331 ? 19.509 10.857 8.678 1.00 79.69 331 LEU A O 1
ATOM 2684 N N . ARG A 1 332 ? 18.736 9.124 9.890 1.00 82.19 332 ARG A N 1
ATOM 2685 C CA . ARG A 1 332 ? 19.837 8.205 9.570 1.00 82.19 332 ARG A CA 1
ATOM 2686 C C . ARG A 1 332 ? 19.862 7.839 8.088 1.00 82.19 332 ARG A C 1
ATOM 2688 O O . ARG A 1 332 ? 20.916 7.916 7.479 1.00 82.19 332 ARG A O 1
ATOM 2695 N N . VAL A 1 333 ? 18.722 7.508 7.480 1.00 76.75 333 VAL A N 1
ATOM 2696 C CA . VAL A 1 333 ? 18.668 7.180 6.040 1.00 76.75 333 VAL A CA 1
ATOM 2697 C C . VAL A 1 333 ? 19.088 8.378 5.178 1.00 76.75 333 VAL A C 1
ATOM 2699 O O . VAL A 1 333 ? 19.887 8.231 4.245 1.00 76.75 333 VAL A O 1
ATOM 2702 N N . ILE A 1 334 ? 18.598 9.578 5.511 1.00 77.06 334 ILE A N 1
ATOM 2703 C CA . ILE A 1 334 ? 19.004 10.807 4.816 1.00 77.06 334 ILE A CA 1
ATOM 2704 C C . ILE A 1 334 ? 20.482 11.103 5.057 1.00 77.06 334 ILE A C 1
ATOM 2706 O O . ILE A 1 334 ? 21.207 11.370 4.101 1.00 77.06 334 ILE A O 1
ATOM 2710 N N . SER A 1 335 ? 20.950 11.051 6.304 1.00 81.81 335 SER A N 1
ATOM 2711 C CA . SER A 1 335 ? 22.333 11.392 6.634 1.00 81.81 335 SER A CA 1
ATOM 2712 C C . SER A 1 335 ? 23.317 10.419 6.000 1.00 81.81 335 SER A C 1
ATOM 2714 O O . SER A 1 335 ? 24.324 10.871 5.470 1.00 81.81 335 SER A O 1
ATOM 2716 N N . SER A 1 336 ? 23.010 9.120 5.945 1.00 81.12 336 SER A N 1
ATOM 2717 C CA . SER A 1 336 ? 23.818 8.133 5.222 1.00 81.12 336 SER A CA 1
ATOM 2718 C C . SER A 1 336 ? 23.892 8.443 3.726 1.00 81.12 336 SER A C 1
ATOM 2720 O O . SER A 1 336 ? 24.971 8.375 3.141 1.00 81.12 336 SER A O 1
ATOM 2722 N N . SER A 1 337 ? 22.774 8.848 3.116 1.00 77.12 337 SER A N 1
ATOM 2723 C CA . SER A 1 337 ? 22.729 9.239 1.701 1.00 77.12 337 SER A CA 1
ATOM 2724 C C . SER A 1 337 ? 23.555 10.500 1.424 1.00 77.12 337 SER A C 1
ATOM 2726 O O . SER A 1 337 ? 24.389 10.523 0.519 1.00 77.12 337 SER A O 1
ATOM 2728 N N . VAL A 1 338 ? 23.379 11.538 2.246 1.00 79.94 338 VAL A N 1
ATOM 2729 C CA . VAL A 1 338 ? 24.107 12.809 2.130 1.00 79.94 338 VAL A CA 1
ATOM 2730 C C . VAL A 1 338 ? 25.596 12.621 2.422 1.00 79.94 338 VAL A C 1
ATOM 2732 O O . VAL A 1 338 ? 26.430 13.169 1.707 1.00 79.94 338 VAL A O 1
ATOM 2735 N N . ALA A 1 339 ? 25.954 11.824 3.429 1.00 81.94 339 ALA A N 1
ATOM 2736 C CA . ALA A 1 339 ? 27.343 11.532 3.767 1.00 81.94 339 ALA A CA 1
ATOM 2737 C C . ALA A 1 339 ? 28.054 10.781 2.636 1.00 81.94 339 ALA A C 1
ATOM 2739 O O . ALA A 1 339 ? 29.180 11.137 2.287 1.00 81.94 339 ALA A O 1
ATOM 2740 N N . ALA A 1 340 ? 27.392 9.795 2.020 1.00 76.88 340 ALA A N 1
ATOM 2741 C CA . ALA A 1 340 ? 27.917 9.110 0.841 1.00 76.88 340 ALA A CA 1
ATOM 2742 C C . ALA A 1 340 ? 28.143 10.094 -0.319 1.00 76.88 340 ALA A C 1
ATOM 2744 O O . ALA A 1 340 ? 29.204 10.085 -0.946 1.00 76.88 340 ALA A O 1
ATOM 2745 N N . TRP A 1 341 ? 27.183 10.994 -0.553 1.00 78.69 341 TRP A N 1
ATOM 2746 C CA . TRP A 1 341 ? 27.280 12.009 -1.599 1.00 78.69 341 TRP A CA 1
ATOM 2747 C C . TRP A 1 341 ? 28.424 13.009 -1.367 1.00 78.69 341 TRP A C 1
ATOM 2749 O O . TRP A 1 341 ? 29.234 13.260 -2.265 1.00 78.69 341 TRP A O 1
ATOM 2759 N N . LEU A 1 342 ? 28.542 13.540 -0.149 1.00 81.12 342 LEU A N 1
ATOM 2760 C CA . LEU A 1 342 ? 29.604 14.473 0.231 1.00 81.12 342 LEU A CA 1
ATOM 2761 C C . LEU A 1 342 ? 30.984 13.814 0.182 1.00 81.12 342 LEU A C 1
ATOM 2763 O O . LEU A 1 342 ? 31.915 14.410 -0.357 1.00 81.12 342 LEU A O 1
ATOM 2767 N N . SER A 1 343 ? 31.119 12.590 0.702 1.00 80.44 343 SER A N 1
ATOM 2768 C CA . SER A 1 343 ? 32.388 11.853 0.700 1.00 80.44 343 SER A CA 1
ATOM 2769 C C . SER A 1 343 ? 32.921 11.676 -0.723 1.00 80.44 343 SER A C 1
ATOM 2771 O O . SER A 1 343 ? 34.065 12.034 -1.011 1.00 80.44 343 SER A O 1
ATOM 2773 N N . GLU A 1 344 ? 32.071 11.228 -1.649 1.00 79.44 344 GLU A N 1
ATOM 2774 C CA . GLU A 1 344 ? 32.468 11.020 -3.043 1.00 79.44 344 GLU A CA 1
ATOM 2775 C C . GLU A 1 344 ? 32.781 12.347 -3.757 1.00 79.44 344 GLU A C 1
ATOM 2777 O O . GLU A 1 344 ? 33.758 12.442 -4.504 1.00 79.44 344 GLU A O 1
ATOM 2782 N N . THR A 1 345 ? 32.014 13.407 -3.483 1.00 77.62 345 THR A N 1
ATOM 2783 C CA . THR A 1 345 ? 32.249 14.746 -4.052 1.00 77.62 345 THR A CA 1
ATOM 2784 C C . THR A 1 345 ? 33.590 15.326 -3.589 1.00 77.62 345 THR A C 1
ATOM 2786 O O . THR A 1 345 ? 34.385 15.809 -4.400 1.00 77.62 345 THR A O 1
ATOM 2789 N N . VAL A 1 346 ? 33.902 15.209 -2.295 1.00 82.50 346 VAL A N 1
ATOM 2790 C CA . VAL A 1 346 ? 35.186 15.641 -1.720 1.00 82.50 346 VAL A CA 1
ATOM 2791 C C . VAL A 1 346 ? 36.344 14.810 -2.277 1.00 82.50 346 VAL A C 1
ATOM 2793 O O . VAL A 1 346 ? 37.395 15.359 -2.619 1.00 82.50 346 VAL A O 1
ATOM 2796 N N . LEU A 1 347 ? 36.160 13.494 -2.423 1.00 77.88 347 LEU A N 1
ATOM 2797 C CA . LEU A 1 347 ? 37.144 12.611 -3.050 1.00 77.88 347 LEU A CA 1
ATOM 2798 C C . LEU A 1 347 ? 37.373 12.954 -4.526 1.00 77.88 347 LEU A C 1
ATOM 2800 O O . LEU A 1 347 ? 38.483 12.760 -5.025 1.00 77.88 347 LEU A O 1
ATOM 2804 N N . ARG A 1 348 ? 36.369 13.478 -5.236 1.00 77.50 348 ARG A N 1
ATOM 2805 C CA . ARG A 1 348 ? 36.516 13.929 -6.626 1.00 77.50 348 ARG A CA 1
ATOM 2806 C C . ARG A 1 348 ? 37.319 15.209 -6.770 1.00 77.50 348 ARG A C 1
ATOM 2808 O O . ARG A 1 348 ? 38.143 15.271 -7.676 1.00 77.50 348 ARG A O 1
ATOM 2815 N N . GLY A 1 349 ? 37.143 16.162 -5.858 1.00 77.44 349 GLY A N 1
ATOM 2816 C CA . GLY A 1 349 ? 37.888 17.424 -5.865 1.00 77.44 349 GLY A CA 1
ATOM 2817 C C . GLY A 1 349 ? 39.364 17.294 -5.471 1.00 77.44 349 GLY A C 1
ATOM 2818 O O . GLY A 1 349 ? 40.165 18.167 -5.793 1.00 77.44 349 GLY A O 1
ATOM 2819 N N . ARG A 1 350 ? 39.760 16.210 -4.791 1.00 69.88 350 ARG A N 1
ATOM 2820 C CA . ARG A 1 350 ? 41.152 15.991 -4.376 1.00 69.88 350 ARG A CA 1
ATOM 2821 C C . ARG A 1 350 ? 41.838 14.981 -5.305 1.00 69.88 350 ARG A C 1
ATOM 2823 O O . ARG A 1 350 ? 41.353 13.867 -5.485 1.00 69.88 350 ARG A O 1
ATOM 2830 N N . GLY A 1 351 ? 42.985 15.357 -5.883 1.00 72.44 351 GLY A N 1
ATOM 2831 C CA . GLY A 1 351 ? 43.751 14.516 -6.816 1.00 72.44 351 GLY A CA 1
ATOM 2832 C C . GLY A 1 351 ? 44.076 13.107 -6.283 1.00 72.44 351 GLY A C 1
ATOM 2833 O O . GLY A 1 351 ? 44.021 12.843 -5.080 1.00 72.44 351 GLY A O 1
ATOM 2834 N N . LEU A 1 352 ? 44.451 12.186 -7.181 1.00 62.22 352 LEU A N 1
ATOM 2835 C CA . LEU A 1 352 ? 44.687 10.750 -6.914 1.00 62.22 352 LEU A CA 1
ATOM 2836 C C . LEU A 1 352 ? 45.520 10.444 -5.646 1.00 62.22 352 LEU A C 1
ATOM 2838 O O . LEU A 1 352 ? 45.236 9.468 -4.946 1.00 62.22 352 LEU A O 1
ATOM 2842 N N . GLY A 1 353 ? 46.504 11.287 -5.308 1.00 62.50 353 GLY A N 1
ATOM 2843 C CA . GLY A 1 353 ? 47.325 11.142 -4.097 1.00 62.50 353 GLY A CA 1
ATOM 2844 C C . GLY A 1 353 ? 46.562 11.361 -2.782 1.00 62.50 353 GLY A C 1
ATOM 2845 O O . GLY A 1 353 ? 46.800 10.661 -1.797 1.00 62.50 353 GLY A O 1
ATOM 2846 N N . ALA A 1 354 ? 45.586 12.269 -2.770 1.00 56.88 354 ALA A N 1
ATOM 2847 C CA . ALA A 1 354 ? 44.737 12.536 -1.614 1.00 56.88 354 ALA A CA 1
ATOM 2848 C C . ALA A 1 354 ? 43.637 11.478 -1.445 1.00 56.88 354 ALA A C 1
ATOM 2850 O O . ALA A 1 354 ? 43.318 11.128 -0.310 1.00 56.88 354 ALA A O 1
ATOM 2851 N N . ARG A 1 355 ? 43.130 10.886 -2.541 1.00 56.38 355 ARG A N 1
ATOM 2852 C CA . ARG A 1 355 ? 42.204 9.737 -2.470 1.00 56.38 355 ARG A CA 1
ATOM 2853 C C . ARG A 1 355 ? 42.827 8.545 -1.746 1.00 56.38 355 ARG A C 1
ATOM 2855 O O . ARG A 1 355 ? 42.158 7.921 -0.932 1.00 56.38 355 ARG A O 1
ATOM 2862 N N . ARG A 1 356 ? 44.110 8.244 -1.992 1.00 56.28 356 ARG A N 1
ATOM 2863 C CA . ARG A 1 356 ? 44.822 7.149 -1.302 1.00 56.28 356 ARG A CA 1
ATOM 2864 C C . ARG A 1 356 ? 45.077 7.438 0.181 1.00 56.28 356 ARG A C 1
ATOM 2866 O O . ARG A 1 356 ? 45.036 6.503 0.971 1.00 56.28 356 ARG A O 1
ATOM 2873 N N . LYS A 1 357 ? 45.316 8.700 0.565 1.00 54.47 357 LYS A N 1
ATOM 2874 C CA . LYS A 1 357 ? 45.463 9.096 1.980 1.00 54.47 357 LYS A CA 1
ATOM 2875 C C . LYS A 1 357 ? 44.124 9.107 2.725 1.00 54.47 357 LYS A C 1
ATOM 2877 O O . LYS A 1 357 ? 44.069 8.597 3.834 1.00 54.47 357 LYS A O 1
ATOM 2882 N N . LEU A 1 358 ? 43.048 9.610 2.114 1.00 49.09 358 LEU A N 1
ATOM 2883 C CA . LEU A 1 358 ? 41.727 9.683 2.751 1.00 49.09 358 LEU A CA 1
ATOM 2884 C C . LEU A 1 358 ? 41.088 8.297 2.921 1.00 49.09 358 LEU A C 1
ATOM 2886 O O . LEU A 1 358 ? 40.523 8.013 3.967 1.00 49.09 358 LEU A O 1
ATOM 2890 N N . ARG A 1 359 ? 41.258 7.395 1.942 1.00 53.16 359 ARG A N 1
ATOM 2891 C CA . ARG A 1 359 ? 40.759 6.010 2.030 1.00 53.16 359 ARG A CA 1
ATOM 2892 C C . ARG A 1 359 ? 41.473 5.178 3.110 1.00 53.16 359 ARG A C 1
ATOM 2894 O O . ARG A 1 359 ? 40.932 4.177 3.547 1.00 53.16 359 ARG A O 1
ATOM 2901 N N . ARG A 1 360 ? 42.667 5.602 3.550 1.00 51.66 360 ARG A N 1
ATOM 2902 C CA . ARG A 1 360 ? 43.387 5.031 4.706 1.00 51.66 360 ARG A CA 1
ATOM 2903 C C . ARG A 1 360 ? 43.049 5.713 6.038 1.00 51.66 360 ARG A C 1
ATOM 2905 O O . ARG A 1 360 ? 43.475 5.214 7.068 1.00 51.66 360 ARG A O 1
ATOM 2912 N N . ALA A 1 361 ? 42.348 6.847 6.008 1.00 44.91 361 ALA A N 1
ATOM 2913 C CA . ALA A 1 361 ? 42.061 7.687 7.173 1.00 44.91 361 ALA A CA 1
ATOM 2914 C C . ALA A 1 361 ? 40.563 7.761 7.522 1.00 44.91 361 ALA A C 1
ATOM 2916 O O . ALA A 1 361 ? 40.195 8.482 8.444 1.00 44.91 361 ALA A O 1
ATOM 2917 N N . MET A 1 362 ? 39.684 7.064 6.789 1.00 37.59 362 MET A N 1
ATOM 2918 C CA . MET A 1 362 ? 38.296 6.889 7.222 1.00 37.59 362 MET A CA 1
ATOM 2919 C C . MET A 1 362 ? 38.262 5.836 8.328 1.00 37.59 362 MET A C 1
ATOM 2921 O O . MET A 1 362 ? 38.166 4.641 8.061 1.00 37.59 362 MET A O 1
ATOM 2925 N N . ASP A 1 363 ? 38.374 6.308 9.566 1.00 37.53 363 ASP A N 1
ATOM 2926 C CA . ASP A 1 363 ? 38.104 5.520 10.762 1.00 37.5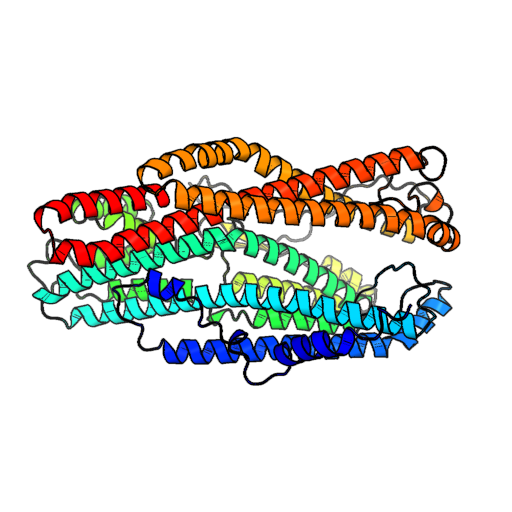3 363 ASP A CA 1
ATOM 2927 C C . ASP A 1 363 ? 36.632 5.088 10.762 1.00 37.53 363 ASP A C 1
ATOM 2929 O O . ASP A 1 363 ? 35.716 5.903 10.610 1.00 37.53 363 ASP A O 1
ATOM 2933 N N . VAL A 1 364 ? 36.393 3.788 10.921 1.00 37.84 364 VAL A N 1
ATOM 2934 C CA . VAL A 1 364 ? 35.044 3.239 11.065 1.00 37.84 364 VAL A CA 1
ATOM 2935 C C . VAL A 1 364 ? 34.599 3.480 12.508 1.00 37.84 364 VAL A C 1
ATOM 2937 O O . VAL A 1 364 ? 35.026 2.778 13.426 1.00 37.84 364 VAL A O 1
ATOM 2940 N N . CYS A 1 365 ? 33.744 4.481 12.724 1.00 36.03 365 CYS A N 1
ATOM 2941 C CA . CYS A 1 365 ? 33.004 4.610 13.979 1.00 36.03 365 CYS A CA 1
ATOM 2942 C C . CYS A 1 365 ? 31.906 3.544 14.017 1.00 36.03 365 CYS A C 1
ATOM 2944 O O . CYS A 1 365 ? 30.992 3.556 13.191 1.00 36.03 365 CYS A O 1
ATOM 2946 N N . VAL A 1 366 ? 31.988 2.633 14.985 1.00 35.75 366 VAL A N 1
ATOM 2947 C CA . VAL A 1 366 ? 30.943 1.640 15.243 1.00 35.75 366 VAL A CA 1
ATOM 2948 C C . VAL A 1 366 ? 30.136 2.113 16.448 1.00 35.75 366 VAL A C 1
ATOM 2950 O O . VAL A 1 366 ? 30.670 2.221 17.552 1.00 35.75 366 VAL A O 1
ATOM 2953 N N . CYS A 1 367 ? 28.848 2.387 16.239 1.00 33.97 367 CYS A N 1
ATOM 2954 C CA . CYS A 1 367 ? 27.902 2.620 17.328 1.00 33.97 367 CYS A CA 1
ATOM 2955 C C . CYS A 1 367 ? 27.197 1.307 17.659 1.00 33.97 367 CYS A C 1
ATOM 2957 O O . CYS A 1 367 ? 26.449 0.778 16.835 1.00 33.97 367 CYS A O 1
ATOM 2959 N N . LEU A 1 368 ? 27.420 0.791 18.866 1.00 38.62 368 LEU A N 1
ATOM 2960 C CA . LEU A 1 368 ? 26.681 -0.356 19.385 1.00 38.62 368 LEU A CA 1
ATOM 2961 C C . LEU A 1 368 ? 25.524 0.154 20.243 1.00 38.62 368 LEU A C 1
ATOM 2963 O O . LEU A 1 368 ? 25.718 1.021 21.095 1.00 38.62 368 LEU A O 1
ATOM 2967 N N . VAL A 1 369 ? 24.325 -0.381 20.014 1.00 35.22 369 VAL A N 1
ATOM 2968 C CA . VAL A 1 369 ? 23.142 -0.091 20.833 1.00 35.22 369 VAL A CA 1
ATOM 2969 C C . VAL A 1 369 ? 22.777 -1.360 21.587 1.00 35.22 369 VAL A C 1
ATOM 2971 O O . VAL A 1 369 ? 22.493 -2.388 20.971 1.00 35.22 369 VAL A O 1
ATOM 2974 N N . GLY A 1 370 ? 22.831 -1.299 22.917 1.00 40.00 370 GLY A N 1
ATOM 2975 C CA . GLY A 1 370 ? 22.372 -2.386 23.776 1.00 40.00 370 GLY A CA 1
ATOM 2976 C C . GLY A 1 370 ? 20.854 -2.569 23.693 1.00 40.00 370 GLY A C 1
ATOM 2977 O O . GLY A 1 370 ? 20.126 -1.653 23.314 1.00 40.00 370 GLY A O 1
ATOM 2978 N N . ALA A 1 371 ? 20.357 -3.745 24.088 1.00 35.34 371 ALA A N 1
ATOM 2979 C CA . ALA A 1 371 ? 18.916 -4.020 24.182 1.00 35.34 371 ALA A CA 1
ATOM 2980 C C . ALA A 1 371 ? 18.174 -3.084 25.166 1.00 35.34 371 ALA A C 1
ATOM 2982 O O . ALA A 1 371 ? 16.951 -3.010 25.144 1.00 35.34 371 ALA A O 1
ATOM 2983 N N . ASP A 1 372 ? 18.913 -2.351 26.003 1.00 38.66 372 ASP A N 1
ATOM 2984 C CA . ASP A 1 372 ? 18.431 -1.329 26.933 1.00 38.66 372 ASP A CA 1
ATOM 2985 C C . ASP A 1 372 ? 18.466 0.102 26.355 1.00 38.66 372 ASP A C 1
ATOM 2987 O O . ASP A 1 372 ? 18.205 1.067 27.070 1.00 38.66 372 ASP A O 1
ATOM 2991 N N . GLY A 1 373 ? 18.812 0.267 25.074 1.00 34.81 373 GLY A N 1
ATOM 2992 C CA . GLY A 1 373 ? 18.845 1.563 24.395 1.00 34.81 373 GLY A CA 1
ATOM 2993 C C . GLY A 1 373 ? 20.088 2.416 24.675 1.00 34.81 373 GLY A C 1
ATOM 2994 O O . GLY A 1 373 ? 20.185 3.520 24.135 1.00 34.81 373 GLY A O 1
ATOM 2995 N N . ARG A 1 374 ? 21.065 1.936 25.461 1.00 40.47 374 ARG A N 1
ATOM 2996 C CA . ARG A 1 374 ? 22.326 2.663 25.680 1.00 40.47 374 ARG A CA 1
ATOM 2997 C C . ARG A 1 374 ? 23.253 2.543 24.472 1.00 40.47 374 ARG A C 1
ATOM 2999 O O . ARG A 1 374 ? 23.479 1.455 23.942 1.00 40.47 374 ARG A O 1
ATOM 3006 N N . VAL A 1 375 ? 23.794 3.686 24.049 1.00 39.41 375 VAL A N 1
ATOM 3007 C CA . VAL A 1 375 ? 24.736 3.802 22.929 1.00 39.41 375 VAL A CA 1
ATOM 3008 C C . VAL A 1 375 ? 26.158 3.774 23.476 1.00 39.41 375 VAL A C 1
ATOM 3010 O O . VAL A 1 375 ? 26.518 4.610 24.303 1.00 39.41 375 VAL A O 1
ATOM 3013 N N . VAL A 1 376 ? 26.969 2.829 23.005 1.00 43.03 376 VAL A N 1
ATOM 3014 C CA . VAL A 1 376 ? 28.412 2.791 23.269 1.00 43.03 376 VAL A CA 1
ATOM 3015 C C . VAL A 1 376 ? 29.137 3.120 21.969 1.00 43.03 376 VAL A C 1
ATOM 3017 O O . VAL A 1 376 ? 29.033 2.382 20.986 1.00 43.03 376 VAL A O 1
ATOM 3020 N N . GLU A 1 377 ? 29.861 4.240 21.960 1.00 35.19 377 GLU A N 1
ATOM 3021 C CA . GLU A 1 377 ? 30.742 4.624 20.855 1.00 35.19 377 GLU A CA 1
ATOM 3022 C C . GLU A 1 377 ? 32.133 4.012 21.054 1.00 35.19 377 GLU A C 1
ATOM 3024 O O . GLU A 1 377 ? 32.798 4.254 22.062 1.00 35.19 377 GLU A O 1
ATOM 3029 N N . GLY A 1 378 ? 32.583 3.215 20.082 1.00 38.09 378 GLY A N 1
ATOM 3030 C CA . GLY A 1 378 ? 33.942 2.679 20.037 1.00 38.09 378 GLY A CA 1
ATOM 3031 C C . GLY A 1 378 ? 34.683 3.151 18.787 1.00 38.09 378 GLY A C 1
ATOM 3032 O O . GLY A 1 378 ? 34.154 3.060 17.678 1.00 38.09 378 GLY A O 1
ATOM 3033 N N . ARG A 1 379 ? 35.927 3.620 18.950 1.00 35.72 379 ARG A N 1
ATOM 3034 C CA . ARG A 1 379 ? 36.859 3.835 17.829 1.00 35.72 379 ARG A CA 1
ATOM 3035 C C . ARG A 1 379 ? 37.638 2.556 17.554 1.00 35.72 379 ARG A C 1
ATOM 3037 O O . ARG A 1 379 ? 38.248 2.004 18.468 1.00 35.72 379 ARG A O 1
ATOM 3044 N N . ILE A 1 380 ? 37.664 2.120 16.298 1.00 41.25 380 ILE A N 1
ATOM 3045 C CA . ILE A 1 380 ? 38.565 1.060 15.839 1.00 41.25 380 ILE A CA 1
ATOM 3046 C C . ILE A 1 380 ? 39.669 1.728 15.024 1.00 41.25 380 ILE A C 1
ATOM 3048 O O . ILE A 1 380 ? 39.435 2.159 13.898 1.00 41.25 380 ILE A O 1
ATOM 3052 N N . ASN A 1 381 ? 40.870 1.812 15.592 1.00 33.38 381 ASN A N 1
ATOM 3053 C CA . ASN A 1 381 ? 42.035 2.296 14.857 1.00 33.38 381 ASN A CA 1
ATOM 3054 C C . ASN A 1 381 ? 42.604 1.152 13.997 1.00 33.38 381 ASN A C 1
ATOM 3056 O O . ASN A 1 381 ? 42.849 0.060 14.508 1.00 33.38 381 ASN A O 1
ATOM 3060 N N . THR A 1 382 ? 42.766 1.426 12.699 1.00 39.41 382 THR A N 1
ATOM 3061 C CA . THR A 1 382 ? 43.580 0.720 11.684 1.00 39.41 382 THR A CA 1
ATOM 3062 C C . THR A 1 382 ? 43.953 -0.755 11.940 1.00 39.41 382 THR A C 1
ATOM 3064 O O . THR A 1 382 ? 44.919 -1.074 12.629 1.00 39.41 382 THR A O 1
ATOM 3067 N N . LEU A 1 383 ? 43.274 -1.672 11.236 1.00 36.62 383 LEU A N 1
ATOM 3068 C CA . LEU A 1 383 ? 43.704 -3.066 11.060 1.00 36.62 383 LEU A CA 1
ATOM 3069 C C . LEU A 1 383 ? 44.464 -3.231 9.733 1.00 36.62 383 LEU A C 1
ATOM 3071 O O . LEU A 1 383 ? 43.956 -2.913 8.660 1.00 36.62 383 LEU A O 1
ATOM 3075 N N . SER A 1 384 ? 45.692 -3.747 9.812 1.00 34.03 384 SER A N 1
ATOM 3076 C CA . SER A 1 384 ? 46.428 -4.287 8.662 1.00 34.03 384 SER A CA 1
ATOM 3077 C C . SER A 1 384 ? 45.708 -5.527 8.119 1.00 34.03 384 SER A C 1
ATOM 3079 O O . SER A 1 384 ? 45.321 -6.399 8.900 1.00 34.03 384 SER A O 1
ATOM 3081 N N . ALA A 1 385 ? 45.581 -5.637 6.791 1.00 36.25 385 ALA A N 1
ATOM 3082 C CA . ALA A 1 385 ? 44.870 -6.712 6.084 1.00 36.25 385 ALA A CA 1
ATOM 3083 C C . ALA A 1 385 ? 45.377 -8.141 6.394 1.00 36.25 385 ALA A C 1
ATOM 3085 O O . ALA A 1 385 ? 44.700 -9.119 6.100 1.00 36.25 385 ALA A O 1
ATOM 3086 N N . THR A 1 386 ? 46.540 -8.288 7.029 1.00 33.91 386 THR A N 1
ATOM 3087 C CA . THR A 1 386 ? 47.132 -9.583 7.398 1.00 33.91 386 THR A CA 1
ATOM 3088 C C . THR A 1 386 ? 46.762 -10.101 8.794 1.00 33.91 386 THR A C 1
ATOM 3090 O O . THR A 1 386 ? 47.083 -11.246 9.103 1.00 33.91 386 THR A O 1
ATOM 3093 N N . THR A 1 387 ? 46.045 -9.336 9.629 1.00 35.06 387 THR A N 1
ATOM 3094 C CA . THR A 1 387 ? 45.790 -9.715 11.041 1.00 35.06 387 THR A CA 1
ATOM 3095 C C . THR A 1 387 ? 44.301 -9.773 11.413 1.00 35.06 387 THR A C 1
ATOM 3097 O O . THR A 1 387 ? 43.927 -9.583 12.567 1.00 35.06 387 THR A O 1
ATOM 3100 N N . ALA A 1 388 ? 43.416 -10.067 10.457 1.00 33.84 388 ALA A N 1
ATOM 3101 C CA . ALA A 1 388 ? 41.962 -10.077 10.668 1.00 33.84 388 ALA A CA 1
ATOM 3102 C C . ALA A 1 388 ? 41.379 -11.406 11.210 1.00 33.84 388 ALA A C 1
ATOM 3104 O O . ALA A 1 388 ? 40.178 -11.630 11.103 1.00 33.84 388 ALA A O 1
ATOM 3105 N N . ARG A 1 389 ? 42.185 -12.306 11.804 1.00 31.56 389 ARG A N 1
ATOM 3106 C CA . ARG A 1 389 ? 41.677 -13.588 12.354 1.00 31.56 389 ARG A CA 1
ATOM 3107 C C . ARG A 1 389 ? 41.433 -13.626 13.867 1.00 31.56 389 ARG A C 1
ATOM 3109 O O . ARG A 1 389 ? 40.897 -14.617 14.344 1.00 31.56 389 ARG A O 1
ATOM 3116 N N . SER A 1 390 ? 41.753 -12.581 14.636 1.00 35.75 390 SER A N 1
ATOM 3117 C CA . SER A 1 390 ? 41.390 -12.522 16.067 1.00 35.75 390 SER A CA 1
ATOM 3118 C C . SER A 1 390 ? 41.559 -11.114 16.658 1.00 35.75 390 SER A C 1
ATOM 3120 O O . SER A 1 390 ? 42.469 -10.871 17.452 1.00 35.75 390 SER A O 1
ATOM 3122 N N . ALA A 1 391 ? 40.672 -10.176 16.326 1.00 28.36 391 ALA A N 1
ATOM 3123 C CA . ALA A 1 391 ? 40.543 -8.936 17.094 1.00 28.36 391 ALA A CA 1
ATOM 3124 C C . ALA A 1 391 ? 39.468 -9.128 18.178 1.00 28.36 391 ALA A C 1
ATOM 3126 O O . ALA A 1 391 ? 38.272 -9.113 17.899 1.00 28.36 391 ALA A O 1
ATOM 3127 N N . ARG A 1 392 ? 39.895 -9.359 19.426 1.00 31.98 392 ARG A N 1
ATOM 3128 C CA . ARG A 1 392 ? 39.005 -9.472 20.590 1.00 31.98 392 ARG A CA 1
ATOM 3129 C C . ARG A 1 392 ? 38.859 -8.077 21.210 1.00 31.98 392 ARG A C 1
ATOM 3131 O O . ARG A 1 392 ? 39.785 -7.598 21.859 1.00 31.98 392 ARG A O 1
ATOM 3138 N N . VAL A 1 393 ? 37.722 -7.412 21.002 1.00 34.28 393 VAL A N 1
ATOM 3139 C CA . VAL A 1 393 ? 37.417 -6.129 21.660 1.00 34.28 393 VAL A CA 1
ATOM 3140 C C . VAL A 1 393 ? 37.187 -6.403 23.151 1.00 34.28 393 VAL A C 1
ATOM 3142 O O . VAL A 1 393 ? 36.210 -7.047 23.525 1.00 34.28 393 VAL A O 1
ATOM 3145 N N . ARG A 1 394 ? 38.108 -5.963 24.020 1.00 27.95 394 ARG A N 1
ATOM 3146 C CA . ARG A 1 394 ? 37.896 -5.965 25.477 1.00 27.95 394 ARG A CA 1
ATOM 3147 C C . ARG A 1 394 ? 37.011 -4.778 25.839 1.00 27.95 394 ARG A C 1
ATOM 3149 O O . ARG A 1 394 ? 37.480 -3.647 25.855 1.00 27.95 394 ARG A O 1
ATOM 3156 N N . VAL A 1 395 ? 35.758 -5.050 26.182 1.00 37.50 395 VAL A N 1
ATOM 3157 C CA . VAL A 1 395 ? 34.924 -4.112 26.938 1.00 37.50 395 VAL A CA 1
ATOM 3158 C C . VAL A 1 395 ? 35.168 -4.403 28.418 1.00 37.50 395 VAL A C 1
ATOM 3160 O O . VAL A 1 395 ? 34.858 -5.496 28.888 1.00 37.50 395 VAL A O 1
ATOM 3163 N N . SER A 1 396 ? 35.771 -3.470 29.159 1.00 29.23 396 SER A N 1
ATOM 3164 C CA . SER A 1 396 ? 35.867 -3.587 30.617 1.00 29.23 396 SER A CA 1
ATOM 3165 C C . SER A 1 396 ? 34.541 -3.151 31.244 1.00 29.23 396 SER A C 1
ATOM 3167 O O . SER A 1 396 ? 34.390 -2.003 31.655 1.00 29.23 396 SER A O 1
ATOM 3169 N N . SER A 1 397 ? 33.557 -4.046 31.303 1.00 35.22 397 SER A N 1
ATOM 3170 C CA . SER A 1 397 ? 32.412 -3.854 32.194 1.00 35.22 397 SER A CA 1
ATOM 3171 C C . SER A 1 397 ? 32.774 -4.390 33.577 1.00 35.22 397 SER A C 1
ATOM 3173 O O . SER A 1 397 ? 33.192 -5.544 33.712 1.00 35.22 397 SER A O 1
ATOM 3175 N N . GLY A 1 398 ? 32.606 -3.560 34.608 1.00 33.00 398 GLY A N 1
ATOM 3176 C CA . GLY A 1 398 ? 32.560 -4.021 35.993 1.00 33.00 398 GLY A CA 1
ATOM 3177 C C . GLY A 1 398 ? 31.573 -5.185 36.150 1.00 33.00 398 GLY A C 1
ATOM 3178 O O . GLY A 1 398 ? 30.617 -5.314 35.389 1.00 33.00 398 GLY A O 1
ATOM 3179 N N . LYS A 1 399 ? 31.883 -6.070 37.097 1.00 34.06 399 LYS A N 1
ATOM 3180 C CA . LYS A 1 399 ? 31.244 -7.367 37.356 1.00 34.06 399 LYS A CA 1
ATOM 3181 C C . LYS A 1 399 ? 29.711 -7.357 37.199 1.00 34.06 399 LYS A C 1
ATOM 3183 O O . LYS A 1 399 ? 29.035 -6.616 37.899 1.00 34.06 399 LYS A O 1
ATOM 3188 N N . GLY A 1 400 ? 29.199 -8.291 36.389 1.00 36.97 400 GLY A N 1
ATOM 3189 C CA . GLY A 1 400 ? 27.837 -8.825 36.521 1.00 36.97 400 GLY A CA 1
ATOM 3190 C C . GLY A 1 400 ? 26.801 -8.354 35.497 1.00 36.97 400 GLY A C 1
ATOM 3191 O O . GLY A 1 400 ? 25.815 -7.746 35.883 1.00 36.97 400 GLY A O 1
ATOM 3192 N N . ALA A 1 401 ? 26.960 -8.694 34.214 1.00 31.11 401 ALA A N 1
ATOM 3193 C CA . ALA A 1 401 ? 25.836 -8.733 33.271 1.00 31.11 401 ALA A CA 1
ATOM 3194 C C . ALA A 1 401 ? 26.128 -9.710 32.118 1.00 31.11 401 ALA A C 1
ATOM 3196 O O . ALA A 1 401 ? 26.992 -9.458 31.280 1.00 31.11 401 ALA A O 1
ATOM 3197 N N . HIS A 1 402 ? 25.406 -10.831 32.069 1.00 30.31 402 HIS A N 1
ATOM 3198 C CA . HIS A 1 402 ? 25.313 -11.674 30.876 1.00 30.31 402 HIS A CA 1
ATOM 3199 C C . HIS A 1 402 ? 24.132 -11.171 30.038 1.00 30.31 402 HIS A C 1
ATOM 3201 O O . HIS A 1 402 ? 22.981 -11.407 30.390 1.00 30.31 402 HIS A O 1
ATOM 3207 N N . GLY A 1 403 ? 24.410 -10.456 28.947 1.00 29.44 403 GLY A N 1
ATOM 3208 C CA . GLY A 1 403 ? 23.404 -10.012 27.980 1.00 29.44 403 GLY A CA 1
ATOM 3209 C C . GLY A 1 403 ? 23.826 -10.365 26.556 1.00 29.44 403 GLY A C 1
ATOM 3210 O O . GLY A 1 403 ? 24.997 -10.222 26.204 1.00 29.44 403 GLY A O 1
ATOM 3211 N N . CYS A 1 404 ? 22.881 -10.846 25.742 1.00 25.61 404 CYS A N 1
ATOM 3212 C CA . CYS A 1 404 ? 23.103 -11.118 24.322 1.00 25.61 404 CYS A CA 1
ATOM 3213 C C . CYS A 1 404 ? 23.356 -9.809 23.561 1.00 25.61 404 CYS A C 1
ATOM 3215 O O . CYS A 1 404 ? 22.494 -8.934 23.501 1.00 25.61 404 CYS A O 1
ATOM 3217 N N . ILE A 1 405 ? 24.538 -9.695 22.957 1.00 26.12 405 ILE A N 1
ATOM 3218 C CA . ILE A 1 405 ? 24.916 -8.598 22.064 1.00 26.12 405 ILE A CA 1
ATOM 3219 C C . ILE A 1 405 ? 24.428 -8.959 20.658 1.00 26.12 405 ILE A C 1
ATOM 3221 O O . ILE A 1 405 ? 24.885 -9.944 20.081 1.00 26.12 405 ILE A O 1
ATOM 3225 N N . SER A 1 406 ? 23.523 -8.161 20.090 1.00 24.30 406 SER A N 1
ATOM 3226 C CA . SER A 1 406 ? 23.215 -8.234 18.658 1.00 24.30 406 SER A CA 1
ATOM 3227 C C . SER A 1 406 ? 24.235 -7.395 17.894 1.00 24.30 406 SER A C 1
ATOM 3229 O O . SER A 1 406 ? 24.197 -6.167 17.929 1.00 24.30 406 SER A O 1
ATOM 3231 N N . VAL A 1 407 ? 25.179 -8.059 17.229 1.00 25.06 407 VAL A N 1
ATOM 3232 C CA . VAL A 1 407 ? 26.132 -7.417 16.317 1.00 25.06 407 VAL A CA 1
ATOM 3233 C C . VAL A 1 407 ? 25.480 -7.331 14.940 1.00 25.06 407 VAL A C 1
ATOM 3235 O O . VAL A 1 407 ? 25.258 -8.351 14.291 1.00 25.06 407 VAL A O 1
ATOM 3238 N N . VAL A 1 408 ? 25.175 -6.117 14.476 1.00 24.19 408 VAL A N 1
ATOM 3239 C CA . VAL A 1 408 ? 24.829 -5.887 13.068 1.00 24.19 408 VAL A CA 1
ATOM 3240 C C . VAL A 1 408 ? 26.133 -5.911 12.278 1.00 24.19 408 VAL A C 1
ATOM 3242 O O . VAL A 1 408 ? 26.884 -4.938 12.265 1.00 24.19 408 VAL A O 1
ATOM 3245 N N . TYR A 1 409 ? 26.425 -7.041 11.637 1.00 23.45 409 TYR A N 1
ATOM 3246 C CA . TYR A 1 409 ? 27.471 -7.092 10.625 1.00 23.45 409 TYR A CA 1
ATOM 3247 C C . TYR A 1 409 ? 27.033 -6.234 9.434 1.00 23.45 409 TYR A C 1
ATOM 3249 O O . TYR A 1 409 ? 26.083 -6.575 8.730 1.00 23.45 409 TYR A O 1
ATOM 3257 N N . VAL A 1 410 ? 27.764 -5.153 9.154 1.00 23.97 410 VAL A N 1
ATOM 3258 C CA . VAL A 1 410 ? 27.924 -4.725 7.762 1.00 23.97 410 VAL A CA 1
ATOM 3259 C C . VAL A 1 410 ? 28.850 -5.764 7.142 1.00 23.97 410 VAL A C 1
ATOM 3261 O O . VAL A 1 410 ? 30.070 -5.662 7.226 1.00 23.97 410 VAL A O 1
ATOM 3264 N N . CYS A 1 411 ? 28.266 -6.836 6.611 1.00 22.47 411 CYS A N 1
ATOM 3265 C CA . CYS A 1 411 ? 29.001 -7.757 5.763 1.00 22.47 411 CYS A CA 1
ATOM 3266 C C . CYS A 1 411 ? 29.364 -7.012 4.474 1.00 22.47 411 CYS A C 1
ATOM 3268 O O . CYS A 1 411 ? 28.590 -6.997 3.517 1.00 22.47 411 CYS A O 1
ATOM 3270 N N . GLU A 1 412 ? 30.567 -6.446 4.412 1.00 25.55 412 GLU A N 1
ATOM 3271 C CA . GLU A 1 412 ? 31.330 -6.572 3.175 1.00 25.55 412 GLU A CA 1
ATOM 3272 C C . GLU A 1 412 ? 31.613 -8.068 3.019 1.00 25.55 412 GLU A C 1
ATOM 3274 O O . GLU A 1 412 ? 32.562 -8.615 3.575 1.00 25.55 412 GLU A O 1
ATOM 3279 N N . CYS A 1 413 ? 30.708 -8.776 2.340 1.00 23.45 413 CYS A N 1
ATOM 3280 C CA . CYS A 1 413 ? 31.031 -10.090 1.816 1.00 23.45 413 CYS A CA 1
ATOM 3281 C C . CYS A 1 413 ? 32.092 -9.881 0.731 1.00 23.45 413 CYS A C 1
ATOM 3283 O O . CYS A 1 413 ? 31.759 -9.745 -0.447 1.00 23.45 413 CYS A O 1
ATOM 3285 N N . GLU A 1 414 ? 33.369 -9.874 1.113 1.00 28.25 414 GLU A N 1
ATOM 3286 C CA . GLU A 1 414 ? 34.419 -10.349 0.217 1.00 28.25 414 GLU A CA 1
ATOM 3287 C C . GLU A 1 414 ? 34.170 -11.844 0.002 1.00 28.25 414 GLU A C 1
ATOM 3289 O O . GLU A 1 414 ? 34.715 -12.716 0.672 1.00 28.25 414 GLU A O 1
ATOM 3294 N N . VAL A 1 415 ? 33.246 -12.147 -0.909 1.00 29.03 415 VAL A N 1
ATOM 3295 C CA . VAL A 1 415 ? 33.217 -13.454 -1.546 1.00 29.03 415 VAL A CA 1
ATOM 3296 C C . VAL A 1 415 ? 34.447 -13.468 -2.447 1.00 29.03 415 VAL A C 1
ATOM 3298 O O . VAL A 1 415 ? 34.504 -12.726 -3.430 1.00 29.03 415 VAL A O 1
ATOM 3301 N N . GLU A 1 416 ? 35.452 -14.269 -2.093 1.00 28.64 416 GLU A N 1
ATOM 3302 C CA . GLU A 1 416 ? 36.508 -14.645 -3.030 1.00 28.64 416 GLU A CA 1
ATOM 3303 C C . GLU A 1 416 ? 35.853 -15.424 -4.172 1.00 28.64 416 GLU A C 1
ATOM 3305 O O . GLU A 1 416 ? 35.632 -16.632 -4.109 1.00 28.64 416 GLU A O 1
ATOM 3310 N N . TRP A 1 417 ? 35.467 -14.701 -5.219 1.00 41.16 417 TRP A N 1
ATOM 3311 C CA . TRP A 1 417 ? 35.018 -15.314 -6.454 1.00 41.16 417 TRP A CA 1
ATOM 3312 C C . TRP A 1 417 ? 36.244 -15.903 -7.156 1.00 41.16 417 TRP A C 1
ATOM 3314 O O . TRP A 1 417 ? 37.252 -15.202 -7.298 1.00 41.16 417 TRP A O 1
ATOM 3324 N N . PRO A 1 418 ? 36.194 -17.162 -7.618 1.00 37.19 418 PRO A N 1
ATOM 3325 C CA . PRO A 1 418 ? 37.261 -17.727 -8.425 1.00 37.19 418 PRO A CA 1
ATOM 3326 C C . PRO A 1 418 ? 37.243 -17.021 -9.784 1.00 37.19 418 PRO A C 1
ATOM 3328 O O . PRO A 1 418 ? 36.522 -17.404 -10.704 1.00 37.19 418 PRO A O 1
ATOM 3331 N N . TRP A 1 419 ? 37.988 -15.925 -9.893 1.00 48.62 419 TRP A N 1
ATOM 3332 C CA . TRP A 1 419 ? 38.140 -15.197 -11.143 1.00 48.62 419 TRP A CA 1
ATOM 3333 C C . TRP A 1 419 ? 39.056 -15.997 -12.061 1.00 48.62 419 TRP A C 1
ATOM 3335 O O . TRP A 1 419 ? 40.215 -16.254 -11.733 1.00 48.62 419 TRP A O 1
ATOM 3345 N N . VAL A 1 420 ? 38.552 -16.365 -13.234 1.00 48.53 420 VAL A N 1
ATOM 3346 C CA . VAL A 1 420 ? 39.401 -16.897 -14.298 1.00 48.53 420 VAL A CA 1
ATOM 3347 C C . VAL A 1 420 ? 40.278 -15.747 -14.798 1.00 48.53 420 VAL A C 1
ATOM 3349 O O . VAL A 1 420 ? 39.777 -14.686 -15.183 1.00 48.53 420 VAL A O 1
ATOM 3352 N N . ALA A 1 421 ? 41.599 -15.929 -14.758 1.00 41.22 421 ALA A N 1
ATOM 3353 C CA . ALA A 1 421 ? 42.539 -14.953 -15.292 1.00 41.22 421 ALA A CA 1
ATOM 3354 C C . ALA A 1 421 ? 42.258 -14.741 -16.792 1.00 41.22 421 ALA A C 1
ATOM 3356 O O . ALA A 1 421 ? 42.369 -15.676 -17.579 1.00 41.22 421 ALA A O 1
ATOM 3357 N N . GLY A 1 422 ? 41.862 -13.521 -17.170 1.00 68.44 422 GLY A N 1
ATOM 3358 C CA . GLY A 1 422 ? 41.535 -13.154 -18.555 1.00 68.44 422 GLY A CA 1
ATOM 3359 C C . GLY A 1 422 ? 40.166 -12.497 -18.758 1.00 68.44 422 GLY A C 1
ATOM 3360 O O . GLY A 1 422 ? 39.947 -11.912 -19.813 1.00 68.44 422 GLY A O 1
ATOM 3361 N N . GLU A 1 423 ? 39.260 -12.519 -17.770 1.00 54.22 423 GLU A N 1
ATOM 3362 C CA . GLU A 1 423 ? 37.928 -11.908 -17.937 1.00 54.22 423 GLU A CA 1
ATOM 3363 C C . GLU A 1 423 ? 37.975 -10.371 -17.980 1.00 54.22 423 GLU A C 1
ATOM 3365 O O . GLU A 1 423 ? 38.534 -9.693 -17.100 1.00 54.22 423 GLU A O 1
ATOM 3370 N N . SER A 1 424 ? 37.323 -9.807 -18.998 1.00 69.62 424 SER A N 1
ATOM 3371 C CA . SER A 1 424 ? 37.227 -8.359 -19.186 1.00 69.62 424 SER A CA 1
ATOM 3372 C C . SER A 1 424 ? 36.321 -7.720 -18.117 1.00 69.62 424 SER A C 1
ATOM 3374 O O . SER A 1 424 ? 35.401 -8.343 -17.587 1.00 69.62 424 SER A O 1
ATOM 3376 N N . ALA A 1 425 ? 36.578 -6.461 -17.744 1.00 52.44 425 ALA A N 1
ATOM 3377 C CA . ALA A 1 425 ? 35.785 -5.757 -16.725 1.00 52.44 425 ALA A CA 1
ATOM 3378 C C . ALA A 1 425 ? 34.259 -5.695 -17.016 1.00 52.44 425 ALA A C 1
ATOM 3380 O O . ALA A 1 425 ? 33.485 -5.867 -16.072 1.00 52.44 425 ALA A O 1
ATOM 3381 N N . PRO A 1 426 ? 33.794 -5.529 -18.274 1.00 48.22 426 PRO A N 1
ATOM 3382 C CA . PRO A 1 426 ? 32.364 -5.574 -18.607 1.00 48.22 426 PRO A CA 1
ATOM 3383 C C . PRO A 1 426 ? 31.716 -6.937 -18.321 1.00 48.22 426 PRO A C 1
ATOM 3385 O O . PRO A 1 426 ? 30.564 -7.020 -17.902 1.00 48.22 426 PRO A O 1
ATOM 3388 N N . GLU A 1 427 ? 32.475 -8.014 -18.503 1.00 50.25 427 GLU A N 1
ATOM 3389 C CA . GLU A 1 427 ? 32.042 -9.396 -18.285 1.00 50.25 427 GLU A CA 1
ATOM 3390 C C . GLU A 1 427 ? 31.798 -9.686 -16.798 1.00 50.25 427 GLU A C 1
ATOM 3392 O O . GLU A 1 427 ? 30.829 -10.354 -16.432 1.00 50.25 427 GLU A O 1
ATOM 3397 N N . ARG A 1 428 ? 32.629 -9.096 -15.929 1.00 55.34 428 ARG A N 1
ATOM 3398 C CA . ARG A 1 428 ? 32.495 -9.191 -14.468 1.00 55.34 428 ARG A CA 1
ATOM 3399 C C . ARG A 1 428 ? 31.279 -8.433 -13.942 1.00 55.34 428 ARG A C 1
ATOM 3401 O O . ARG A 1 428 ? 30.568 -8.948 -13.082 1.00 55.34 428 ARG A O 1
ATOM 3408 N N . ILE A 1 429 ? 31.014 -7.239 -14.476 1.00 49.62 429 ILE A N 1
ATOM 3409 C CA . ILE A 1 429 ? 29.866 -6.410 -14.074 1.00 49.62 429 ILE A CA 1
ATOM 3410 C C . ILE A 1 429 ? 28.548 -7.087 -14.480 1.00 49.62 429 ILE A C 1
ATOM 3412 O O . ILE A 1 429 ? 27.654 -7.223 -13.644 1.00 49.62 429 ILE A O 1
ATOM 3416 N N . GLY A 1 430 ? 28.464 -7.620 -15.706 1.00 56.25 430 GLY A N 1
ATOM 3417 C CA . GLY A 1 430 ? 27.271 -8.328 -16.183 1.00 56.25 430 GLY A CA 1
ATOM 3418 C C . GLY A 1 430 ? 26.921 -9.576 -15.361 1.00 56.25 430 GLY A C 1
ATOM 3419 O O . GLY A 1 430 ? 25.751 -9.803 -15.050 1.00 56.25 430 GLY A O 1
ATOM 3420 N N . LYS A 1 431 ? 27.919 -10.362 -14.927 1.00 55.22 431 LYS A N 1
ATOM 3421 C CA . LYS A 1 431 ? 27.687 -11.521 -14.042 1.00 55.22 431 LYS A CA 1
ATOM 3422 C C . LYS A 1 431 ? 27.148 -11.113 -12.668 1.00 55.22 431 LYS A C 1
ATOM 3424 O O . LYS A 1 431 ? 26.265 -11.785 -12.136 1.00 55.22 431 LYS A O 1
ATOM 3429 N N . MET A 1 432 ? 27.652 -10.013 -12.108 1.00 48.88 432 MET A N 1
ATOM 3430 C CA . MET A 1 432 ? 27.298 -9.562 -10.761 1.00 48.88 432 MET A CA 1
ATOM 3431 C C . MET A 1 432 ? 25.872 -8.987 -10.686 1.00 48.88 432 MET A C 1
ATOM 3433 O O . MET A 1 432 ? 25.161 -9.222 -9.709 1.00 48.88 432 MET A O 1
ATOM 3437 N N . GLU A 1 433 ? 25.424 -8.267 -11.717 1.00 45.97 433 GLU A N 1
ATOM 3438 C CA . GLU A 1 433 ? 24.046 -7.753 -11.799 1.00 45.97 433 GLU A CA 1
ATOM 3439 C C . GLU A 1 433 ? 23.023 -8.874 -12.032 1.00 45.97 433 GLU A C 1
ATOM 3441 O O . GLU A 1 433 ? 21.959 -8.891 -11.406 1.00 45.97 433 GLU A O 1
ATOM 3446 N N . LEU A 1 434 ? 23.379 -9.870 -12.850 1.00 49.09 434 LEU A N 1
ATOM 3447 C CA . LEU A 1 434 ? 22.549 -11.046 -13.111 1.00 49.09 434 LEU A CA 1
ATOM 3448 C C . LEU A 1 434 ? 22.340 -11.911 -11.850 1.00 49.09 434 LEU A C 1
ATOM 3450 O O . LEU A 1 434 ? 21.252 -12.440 -11.630 1.00 49.09 434 LEU A O 1
ATOM 3454 N N . GLU A 1 435 ? 23.366 -12.058 -11.008 1.00 50.41 435 GLU A N 1
ATOM 3455 C CA . GLU A 1 435 ? 23.278 -12.771 -9.723 1.00 50.41 435 GLU A CA 1
ATOM 3456 C C . GLU A 1 435 ? 22.363 -12.059 -8.715 1.00 50.41 435 GLU A C 1
ATOM 3458 O O . GLU A 1 435 ? 21.537 -12.705 -8.066 1.00 50.41 435 GLU A O 1
ATOM 3463 N N . LYS A 1 436 ? 22.438 -10.724 -8.623 1.00 45.69 436 LYS A N 1
ATOM 3464 C CA . LYS A 1 436 ? 21.585 -9.941 -7.712 1.00 45.69 436 LYS A CA 1
ATOM 3465 C C . LYS A 1 436 ? 20.098 -10.063 -8.056 1.00 45.69 436 LYS A C 1
ATOM 3467 O O . LYS A 1 436 ? 19.286 -10.230 -7.146 1.00 45.69 436 LYS A O 1
ATOM 3472 N N . GLY A 1 437 ? 19.751 -10.056 -9.346 1.00 40.78 437 GLY A N 1
ATOM 3473 C CA . GLY A 1 437 ? 18.375 -10.284 -9.808 1.00 40.78 437 GLY A CA 1
ATOM 3474 C C . GLY A 1 437 ? 17.844 -11.676 -9.441 1.00 40.78 437 GLY A C 1
ATOM 3475 O O . GLY A 1 437 ? 16.739 -11.801 -8.916 1.00 40.78 437 GLY A O 1
ATOM 3476 N N . LYS A 1 438 ? 18.663 -12.726 -9.612 1.00 46.84 438 LYS A N 1
ATOM 3477 C CA . LYS A 1 438 ? 18.293 -14.115 -9.271 1.00 46.84 438 LYS A CA 1
ATOM 3478 C C . LYS A 1 438 ? 18.010 -14.319 -7.781 1.00 46.84 438 LYS A C 1
ATOM 3480 O O . LYS A 1 438 ? 17.148 -15.121 -7.427 1.00 46.84 438 LYS A O 1
ATOM 3485 N N . ILE A 1 439 ? 18.743 -13.628 -6.906 1.00 46.03 439 ILE A N 1
ATOM 3486 C CA . ILE A 1 439 ? 18.581 -13.764 -5.452 1.00 46.03 439 ILE A CA 1
ATOM 3487 C C . ILE A 1 439 ? 17.271 -13.117 -4.977 1.00 46.03 439 ILE A C 1
ATOM 3489 O O . ILE A 1 439 ? 16.632 -13.656 -4.073 1.00 46.03 439 ILE A O 1
ATOM 3493 N N . ALA A 1 440 ? 16.853 -12.001 -5.583 1.00 39.53 440 ALA A N 1
ATOM 3494 C CA . ALA A 1 440 ? 15.631 -11.292 -5.201 1.00 39.53 440 ALA A CA 1
ATOM 3495 C C . ALA A 1 440 ? 14.356 -12.071 -5.579 1.00 39.53 440 ALA A C 1
ATOM 3497 O O . ALA A 1 440 ? 13.526 -12.332 -4.705 1.00 39.53 440 ALA A O 1
ATOM 3498 N N . ASP A 1 441 ? 14.241 -12.528 -6.831 1.00 47.19 441 ASP A N 1
ATOM 3499 C CA . ASP A 1 441 ? 13.054 -13.259 -7.312 1.00 47.19 441 ASP A CA 1
ATOM 3500 C C . ASP A 1 441 ? 12.881 -14.617 -6.622 1.00 47.19 441 ASP A C 1
ATOM 3502 O O . ASP A 1 441 ? 11.779 -14.991 -6.207 1.00 47.19 441 ASP A O 1
ATOM 3506 N N . ARG A 1 442 ? 13.989 -15.348 -6.431 1.00 48.56 442 ARG A N 1
ATOM 3507 C CA . ARG A 1 442 ? 13.966 -16.662 -5.781 1.00 48.56 442 ARG A CA 1
ATOM 3508 C C . ARG A 1 442 ? 13.544 -16.559 -4.316 1.00 48.56 442 ARG A C 1
ATOM 3510 O O . ARG A 1 442 ? 12.800 -17.412 -3.843 1.00 48.56 442 ARG A O 1
ATOM 3517 N N . LYS A 1 443 ? 13.989 -15.523 -3.596 1.00 55.56 443 LYS A N 1
ATOM 3518 C CA . LYS A 1 443 ? 13.602 -15.320 -2.193 1.00 55.56 443 LYS A CA 1
ATOM 3519 C C . LYS A 1 443 ? 12.145 -14.893 -2.058 1.00 55.56 443 LYS A C 1
ATOM 3521 O O . LYS A 1 443 ? 11.484 -15.411 -1.171 1.00 55.56 443 LYS A O 1
ATOM 3526 N N . GLY A 1 444 ? 11.633 -14.022 -2.931 1.00 53.59 444 GLY A N 1
ATOM 3527 C CA . GLY A 1 444 ? 10.236 -13.573 -2.870 1.00 53.59 444 GLY A CA 1
ATOM 3528 C C . GLY A 1 444 ? 9.227 -14.709 -3.067 1.00 53.59 444 GLY A C 1
ATOM 3529 O O . GLY A 1 444 ? 8.290 -14.844 -2.280 1.00 53.59 444 GLY A O 1
ATOM 3530 N N . CYS A 1 445 ? 9.453 -15.568 -4.065 1.00 54.34 445 CYS A N 1
ATOM 3531 C CA . CYS A 1 445 ? 8.541 -16.675 -4.368 1.00 54.34 445 CYS A CA 1
ATOM 3532 C C . CYS A 1 445 ? 8.616 -17.798 -3.322 1.00 54.34 445 CYS A C 1
ATOM 3534 O O . CYS A 1 445 ? 7.579 -18.246 -2.842 1.00 54.34 445 CYS A O 1
ATOM 3536 N N . ILE A 1 446 ? 9.828 -18.198 -2.909 1.00 64.12 446 ILE A N 1
ATOM 3537 C CA . ILE A 1 446 ? 10.011 -19.218 -1.860 1.00 64.12 446 ILE A CA 1
ATOM 3538 C C . ILE A 1 446 ? 9.461 -18.722 -0.521 1.00 64.12 446 ILE A C 1
ATOM 3540 O O . ILE A 1 446 ? 8.888 -19.503 0.228 1.00 64.12 446 ILE A O 1
ATOM 3544 N N . TYR A 1 447 ? 9.603 -17.430 -0.217 1.00 65.69 447 TYR A N 1
ATOM 3545 C CA . TYR A 1 447 ? 9.056 -16.851 1.007 1.00 65.69 447 TYR A CA 1
ATOM 3546 C C . TYR A 1 447 ? 7.529 -16.930 1.038 1.00 65.69 447 TYR A C 1
ATOM 3548 O O . TYR A 1 447 ? 6.974 -17.368 2.039 1.00 65.69 447 TYR A O 1
ATOM 3556 N N . MET A 1 448 ? 6.844 -16.574 -0.055 1.00 57.31 448 MET A N 1
ATOM 3557 C CA . MET A 1 448 ? 5.382 -16.682 -0.115 1.00 57.31 448 MET A CA 1
ATOM 3558 C C . MET A 1 448 ? 4.902 -18.130 -0.010 1.00 57.31 448 MET A C 1
ATOM 3560 O O . MET A 1 448 ? 3.960 -18.397 0.730 1.00 57.31 448 MET A O 1
ATOM 3564 N N . GLU A 1 449 ? 5.561 -19.064 -0.699 1.00 63.84 449 GLU A N 1
ATOM 3565 C CA . GLU A 1 449 ? 5.222 -20.487 -0.623 1.00 63.84 449 GLU A CA 1
ATOM 3566 C C . GLU A 1 449 ? 5.453 -21.040 0.788 1.00 63.84 449 GLU A C 1
ATOM 3568 O O . GLU A 1 449 ? 4.553 -21.639 1.366 1.00 63.84 449 GLU A O 1
ATOM 3573 N N . TYR A 1 450 ? 6.613 -20.775 1.391 1.00 73.00 450 TYR A N 1
ATOM 3574 C CA . TYR A 1 450 ? 6.948 -21.293 2.715 1.00 73.00 450 TYR A CA 1
ATOM 3575 C C . TYR A 1 450 ? 6.071 -20.677 3.809 1.00 73.00 450 TYR A C 1
ATOM 3577 O O . TYR A 1 450 ? 5.488 -21.406 4.608 1.00 73.00 450 TYR A O 1
ATOM 3585 N N . CYS A 1 451 ? 5.905 -19.350 3.814 1.00 69.62 451 CYS A N 1
ATOM 3586 C CA . CYS A 1 451 ? 5.051 -18.680 4.792 1.00 69.62 451 CYS A CA 1
ATOM 3587 C C . CYS A 1 451 ? 3.587 -19.101 4.659 1.00 69.62 451 CYS A C 1
ATOM 3589 O O . CYS A 1 451 ? 2.900 -19.220 5.671 1.00 69.62 451 CYS A O 1
ATOM 3591 N N . PHE A 1 452 ? 3.096 -19.336 3.439 1.00 66.88 452 PHE A N 1
ATOM 3592 C CA . PHE A 1 452 ? 1.722 -19.782 3.261 1.00 66.88 452 PHE A CA 1
ATOM 3593 C C . PHE A 1 452 ? 1.537 -21.256 3.607 1.00 66.88 452 PHE A C 1
ATOM 3595 O O . PHE A 1 452 ? 0.593 -21.581 4.316 1.00 66.88 452 PHE A O 1
ATOM 3602 N N . LEU A 1 453 ? 2.430 -22.148 3.171 1.00 72.94 453 LEU A N 1
ATOM 3603 C CA . LEU A 1 453 ? 2.350 -23.574 3.501 1.00 72.94 453 LEU A CA 1
ATOM 3604 C C . LEU A 1 453 ? 2.469 -23.813 5.007 1.00 72.94 453 LEU A C 1
ATOM 3606 O O . LEU A 1 453 ? 1.753 -24.649 5.550 1.00 72.94 453 LEU A O 1
ATOM 3610 N N . GLU A 1 454 ? 3.303 -23.041 5.703 1.00 79.69 454 GLU A N 1
ATOM 3611 C CA . GLU A 1 454 ? 3.395 -23.096 7.164 1.00 79.69 454 GLU A CA 1
ATOM 3612 C C . GLU A 1 454 ? 2.079 -22.664 7.837 1.00 79.69 454 GLU A C 1
ATOM 3614 O O . GLU A 1 454 ? 1.707 -23.184 8.890 1.00 79.69 454 GLU A O 1
ATOM 3619 N N . LYS A 1 455 ? 1.334 -21.751 7.203 1.00 80.38 455 LYS A N 1
ATOM 3620 C CA . LYS A 1 455 ? 0.076 -21.186 7.707 1.00 80.38 455 LYS A CA 1
ATOM 3621 C C . LYS A 1 455 ? -1.189 -21.787 7.108 1.00 80.38 455 LYS A C 1
ATOM 3623 O O . LYS A 1 455 ? -2.283 -21.435 7.542 1.00 80.38 455 LYS A O 1
ATOM 3628 N N . ILE A 1 456 ? -1.084 -22.739 6.184 1.00 80.00 456 ILE A N 1
ATOM 3629 C CA . ILE A 1 456 ? -2.252 -23.311 5.505 1.00 80.00 456 ILE A CA 1
ATOM 3630 C C . ILE A 1 456 ? -3.160 -24.064 6.478 1.00 80.00 456 ILE A C 1
ATOM 3632 O O . ILE A 1 456 ? -4.377 -24.067 6.320 1.00 80.00 456 ILE A O 1
ATOM 3636 N N . ARG A 1 457 ? -2.579 -24.644 7.535 1.00 82.81 457 ARG A N 1
ATOM 3637 C CA . ARG A 1 457 ? -3.340 -25.272 8.617 1.00 82.81 457 ARG A CA 1
ATOM 3638 C C . ARG A 1 457 ? -4.197 -24.247 9.359 1.00 82.81 457 ARG A C 1
ATOM 3640 O O . ARG A 1 457 ? -5.366 -24.522 9.603 1.00 82.81 457 ARG A O 1
ATOM 3647 N N . ASP A 1 458 ? -3.642 -23.072 9.655 1.00 84.06 458 ASP A N 1
ATOM 3648 C CA . ASP A 1 458 ? -4.362 -21.978 10.317 1.00 84.06 458 ASP A CA 1
ATOM 3649 C C . ASP A 1 458 ? -5.495 -21.455 9.409 1.00 84.06 458 ASP A C 1
ATOM 3651 O O . ASP A 1 458 ? -6.606 -21.212 9.874 1.00 84.06 458 ASP A O 1
ATOM 3655 N N . VAL A 1 459 ? -5.251 -21.359 8.095 1.00 80.12 459 VAL A N 1
ATOM 3656 C CA . VAL A 1 459 ? -6.267 -20.963 7.101 1.00 80.12 459 VAL A CA 1
ATOM 3657 C C . VAL A 1 459 ? -7.391 -21.995 6.989 1.00 80.12 459 VAL A C 1
ATOM 3659 O O . VAL A 1 459 ? -8.557 -21.615 6.957 1.00 80.12 459 VAL A O 1
ATOM 3662 N N . ASN A 1 460 ? -7.076 -23.291 6.972 1.00 83.94 460 ASN A N 1
ATOM 3663 C CA . ASN A 1 460 ? -8.097 -24.341 6.930 1.00 83.94 460 ASN A CA 1
ATOM 3664 C C . ASN A 1 460 ? -8.968 -24.323 8.189 1.00 83.94 460 ASN A C 1
ATOM 3666 O O . ASN A 1 460 ? -10.187 -24.405 8.080 1.00 83.94 460 ASN A O 1
ATOM 3670 N N . VAL A 1 461 ? -8.365 -24.123 9.366 1.00 86.94 461 VAL A N 1
ATOM 3671 C CA . VAL A 1 461 ? -9.114 -23.952 10.620 1.00 86.94 461 VAL A CA 1
ATOM 3672 C C . VAL A 1 461 ? -10.029 -22.726 10.550 1.00 86.94 461 VAL A C 1
ATOM 3674 O O . VAL A 1 461 ? -11.181 -22.809 10.970 1.00 86.94 461 VAL A O 1
ATOM 3677 N N . LEU A 1 462 ? -9.566 -21.605 9.983 1.00 83.81 462 LEU A N 1
ATOM 3678 C CA . LEU A 1 462 ? -10.404 -20.417 9.770 1.00 83.81 462 LEU A CA 1
ATOM 3679 C C . LEU A 1 462 ? -11.588 -20.699 8.833 1.00 83.81 462 LEU A C 1
ATOM 3681 O O . LEU A 1 462 ? -12.700 -20.250 9.105 1.00 83.81 462 LEU A O 1
ATOM 3685 N N . ILE A 1 463 ? -11.370 -21.450 7.751 1.00 84.75 463 ILE A N 1
ATOM 3686 C CA . ILE A 1 463 ? -12.432 -21.839 6.811 1.00 84.75 463 ILE A CA 1
ATOM 3687 C C . ILE A 1 463 ? -13.443 -22.768 7.494 1.00 84.75 463 ILE A C 1
ATOM 3689 O O . ILE A 1 463 ? -14.644 -22.547 7.378 1.00 84.75 463 ILE A O 1
ATOM 3693 N N . GLU A 1 464 ? -12.987 -23.763 8.256 1.00 89.88 464 GLU A N 1
ATOM 3694 C CA . GLU A 1 464 ? -13.867 -24.658 9.021 1.00 89.88 464 GLU A CA 1
ATOM 3695 C C . GLU A 1 464 ? -14.702 -23.887 10.057 1.00 89.88 464 GLU A C 1
ATOM 3697 O O . GLU A 1 464 ? -15.895 -24.151 10.231 1.00 89.88 464 GLU A O 1
ATOM 3702 N N . GLN A 1 465 ? -14.108 -22.878 10.701 1.00 87.12 465 GLN A N 1
ATOM 3703 C CA . GLN A 1 465 ? -14.797 -22.011 11.659 1.00 87.12 465 GLN A CA 1
ATOM 3704 C C . GLN A 1 465 ? -15.880 -21.136 11.018 1.00 87.12 465 GLN A C 1
ATOM 3706 O O . GLN A 1 465 ? -16.812 -20.739 11.722 1.00 87.12 465 GLN A O 1
ATOM 3711 N N . LEU A 1 466 ? -15.838 -20.880 9.702 1.00 84.94 466 LEU A N 1
ATOM 3712 C CA . LEU A 1 466 ? -16.919 -20.149 9.030 1.00 84.94 466 LEU A CA 1
ATOM 3713 C C . LEU A 1 466 ? -18.267 -20.869 9.152 1.00 84.94 466 LEU A C 1
ATOM 3715 O O . LEU A 1 466 ? -19.298 -20.204 9.267 1.00 84.94 466 LEU A O 1
ATOM 3719 N N . GLY A 1 467 ? -18.265 -22.205 9.222 1.00 88.62 467 GLY A N 1
ATOM 3720 C CA . GLY A 1 467 ? -19.476 -22.998 9.439 1.00 88.62 467 GLY A CA 1
ATOM 3721 C C . GLY A 1 467 ? -20.150 -22.727 10.790 1.00 88.62 467 GLY A C 1
ATOM 3722 O O . GLY A 1 467 ? -21.365 -22.873 10.925 1.00 88.62 467 GLY A O 1
ATOM 3723 N N . GLU A 1 468 ? -19.413 -22.249 11.803 1.00 91.81 468 GLU A N 1
ATOM 3724 C CA . GLU A 1 468 ? -20.019 -21.864 13.084 1.00 91.81 468 GLU A CA 1
ATOM 3725 C C . GLU A 1 468 ? -20.950 -20.651 12.952 1.00 91.81 468 GLU A C 1
ATOM 3727 O O . GLU A 1 468 ? -21.879 -20.502 13.756 1.00 91.81 468 GLU A O 1
ATOM 3732 N N . PHE A 1 469 ? -20.737 -19.797 11.944 1.00 91.06 469 PHE A N 1
ATOM 3733 C CA . PHE A 1 469 ? -21.567 -18.616 11.723 1.00 91.06 469 PHE A CA 1
ATOM 3734 C C . PHE A 1 469 ? -22.966 -18.945 11.206 1.00 91.06 469 PHE A C 1
ATOM 3736 O O . PHE A 1 469 ? -23.861 -18.123 11.401 1.00 91.06 469 PHE A O 1
ATOM 3743 N N . GLU A 1 470 ? -23.208 -20.149 10.673 1.00 93.50 470 GLU A N 1
ATOM 3744 C CA . GLU A 1 470 ? -24.561 -20.607 10.313 1.00 93.50 470 GLU A CA 1
ATOM 3745 C C . GLU A 1 470 ? -25.520 -20.617 11.515 1.00 93.50 470 GLU A C 1
ATOM 3747 O O . GLU A 1 470 ? -26.734 -20.527 11.351 1.00 93.50 470 GLU A O 1
ATOM 3752 N N . LYS A 1 471 ? -24.992 -20.686 12.747 1.00 95.19 471 LYS A N 1
ATOM 3753 C CA . LYS A 1 471 ? -25.797 -20.617 13.980 1.00 95.19 471 LYS A CA 1
ATOM 3754 C C . LYS A 1 471 ? -26.326 -19.212 14.276 1.00 95.19 471 LYS A C 1
ATOM 3756 O O . LYS A 1 471 ? -27.250 -19.061 15.072 1.00 95.19 471 LYS A O 1
ATOM 3761 N N . PHE A 1 472 ? -25.701 -18.184 13.706 1.00 93.19 472 PHE A N 1
ATOM 3762 C CA . PHE A 1 472 ? -25.968 -16.783 14.033 1.00 93.19 472 PHE A CA 1
ATOM 3763 C C . PHE A 1 472 ? -26.488 -15.982 12.841 1.00 93.19 472 PHE A C 1
ATOM 3765 O O . PHE A 1 472 ? -27.289 -15.068 13.030 1.00 93.19 472 PHE A O 1
ATOM 3772 N N . CYS A 1 473 ? -26.026 -16.307 11.636 1.00 94.81 473 CYS A N 1
ATOM 3773 C CA . CYS A 1 473 ? -26.357 -15.630 10.394 1.00 94.81 473 CYS A CA 1
ATOM 3774 C C . CYS A 1 473 ? -27.248 -16.532 9.525 1.00 94.81 473 CYS A C 1
ATOM 3776 O O . CYS A 1 473 ? -26.926 -17.711 9.367 1.00 94.81 473 CYS A O 1
ATOM 3778 N N . PRO A 1 474 ? -28.351 -16.007 8.958 1.00 97.00 474 PRO A N 1
ATOM 3779 C CA . PRO A 1 474 ? -29.197 -16.736 8.029 1.00 97.00 474 PRO A CA 1
ATOM 3780 C C . PRO A 1 474 ? -28.381 -17.284 6.863 1.00 97.00 474 PRO A C 1
ATOM 3782 O O . PRO A 1 474 ? -27.501 -16.596 6.331 1.00 97.00 474 PRO A O 1
ATOM 3785 N N . LYS A 1 475 ? -28.697 -18.514 6.452 1.00 95.75 475 LYS A N 1
ATOM 3786 C CA . LYS A 1 475 ? -27.985 -19.201 5.369 1.00 95.75 475 LYS A CA 1
ATOM 3787 C C . LYS A 1 475 ? -28.040 -18.413 4.067 1.00 95.75 475 LYS A C 1
ATOM 3789 O O . LYS A 1 475 ? -27.080 -18.431 3.315 1.00 95.75 475 LYS A O 1
ATOM 3794 N N . GLU A 1 476 ? -29.108 -17.658 3.838 1.00 97.19 476 GLU A N 1
ATOM 3795 C CA . GLU A 1 476 ? -29.298 -16.850 2.635 1.00 97.19 476 GLU A CA 1
ATOM 3796 C C . GLU A 1 476 ? -28.239 -15.742 2.506 1.00 97.19 476 GLU A C 1
ATOM 3798 O O . GLU A 1 476 ? -27.741 -15.491 1.413 1.00 97.19 476 GLU A O 1
ATOM 3803 N N . GLU A 1 477 ? -27.850 -15.093 3.611 1.00 95.25 477 GLU A N 1
ATOM 3804 C CA . GLU A 1 477 ? -26.830 -14.027 3.597 1.0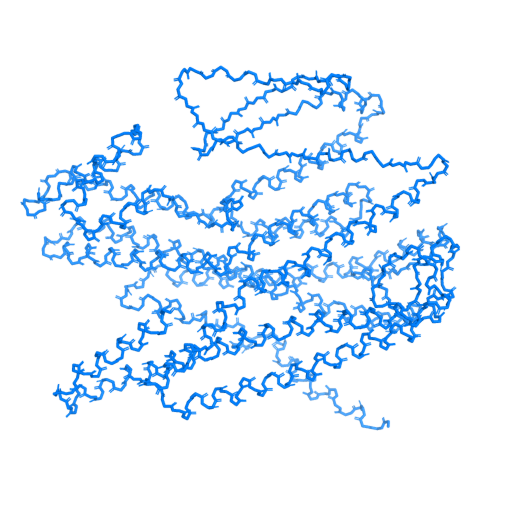0 95.25 477 GLU A CA 1
ATOM 3805 C C . GLU A 1 477 ? -25.415 -14.616 3.407 1.00 95.25 477 GLU A C 1
ATOM 3807 O O . GLU A 1 477 ? -24.551 -13.991 2.782 1.00 95.25 477 GLU A O 1
ATOM 3812 N N . ILE A 1 478 ? -25.181 -15.830 3.922 1.00 94.25 478 ILE A N 1
ATOM 3813 C CA . ILE A 1 478 ? -23.930 -16.577 3.720 1.00 94.25 478 ILE A CA 1
ATOM 3814 C C . ILE A 1 478 ? -23.820 -17.008 2.253 1.00 94.25 478 ILE A C 1
ATOM 3816 O O . ILE A 1 478 ? -22.852 -16.627 1.600 1.00 94.25 478 ILE A O 1
ATOM 3820 N N . LEU A 1 479 ? -24.850 -17.669 1.714 1.00 95.81 479 LEU A N 1
ATOM 3821 C CA . LEU A 1 479 ? -24.901 -18.132 0.324 1.00 95.81 479 LEU A CA 1
ATOM 3822 C C . LEU A 1 479 ? -24.770 -16.978 -0.678 1.00 95.81 479 LEU A C 1
ATOM 3824 O O . LEU A 1 479 ? -24.014 -17.080 -1.637 1.00 95.81 479 LEU A O 1
ATOM 3828 N N . ALA A 1 480 ? -25.423 -15.838 -0.433 1.00 96.19 480 ALA A N 1
ATOM 3829 C CA . ALA A 1 480 ? -25.260 -14.655 -1.282 1.00 96.19 480 ALA A CA 1
ATOM 3830 C C . ALA A 1 480 ? -23.815 -14.117 -1.272 1.00 96.19 480 ALA A C 1
ATOM 3832 O O . ALA A 1 480 ? -23.327 -13.565 -2.265 1.00 96.19 480 ALA A O 1
ATOM 3833 N N . THR A 1 481 ? -23.111 -14.265 -0.145 1.00 92.69 481 THR A N 1
ATOM 3834 C CA . THR A 1 481 ? -21.689 -13.914 -0.059 1.00 92.69 481 THR A CA 1
ATOM 3835 C C . THR A 1 481 ? -20.835 -14.922 -0.821 1.00 92.69 481 THR A C 1
ATOM 3837 O O . THR A 1 481 ? -19.983 -14.484 -1.591 1.00 92.69 481 THR A O 1
ATOM 3840 N N . ASP A 1 482 ? -21.106 -16.224 -0.685 1.00 94.50 482 ASP A N 1
ATOM 3841 C CA . ASP A 1 482 ? -20.428 -17.291 -1.435 1.00 94.50 482 ASP A CA 1
ATOM 3842 C C . ASP A 1 482 ? -20.562 -17.086 -2.948 1.00 94.50 482 ASP A C 1
ATOM 3844 O O . ASP A 1 482 ? -19.555 -17.070 -3.654 1.00 94.50 482 ASP A O 1
ATOM 3848 N N . GLU A 1 483 ? -21.773 -16.815 -3.447 1.00 96.50 483 GLU A N 1
ATOM 3849 C CA . GLU A 1 483 ? -22.027 -16.522 -4.866 1.00 96.50 483 GLU A CA 1
ATOM 3850 C C . GLU A 1 483 ? -21.212 -15.314 -5.353 1.00 96.50 483 GLU A C 1
ATOM 3852 O O . GLU A 1 483 ? -20.655 -15.308 -6.455 1.00 96.50 483 GLU A O 1
ATOM 3857 N N . THR A 1 484 ? -21.100 -14.281 -4.513 1.00 92.31 484 THR A N 1
ATOM 3858 C CA . THR A 1 484 ? -20.322 -13.083 -4.839 1.00 92.31 484 THR A CA 1
ATOM 3859 C C . THR A 1 484 ? -18.818 -13.386 -4.877 1.00 92.31 484 THR A C 1
ATOM 3861 O O . THR A 1 484 ? -18.118 -12.947 -5.794 1.00 92.31 484 THR A O 1
ATOM 3864 N N . VAL A 1 485 ? -18.305 -14.140 -3.900 1.00 89.50 485 VAL A N 1
ATOM 3865 C CA . VAL A 1 485 ? -16.896 -14.565 -3.843 1.00 89.50 485 VAL A CA 1
ATOM 3866 C C . VAL A 1 485 ? -16.562 -15.478 -5.023 1.00 89.50 485 VAL A C 1
ATOM 3868 O O . VAL A 1 485 ? -15.517 -15.308 -5.658 1.00 89.50 485 VAL A O 1
ATOM 3871 N N . GLU A 1 486 ? -17.458 -16.399 -5.371 1.00 95.69 486 GLU A N 1
ATOM 3872 C CA . GLU A 1 486 ? -17.331 -17.294 -6.519 1.00 95.69 486 GLU A CA 1
ATOM 3873 C C . GLU A 1 486 ? -17.280 -16.500 -7.829 1.00 95.69 486 GLU A C 1
ATOM 3875 O O . GLU A 1 486 ? -16.404 -16.737 -8.666 1.00 95.69 486 GLU A O 1
ATOM 3880 N N . TYR A 1 487 ? -18.166 -15.514 -7.996 1.00 95.62 487 TYR A N 1
ATOM 3881 C CA . TYR A 1 487 ? -18.170 -14.632 -9.161 1.00 95.62 487 TYR A CA 1
ATOM 3882 C C . TYR A 1 487 ? -16.825 -13.909 -9.337 1.00 95.62 487 TYR A C 1
ATOM 3884 O O . TYR A 1 487 ? -16.231 -13.961 -10.420 1.00 95.62 487 TYR A O 1
ATOM 3892 N N . TYR A 1 488 ? -16.301 -13.279 -8.278 1.00 86.81 488 TYR A N 1
ATOM 3893 C CA . TYR A 1 488 ? -15.004 -12.596 -8.343 1.00 86.81 488 TYR A CA 1
ATOM 3894 C C . TYR A 1 488 ? -13.844 -13.565 -8.588 1.00 86.81 488 TYR A C 1
ATOM 3896 O O . TYR A 1 488 ? -12.938 -13.247 -9.360 1.00 86.81 488 TYR A O 1
ATOM 3904 N N . SER A 1 489 ? -13.897 -14.761 -7.997 1.00 90.12 489 SER A N 1
ATOM 3905 C CA . SER A 1 489 ? -12.886 -15.805 -8.195 1.00 90.12 489 SER A CA 1
ATOM 3906 C C . SER A 1 489 ? -12.842 -16.258 -9.650 1.00 90.12 489 SER A C 1
ATOM 3908 O O . SER A 1 489 ? -11.769 -16.281 -10.251 1.00 90.12 489 SER A O 1
ATOM 3910 N N . LYS A 1 490 ? -14.002 -16.521 -10.268 1.00 94.19 490 LYS A N 1
ATOM 3911 C CA . LYS A 1 490 ? -14.100 -16.856 -11.698 1.00 94.19 490 LYS A CA 1
ATOM 3912 C C . LYS A 1 490 ? -13.546 -15.735 -12.578 1.00 94.19 490 LYS A C 1
ATOM 3914 O O . LYS A 1 490 ? -12.748 -16.006 -13.472 1.00 94.19 490 LYS A O 1
ATOM 3919 N N . ALA A 1 491 ? -13.915 -14.481 -12.310 1.00 88.19 491 ALA A N 1
ATOM 3920 C CA . ALA A 1 491 ? -13.427 -13.334 -13.078 1.00 88.19 491 ALA A CA 1
ATOM 3921 C C . ALA A 1 491 ? -11.897 -13.183 -12.997 1.00 88.19 491 ALA A C 1
ATOM 3923 O O . ALA A 1 491 ? -11.237 -12.944 -14.011 1.00 88.19 491 ALA A O 1
ATOM 3924 N N . ILE A 1 492 ? -11.322 -13.367 -11.806 1.00 87.19 492 ILE A N 1
ATOM 3925 C CA . ILE A 1 492 ? -9.877 -13.262 -11.589 1.00 87.19 492 ILE A CA 1
ATOM 3926 C C . ILE A 1 492 ? -9.123 -14.454 -12.188 1.00 87.19 492 ILE A C 1
ATOM 3928 O O . ILE A 1 492 ? -8.055 -14.247 -12.759 1.00 87.19 492 ILE A O 1
ATOM 3932 N N . ILE A 1 493 ? -9.677 -15.670 -12.153 1.00 91.31 493 ILE A N 1
ATOM 3933 C CA . ILE A 1 493 ? -9.100 -16.837 -12.842 1.00 91.31 493 ILE A CA 1
ATOM 3934 C C . ILE A 1 493 ? -9.062 -16.603 -14.356 1.00 91.31 493 ILE A C 1
ATOM 3936 O O . ILE A 1 493 ? -8.042 -16.864 -14.992 1.00 91.31 493 ILE A O 1
ATOM 3940 N N . VAL A 1 494 ? -10.133 -16.059 -14.942 1.00 92.00 494 VAL A N 1
ATOM 3941 C CA . VAL A 1 494 ? -10.158 -15.705 -16.370 1.00 92.00 494 VAL A CA 1
ATOM 3942 C C . VAL A 1 494 ? -9.083 -14.661 -16.684 1.00 92.00 494 VAL A C 1
ATOM 3944 O O . VAL A 1 494 ? -8.304 -14.842 -17.619 1.00 92.00 494 VAL A O 1
ATOM 3947 N N . TYR A 1 495 ? -8.989 -13.598 -15.881 1.00 89.81 495 TYR A N 1
ATOM 3948 C CA . TYR A 1 495 ? -7.947 -12.579 -16.026 1.00 89.81 495 TYR A CA 1
ATOM 3949 C C . TYR A 1 495 ? -6.531 -13.168 -15.921 1.00 89.81 495 TYR A C 1
ATOM 3951 O O . TYR A 1 495 ? -5.685 -12.893 -16.771 1.00 89.81 495 TYR A O 1
ATOM 3959 N N . TRP A 1 496 ? -6.282 -14.010 -14.917 1.00 94.25 496 TRP A N 1
ATOM 3960 C CA . TRP A 1 496 ? -5.014 -14.708 -14.708 1.00 94.25 496 TRP A CA 1
ATOM 3961 C C . TRP A 1 496 ? -4.635 -15.582 -15.906 1.00 94.25 496 TRP A C 1
ATOM 3963 O O . TRP A 1 496 ? -3.487 -15.542 -16.358 1.00 94.25 496 TRP A O 1
ATOM 3973 N N . PHE A 1 497 ? -5.597 -16.332 -16.450 1.00 94.75 497 PHE A N 1
ATOM 3974 C CA . PHE A 1 497 ? -5.387 -17.184 -17.614 1.00 94.75 497 PHE A CA 1
ATOM 3975 C C . PHE A 1 497 ? -4.972 -16.354 -18.832 1.00 94.75 497 PHE A C 1
ATOM 3977 O O . PHE A 1 497 ? -3.928 -16.616 -19.430 1.00 94.75 497 PHE A O 1
ATOM 3984 N N . PHE A 1 498 ? -5.730 -15.302 -19.163 1.00 92.19 498 PHE A N 1
ATOM 3985 C CA . PHE A 1 498 ? -5.391 -14.421 -20.283 1.00 92.19 498 PHE A CA 1
ATOM 3986 C C . PHE A 1 498 ? -4.060 -13.698 -20.072 1.00 92.19 498 PHE A C 1
ATOM 3988 O O . PHE A 1 498 ? -3.271 -13.603 -21.009 1.00 92.19 498 PHE A O 1
ATOM 3995 N N . GLY A 1 499 ? -3.775 -13.238 -18.851 1.00 87.81 499 GLY A N 1
ATOM 3996 C CA . GLY A 1 499 ? -2.498 -12.621 -18.505 1.00 87.81 499 GLY A CA 1
ATOM 3997 C C . GLY A 1 499 ? -1.317 -13.553 -18.778 1.00 87.81 499 GLY A C 1
ATOM 3998 O O . GLY A 1 499 ? -0.360 -13.150 -19.438 1.00 87.81 499 GLY A O 1
ATOM 3999 N N . ASN A 1 500 ? -1.407 -14.818 -18.357 1.00 90.31 500 ASN A N 1
ATOM 4000 C CA . ASN A 1 500 ? -0.366 -15.812 -18.618 1.00 90.31 500 ASN A CA 1
ATOM 4001 C C . ASN A 1 500 ? -0.242 -16.149 -20.105 1.00 90.31 500 ASN A C 1
ATOM 4003 O O . ASN A 1 500 ? 0.871 -16.163 -20.622 1.00 90.31 500 ASN A O 1
ATOM 4007 N N . VAL A 1 501 ? -1.355 -16.361 -20.815 1.00 93.44 501 VAL A N 1
ATOM 4008 C CA . VAL A 1 501 ? -1.341 -16.642 -22.262 1.00 93.44 501 VAL A CA 1
ATOM 4009 C C . VAL A 1 501 ? -0.689 -15.496 -23.036 1.00 93.44 501 VAL A C 1
ATOM 4011 O O . VAL A 1 501 ? 0.187 -15.739 -23.866 1.00 93.44 501 VAL A O 1
ATOM 4014 N N . MET A 1 502 ? -1.054 -14.249 -22.735 1.00 90.31 502 MET A N 1
ATOM 4015 C CA . MET A 1 502 ? -0.457 -13.072 -23.369 1.00 90.31 502 MET A CA 1
ATOM 4016 C C . MET A 1 502 ? 1.037 -12.962 -23.063 1.00 90.31 502 MET A C 1
ATOM 4018 O O . MET A 1 502 ? 1.825 -12.726 -23.977 1.00 90.31 502 MET A O 1
ATOM 4022 N N . ASN A 1 503 ? 1.436 -13.199 -21.810 1.00 88.31 503 ASN A N 1
ATOM 4023 C CA . ASN A 1 503 ? 2.840 -13.180 -21.404 1.00 88.31 503 ASN A CA 1
ATOM 4024 C C . ASN A 1 503 ? 3.655 -14.287 -22.105 1.00 88.31 503 ASN A C 1
ATOM 4026 O O . ASN A 1 503 ? 4.789 -14.066 -22.518 1.00 88.31 503 ASN A O 1
ATOM 4030 N N . CYS A 1 504 ? 3.058 -15.464 -22.319 1.00 90.94 504 CYS A N 1
ATOM 4031 C CA . CYS A 1 504 ? 3.674 -16.555 -23.073 1.00 90.94 504 CYS A CA 1
ATOM 4032 C C . CYS A 1 504 ? 3.851 -16.193 -24.557 1.00 90.94 504 CYS A C 1
ATOM 4034 O O . CYS A 1 504 ? 4.945 -16.340 -25.109 1.00 90.94 504 CYS A O 1
ATOM 4036 N N . ILE A 1 505 ? 2.781 -15.725 -25.210 1.00 91.69 505 ILE A N 1
ATOM 4037 C CA . ILE A 1 505 ? 2.762 -15.464 -26.655 1.00 91.69 505 ILE A CA 1
ATOM 4038 C C . ILE A 1 505 ? 3.675 -14.294 -27.022 1.00 91.69 505 ILE A C 1
ATOM 4040 O O . ILE A 1 505 ? 4.405 -14.404 -28.008 1.00 91.69 505 ILE A O 1
ATOM 4044 N N . ALA A 1 506 ? 3.671 -13.210 -26.236 1.00 88.56 506 ALA A N 1
ATOM 4045 C CA . ALA A 1 506 ? 4.469 -12.014 -26.513 1.00 88.56 506 ALA A CA 1
ATOM 4046 C C . ALA A 1 506 ? 5.940 -12.371 -26.782 1.00 88.56 506 ALA A C 1
ATOM 4048 O O . ALA A 1 506 ? 6.499 -12.027 -27.819 1.00 88.56 506 ALA A O 1
ATOM 4049 N N . LEU A 1 507 ? 6.526 -13.209 -25.934 1.00 88.88 507 LEU A N 1
ATOM 4050 C CA . LEU A 1 507 ? 7.938 -13.579 -26.026 1.00 88.88 507 LEU A CA 1
ATOM 4051 C C . LEU A 1 507 ? 8.264 -14.502 -27.206 1.00 88.88 507 LEU A C 1
ATOM 4053 O O . LEU A 1 507 ? 9.379 -14.469 -27.734 1.00 88.88 507 LEU A O 1
ATOM 4057 N N . LEU A 1 508 ? 7.303 -15.320 -27.646 1.00 90.81 508 LEU A N 1
ATOM 4058 C CA . LEU A 1 508 ? 7.466 -16.145 -28.845 1.00 90.81 508 LEU A CA 1
ATOM 4059 C C . LEU A 1 508 ? 7.440 -15.292 -30.112 1.00 90.81 508 LEU A C 1
ATOM 4061 O O . LEU A 1 508 ? 8.260 -15.517 -31.005 1.00 90.81 508 LEU A O 1
ATOM 4065 N N . VAL A 1 509 ? 6.545 -14.301 -30.167 1.00 90.69 509 VAL A N 1
ATOM 4066 C CA . VAL A 1 509 ? 6.457 -13.339 -31.276 1.00 90.69 509 VAL A CA 1
ATOM 4067 C C . VAL A 1 509 ? 7.759 -12.536 -31.393 1.00 90.69 509 VAL A C 1
ATOM 4069 O O . VAL A 1 509 ? 8.274 -12.328 -32.490 1.00 90.69 509 VAL A O 1
ATOM 4072 N N . GLU A 1 510 ? 8.353 -12.171 -30.259 1.00 83.25 510 GLU A N 1
ATOM 4073 C CA . GLU A 1 510 ? 9.567 -11.348 -30.162 1.00 83.25 510 GLU A CA 1
ATOM 4074 C C . GLU A 1 510 ? 10.878 -12.093 -30.421 1.00 83.25 510 GLU A C 1
ATOM 4076 O O . GLU A 1 510 ? 11.944 -11.492 -30.614 1.00 83.25 510 GLU A O 1
ATOM 4081 N N . ARG A 1 511 ? 10.829 -13.426 -30.432 1.00 87.75 511 ARG A N 1
ATOM 4082 C CA . ARG A 1 511 ? 12.022 -14.271 -30.491 1.00 87.75 511 ARG A CA 1
ATOM 4083 C C . ARG A 1 511 ? 12.882 -13.997 -31.726 1.00 87.75 511 ARG A C 1
ATOM 4085 O O . ARG A 1 511 ? 14.110 -14.038 -31.630 1.00 87.75 511 ARG A O 1
ATOM 4092 N N . SER A 1 512 ? 12.262 -13.747 -32.879 1.00 86.88 512 SER A N 1
ATOM 4093 C CA . SER A 1 512 ? 12.962 -13.494 -34.147 1.00 86.88 512 SER A CA 1
ATOM 4094 C C . SER A 1 512 ? 13.725 -12.167 -34.117 1.00 86.88 512 SER A C 1
ATOM 4096 O O . SER A 1 512 ? 14.912 -12.136 -34.440 1.00 86.88 512 SER A O 1
ATOM 4098 N N . GLN A 1 513 ? 13.086 -11.096 -33.642 1.00 84.88 513 GLN A N 1
ATOM 4099 C CA . GLN A 1 513 ? 13.696 -9.773 -33.519 1.00 84.88 513 GLN A CA 1
ATOM 4100 C C . GLN A 1 513 ? 14.838 -9.768 -32.497 1.00 84.88 513 GLN A C 1
ATOM 4102 O O . GLN A 1 513 ? 15.924 -9.266 -32.786 1.00 84.88 513 GLN A O 1
ATOM 4107 N N . CYS A 1 514 ? 14.645 -10.414 -31.342 1.00 83.25 514 CYS A N 1
ATOM 4108 C CA . CYS A 1 514 ? 15.690 -10.547 -30.326 1.00 83.25 514 CYS A CA 1
ATOM 4109 C C . CYS A 1 514 ? 16.929 -11.292 -30.861 1.00 83.25 514 CYS A C 1
ATOM 4111 O O . CYS A 1 514 ? 18.061 -10.897 -30.576 1.00 83.25 514 CYS A O 1
ATOM 4113 N N . LYS A 1 515 ? 16.743 -12.333 -31.691 1.00 83.12 515 LYS A N 1
ATOM 4114 C CA . LYS A 1 515 ? 17.860 -13.046 -32.342 1.00 83.12 515 LYS A CA 1
ATOM 4115 C C . LYS A 1 515 ? 18.646 -12.160 -33.315 1.00 83.12 515 LYS A C 1
ATOM 4117 O O . LYS A 1 515 ? 19.861 -12.328 -33.416 1.00 83.12 515 LYS A O 1
ATOM 4122 N N . LEU A 1 516 ? 17.967 -11.245 -34.013 1.00 82.38 516 LEU A N 1
ATOM 4123 C CA . LEU A 1 516 ? 18.573 -10.335 -34.992 1.00 82.38 516 LEU A CA 1
ATOM 4124 C C . LEU A 1 516 ? 19.323 -9.168 -34.334 1.00 82.38 516 LEU A C 1
ATOM 4126 O O . LEU A 1 516 ? 20.354 -8.739 -34.842 1.00 82.38 516 LEU A O 1
ATOM 4130 N N . GLN A 1 517 ? 18.827 -8.651 -33.208 1.00 78.19 517 GLN A N 1
ATOM 4131 C CA . GLN A 1 517 ? 19.390 -7.460 -32.557 1.00 78.19 517 GLN A CA 1
ATOM 4132 C C . GLN A 1 517 ? 20.596 -7.746 -31.643 1.00 78.19 517 GLN A C 1
ATOM 4134 O O . GLN A 1 517 ? 21.312 -6.819 -31.263 1.00 78.19 517 GLN A O 1
ATOM 4139 N N . ARG A 1 518 ? 20.860 -9.009 -31.288 1.00 72.81 518 ARG A N 1
ATOM 4140 C CA . ARG A 1 518 ? 21.940 -9.373 -30.357 1.00 72.81 518 ARG A CA 1
ATOM 4141 C C . ARG A 1 518 ? 23.319 -9.419 -31.030 1.00 72.81 518 ARG A C 1
ATOM 4143 O O . ARG A 1 518 ? 23.545 -10.245 -31.909 1.00 72.81 518 ARG A O 1
ATOM 4150 N N . LYS A 1 519 ? 24.243 -8.559 -30.569 1.00 59.53 519 LYS A N 1
ATOM 4151 C CA . LYS A 1 519 ? 25.582 -8.336 -31.159 1.00 59.53 519 LYS A CA 1
ATOM 4152 C C . LYS A 1 519 ? 26.751 -9.172 -30.582 1.00 59.53 519 LYS A C 1
ATOM 4154 O O . LYS A 1 519 ? 27.832 -9.077 -31.149 1.00 59.53 519 LYS A O 1
ATOM 4159 N N . SER A 1 520 ? 26.605 -9.968 -29.510 1.00 58.91 520 SER A N 1
ATOM 4160 C CA . SER A 1 520 ? 27.734 -10.740 -28.929 1.00 58.91 520 SER A CA 1
ATOM 4161 C C . SER A 1 520 ? 27.448 -12.234 -28.732 1.00 58.91 520 SER A C 1
ATOM 4163 O O . SER A 1 520 ? 26.328 -12.625 -28.398 1.00 58.91 520 SER A O 1
ATOM 4165 N N . ASP A 1 521 ? 28.476 -13.067 -28.938 1.00 59.44 521 ASP A N 1
ATOM 4166 C CA . ASP A 1 521 ? 28.354 -14.531 -29.018 1.00 59.44 521 ASP A CA 1
ATOM 4167 C C . ASP A 1 521 ? 28.319 -15.239 -27.650 1.00 59.44 521 ASP A C 1
ATOM 4169 O O . ASP A 1 521 ? 27.601 -16.224 -27.489 1.00 59.44 521 ASP A O 1
ATOM 4173 N N . LEU A 1 522 ? 28.975 -14.696 -26.616 1.00 54.91 522 LEU A N 1
ATOM 4174 C CA . LEU A 1 522 ? 29.046 -15.343 -25.294 1.00 54.91 522 LEU A CA 1
ATOM 4175 C C . LEU A 1 522 ? 27.696 -15.354 -24.541 1.00 54.91 522 LEU A C 1
ATOM 4177 O O . LEU A 1 522 ? 27.360 -16.308 -23.842 1.00 54.91 522 LEU A O 1
ATOM 4181 N N . TYR A 1 523 ? 26.886 -14.304 -24.719 1.00 54.28 523 TYR A N 1
ATOM 4182 C CA . TYR A 1 523 ? 25.518 -14.225 -24.184 1.00 54.28 523 TYR A CA 1
ATOM 4183 C C . TYR A 1 523 ? 24.494 -14.949 -25.072 1.00 54.28 523 TYR A C 1
ATOM 4185 O O . TYR A 1 523 ? 23.367 -15.200 -24.643 1.00 54.28 523 TYR A O 1
ATOM 4193 N N . ARG A 1 524 ? 24.875 -15.300 -26.305 1.00 54.69 524 ARG A N 1
ATOM 4194 C CA . ARG A 1 524 ? 24.010 -15.927 -27.312 1.00 54.69 524 ARG A CA 1
ATOM 4195 C C . ARG A 1 524 ? 23.701 -17.386 -26.983 1.00 54.69 524 ARG A C 1
ATOM 4197 O O . ARG A 1 524 ? 22.584 -17.831 -27.235 1.00 54.69 524 ARG A O 1
ATOM 4204 N N . GLU A 1 525 ? 24.663 -18.097 -26.397 1.00 59.72 525 GLU A N 1
ATOM 4205 C CA . GLU A 1 525 ? 24.522 -19.520 -26.056 1.00 59.72 525 GLU A CA 1
ATOM 4206 C C . GLU A 1 525 ? 23.810 -19.754 -24.714 1.00 59.72 525 GLU A C 1
ATOM 4208 O O . GLU A 1 525 ? 23.143 -20.771 -24.541 1.00 59.72 525 GLU A O 1
ATOM 4213 N N . ARG A 1 526 ? 23.913 -18.820 -23.754 1.00 65.38 526 ARG A N 1
ATOM 4214 C CA . ARG A 1 526 ? 23.490 -19.070 -22.357 1.00 65.38 526 ARG A CA 1
ATOM 4215 C C . ARG A 1 526 ? 22.319 -18.233 -21.838 1.00 65.38 526 ARG A C 1
ATOM 4217 O O . ARG A 1 526 ? 21.838 -18.506 -20.741 1.00 65.38 526 ARG A O 1
ATOM 4224 N N . ASP A 1 527 ? 21.836 -17.261 -22.611 1.00 71.00 527 ASP A N 1
ATOM 4225 C CA . ASP A 1 527 ? 20.622 -16.491 -22.306 1.00 71.00 527 ASP A CA 1
ATOM 4226 C C . ASP A 1 527 ? 19.715 -16.446 -23.549 1.00 71.00 527 ASP A C 1
ATOM 4228 O O . ASP A 1 527 ? 19.799 -15.525 -24.358 1.00 71.00 527 ASP A O 1
ATOM 4232 N N . PRO A 1 528 ? 18.897 -17.474 -23.799 1.00 79.00 528 PRO A N 1
ATOM 4233 C CA . PRO A 1 528 ? 18.141 -17.591 -25.043 1.00 79.00 528 PRO A CA 1
ATOM 4234 C C . PRO A 1 528 ? 16.997 -16.565 -25.146 1.00 79.00 528 PRO A C 1
ATOM 4236 O O . PRO A 1 528 ? 16.189 -16.381 -24.240 1.00 79.00 528 PRO A O 1
ATOM 4239 N N . CYS A 1 529 ? 16.881 -15.932 -26.315 1.00 84.75 529 CYS A N 1
ATOM 4240 C CA . CYS A 1 529 ? 15.750 -15.065 -26.655 1.00 84.75 529 CYS A CA 1
ATOM 4241 C C . CYS A 1 529 ? 14.412 -15.822 -26.636 1.00 84.75 529 CYS A C 1
ATOM 4243 O O . CYS A 1 529 ? 14.324 -16.919 -27.197 1.00 84.75 529 CYS A O 1
ATOM 4245 N N . GLY A 1 530 ? 13.366 -15.183 -26.105 1.00 87.06 530 GLY A N 1
ATOM 4246 C CA . GLY A 1 530 ? 11.985 -15.680 -26.124 1.00 87.06 530 GLY A CA 1
ATOM 4247 C C . GLY A 1 530 ? 11.586 -16.562 -24.936 1.00 87.06 530 GLY A C 1
ATOM 4248 O O . GLY A 1 530 ? 10.546 -17.208 -24.995 1.00 87.06 530 GLY A O 1
ATOM 4249 N N . LEU A 1 531 ? 12.406 -16.623 -23.883 1.00 88.88 531 LEU A N 1
ATOM 4250 C CA . LEU A 1 531 ? 12.048 -17.228 -22.595 1.00 88.88 531 LEU A CA 1
ATOM 4251 C C . LEU A 1 531 ? 11.268 -16.242 -21.702 1.00 88.88 531 LEU A C 1
ATOM 4253 O O . LEU A 1 531 ? 11.520 -15.040 -21.772 1.00 88.88 531 LEU A O 1
ATOM 4257 N N . MET A 1 532 ? 10.352 -16.753 -20.861 1.00 85.25 532 MET A N 1
ATOM 4258 C CA . MET A 1 532 ? 9.529 -15.976 -19.905 1.00 85.25 532 MET A CA 1
ATOM 4259 C C . MET A 1 532 ? 10.340 -15.182 -18.896 1.00 85.25 532 MET A C 1
ATOM 4261 O O . MET A 1 532 ? 10.039 -14.023 -18.625 1.00 85.25 532 MET A O 1
ATOM 4265 N N . ALA A 1 533 ? 11.386 -15.800 -18.374 1.00 83.69 533 ALA A N 1
ATOM 4266 C CA . ALA A 1 533 ? 12.358 -15.158 -17.519 1.00 83.69 533 ALA A CA 1
ATOM 4267 C C . ALA A 1 533 ? 13.744 -15.346 -18.132 1.00 83.69 533 ALA A C 1
ATOM 4269 O O . ALA A 1 533 ? 14.108 -16.439 -18.582 1.00 83.69 533 ALA A O 1
ATOM 4270 N N . ARG A 1 534 ? 14.546 -14.280 -18.133 1.00 77.81 534 ARG A N 1
ATOM 4271 C CA . ARG A 1 534 ? 15.954 -14.370 -18.533 1.00 77.81 534 ARG A CA 1
ATOM 4272 C C . ARG A 1 534 ? 16.730 -15.064 -17.422 1.00 77.81 534 ARG A C 1
ATOM 4274 O O . ARG A 1 534 ? 17.193 -14.444 -16.468 1.00 77.81 534 ARG A O 1
ATOM 4281 N N . CYS A 1 535 ? 16.815 -16.383 -17.528 1.00 75.94 535 CYS A N 1
ATOM 4282 C CA . CYS A 1 535 ? 17.555 -17.225 -16.606 1.00 75.94 535 CYS A CA 1
ATOM 4283 C C . CYS A 1 535 ? 18.794 -17.775 -17.301 1.00 75.94 535 CYS A C 1
ATOM 4285 O O . CYS A 1 535 ? 18.746 -18.218 -18.446 1.00 75.94 535 CYS A O 1
ATOM 4287 N N . PHE A 1 536 ? 19.904 -17.783 -16.570 1.00 79.19 536 PHE A N 1
ATOM 4288 C CA . PHE A 1 536 ? 21.101 -18.484 -17.007 1.00 79.19 536 PHE A CA 1
ATOM 4289 C C . PHE A 1 536 ? 20.899 -19.986 -16.838 1.00 79.19 536 PHE A C 1
ATOM 4291 O O . PHE A 1 536 ? 20.554 -20.436 -15.742 1.00 79.19 536 PHE A O 1
ATOM 4298 N N . TYR A 1 537 ? 21.195 -20.745 -17.887 1.00 75.38 537 TYR A N 1
ATOM 4299 C CA . TYR A 1 537 ? 21.230 -22.200 -17.839 1.00 75.38 537 TYR A CA 1
ATOM 4300 C C . TYR A 1 537 ? 22.676 -22.695 -17.983 1.00 75.38 537 TYR A C 1
ATOM 4302 O O . TYR A 1 537 ? 23.439 -22.132 -18.769 1.00 75.38 537 TYR A O 1
ATOM 4310 N N . PRO A 1 538 ? 23.079 -23.750 -17.249 1.00 78.25 538 PRO A N 1
ATOM 4311 C CA . PRO A 1 538 ? 24.423 -24.322 -17.364 1.00 78.25 538 PRO A CA 1
ATOM 4312 C C . PRO A 1 538 ? 24.648 -25.085 -18.684 1.00 78.25 538 PRO A C 1
ATOM 4314 O O . PRO A 1 538 ? 25.755 -25.544 -18.944 1.00 78.25 538 PRO A O 1
ATOM 4317 N N . PHE A 1 539 ? 23.616 -25.211 -19.520 1.00 82.38 539 PHE A N 1
ATOM 4318 C CA . PHE A 1 539 ? 23.622 -25.854 -20.834 1.00 82.38 539 PHE A CA 1
ATOM 4319 C C . PHE A 1 539 ? 23.059 -24.901 -21.903 1.00 82.38 539 PHE A C 1
ATOM 4321 O O . PHE A 1 539 ? 22.324 -23.970 -21.577 1.00 82.38 539 PHE A O 1
ATOM 4328 N N . ASP A 1 540 ? 23.386 -25.133 -23.179 1.00 81.31 540 ASP A N 1
ATOM 4329 C CA . ASP A 1 540 ? 22.890 -24.319 -24.299 1.00 81.31 540 ASP A CA 1
ATOM 4330 C C . ASP A 1 540 ? 21.389 -24.562 -24.539 1.00 81.31 540 ASP A C 1
ATOM 4332 O O . ASP A 1 540 ? 20.957 -25.585 -25.081 1.00 81.31 540 ASP A O 1
ATOM 4336 N N . VAL A 1 541 ? 20.583 -23.583 -24.131 1.00 82.81 541 VAL A N 1
ATOM 4337 C CA . VAL A 1 541 ? 19.124 -23.581 -24.300 1.00 82.81 541 VAL A CA 1
ATOM 4338 C C . VAL A 1 541 ? 18.700 -22.902 -25.604 1.00 82.81 541 VAL A C 1
ATOM 4340 O O . VAL A 1 541 ? 17.546 -22.999 -26.006 1.00 82.81 541 VAL A O 1
ATOM 4343 N N . SER A 1 542 ? 19.608 -22.251 -26.332 1.00 77.38 542 SER A N 1
ATOM 4344 C CA . SER A 1 542 ? 19.266 -21.448 -27.514 1.00 77.38 542 SER A CA 1
ATOM 4345 C C . SER A 1 542 ? 18.744 -22.272 -28.702 1.00 77.38 542 SER A C 1
ATOM 4347 O O . SER A 1 542 ? 17.962 -21.754 -29.515 1.00 77.38 542 SER A O 1
ATOM 4349 N N . ARG A 1 543 ? 19.130 -23.556 -28.786 1.00 81.19 543 ARG A N 1
ATOM 4350 C CA . ARG A 1 543 ? 18.830 -24.461 -29.911 1.00 81.19 543 ARG A CA 1
ATOM 4351 C C . ARG A 1 543 ? 17.853 -25.586 -29.554 1.00 81.19 543 ARG A C 1
ATOM 4353 O O . ARG A 1 543 ? 16.644 -25.391 -29.654 1.00 81.19 543 ARG A O 1
ATOM 4360 N N . LYS A 1 544 ? 18.363 -26.772 -29.189 1.00 88.19 544 LYS A N 1
ATOM 4361 C CA . LYS A 1 544 ? 17.566 -28.009 -29.035 1.00 88.19 544 LYS A CA 1
ATOM 4362 C C . LYS A 1 544 ? 16.708 -28.014 -27.771 1.00 88.19 544 LYS A C 1
ATOM 4364 O O . LYS A 1 544 ? 15.600 -28.532 -27.791 1.00 88.19 544 LYS A O 1
ATOM 4369 N N . LEU A 1 545 ? 17.211 -27.420 -26.690 1.00 87.75 545 LEU A N 1
ATOM 4370 C CA . LEU A 1 545 ? 16.549 -27.421 -25.383 1.00 87.75 545 LEU A CA 1
ATOM 4371 C C . LEU A 1 545 ? 15.605 -26.228 -25.177 1.00 87.75 545 LEU A C 1
ATOM 4373 O O . LEU A 1 545 ? 14.969 -26.141 -24.130 1.00 87.75 545 LEU A O 1
ATOM 4377 N N . PHE A 1 546 ? 15.469 -25.336 -26.167 1.00 89.50 546 PHE A N 1
ATOM 4378 C CA . PHE A 1 546 ? 14.591 -24.168 -26.063 1.00 89.50 546 PHE A CA 1
ATOM 4379 C C . PHE A 1 546 ? 13.141 -24.539 -25.727 1.00 89.50 546 PHE A C 1
ATOM 4381 O O . PHE A 1 546 ? 12.619 -23.964 -24.775 1.00 89.50 546 PHE A O 1
ATOM 4388 N N . PRO A 1 547 ? 12.478 -25.480 -26.440 1.00 91.44 547 PRO A N 1
ATOM 4389 C CA . PRO A 1 547 ? 11.084 -25.806 -26.146 1.00 91.44 547 PRO A CA 1
ATOM 4390 C C . PRO A 1 547 ? 10.921 -26.338 -24.724 1.00 91.44 547 PRO A C 1
ATOM 4392 O O . PRO A 1 547 ? 10.003 -25.928 -24.030 1.00 91.44 547 PRO A O 1
ATOM 4395 N N . LEU A 1 548 ? 11.860 -27.172 -24.263 1.00 89.50 548 LEU A N 1
ATOM 4396 C CA . LEU A 1 548 ? 11.845 -27.719 -22.909 1.00 89.50 548 LEU A CA 1
ATOM 4397 C C . LEU A 1 548 ? 11.983 -26.618 -21.852 1.00 89.50 548 LEU A C 1
ATOM 4399 O O . LEU A 1 548 ? 11.173 -26.547 -20.933 1.00 89.50 548 LEU A O 1
ATOM 4403 N N . ALA A 1 549 ? 12.981 -25.742 -21.979 1.00 86.56 549 ALA A N 1
ATOM 4404 C CA . ALA A 1 549 ? 13.181 -24.658 -21.022 1.00 86.56 549 ALA A CA 1
ATOM 4405 C C . ALA A 1 549 ? 12.028 -23.649 -21.041 1.00 86.56 549 ALA A C 1
ATOM 4407 O O . ALA A 1 549 ? 11.597 -23.200 -19.983 1.00 86.56 549 ALA A O 1
ATOM 4408 N N . TYR A 1 550 ? 11.501 -23.331 -22.226 1.00 92.06 550 TYR A N 1
ATOM 4409 C CA . TYR A 1 550 ? 10.324 -22.485 -22.378 1.00 92.06 550 TYR A CA 1
ATOM 4410 C C . TYR A 1 550 ? 9.112 -23.111 -21.683 1.00 92.06 550 TYR A C 1
ATOM 4412 O O . TYR A 1 550 ? 8.503 -22.462 -20.840 1.00 92.06 550 TYR A O 1
ATOM 4420 N N . SER A 1 551 ? 8.814 -24.388 -21.940 1.00 89.75 551 SER A N 1
ATOM 4421 C CA . SER A 1 551 ? 7.728 -25.111 -21.271 1.00 89.75 551 SER A CA 1
ATOM 4422 C C . SER A 1 551 ? 7.898 -25.153 -19.753 1.00 89.75 551 SER A C 1
ATOM 4424 O O . SER A 1 551 ? 6.928 -24.920 -19.039 1.00 89.75 551 SER A O 1
ATOM 4426 N N . ILE A 1 552 ? 9.117 -25.387 -19.250 1.00 85.12 552 ILE A N 1
ATOM 4427 C CA . ILE A 1 552 ? 9.405 -25.351 -17.808 1.00 85.12 552 ILE A CA 1
ATOM 4428 C C . ILE A 1 552 ? 9.117 -23.962 -17.240 1.00 85.12 552 ILE A C 1
ATOM 4430 O O . ILE A 1 552 ? 8.490 -23.853 -16.194 1.00 85.12 552 ILE A O 1
ATOM 4434 N N . GLN A 1 553 ? 9.544 -22.889 -17.906 1.00 88.19 553 GLN A N 1
ATOM 4435 C CA . GLN A 1 553 ? 9.293 -21.539 -17.407 1.00 88.19 553 GLN A CA 1
ATOM 4436 C C . GLN A 1 553 ? 7.820 -21.137 -17.478 1.00 88.19 553 GLN A C 1
ATOM 4438 O O . GLN A 1 553 ? 7.337 -20.515 -16.538 1.00 88.19 553 GLN A O 1
ATOM 4443 N N . VAL A 1 554 ? 7.106 -21.513 -18.542 1.00 89.12 554 VAL A N 1
ATOM 4444 C CA . VAL A 1 554 ? 5.653 -21.315 -18.655 1.00 89.12 554 VAL A CA 1
ATOM 4445 C C . VAL A 1 554 ? 4.931 -22.033 -17.525 1.00 89.12 554 VAL A C 1
ATOM 4447 O O . VAL A 1 554 ? 4.103 -21.433 -16.845 1.00 89.12 554 VAL A O 1
ATOM 4450 N N . TYR A 1 555 ? 5.290 -23.291 -17.276 1.00 90.44 555 TYR A N 1
ATOM 4451 C CA . TYR A 1 555 ? 4.744 -24.076 -16.177 1.00 90.44 555 TYR A CA 1
ATOM 4452 C C . TYR A 1 555 ? 5.032 -23.429 -14.816 1.00 90.44 555 TYR A C 1
ATOM 4454 O O . TYR A 1 555 ? 4.109 -23.197 -14.039 1.00 90.44 555 TYR A O 1
ATOM 4462 N N . THR A 1 556 ? 6.287 -23.061 -14.551 1.00 82.81 556 THR A N 1
ATOM 4463 C CA . THR A 1 556 ? 6.696 -22.421 -13.293 1.00 82.81 556 THR A CA 1
ATOM 4464 C C . THR A 1 556 ? 6.008 -21.070 -13.088 1.00 82.81 556 THR A C 1
ATOM 4466 O O . THR A 1 556 ? 5.479 -20.814 -12.010 1.00 82.81 556 THR A O 1
ATOM 4469 N N . CYS A 1 557 ? 5.965 -20.209 -14.108 1.00 86.25 557 CYS A N 1
ATOM 4470 C CA . CYS A 1 557 ? 5.286 -18.914 -14.039 1.00 86.25 557 CYS A CA 1
ATOM 4471 C C . CYS A 1 557 ? 3.776 -19.088 -13.823 1.00 86.25 557 CYS A C 1
ATOM 4473 O O . CYS A 1 557 ? 3.193 -18.421 -12.965 1.00 86.25 557 CYS A O 1
ATOM 4475 N N . GLY A 1 558 ? 3.162 -20.040 -14.531 1.00 88.38 558 GLY A N 1
ATOM 4476 C CA . GLY A 1 558 ? 1.760 -20.404 -14.358 1.00 88.38 558 GLY A CA 1
ATOM 4477 C C . GLY A 1 558 ? 1.457 -20.859 -12.933 1.00 88.38 558 GLY A C 1
ATOM 4478 O O . GLY A 1 558 ? 0.532 -20.336 -12.322 1.00 88.38 558 GLY A O 1
ATOM 4479 N N . ILE A 1 559 ? 2.268 -21.754 -12.363 1.00 84.81 559 ILE A N 1
ATOM 4480 C CA . ILE A 1 559 ? 2.102 -22.232 -10.982 1.00 84.81 559 ILE A CA 1
ATOM 4481 C C . ILE A 1 559 ? 2.268 -21.109 -9.964 1.00 84.81 559 ILE A C 1
ATOM 4483 O O . ILE A 1 559 ? 1.420 -20.955 -9.088 1.00 84.81 559 ILE A O 1
ATOM 4487 N N . ILE A 1 560 ? 3.337 -20.316 -10.071 1.00 80.50 560 ILE A N 1
ATOM 4488 C CA . ILE A 1 560 ? 3.598 -19.231 -9.118 1.00 80.50 560 ILE A CA 1
ATOM 4489 C C . ILE A 1 560 ? 2.434 -18.241 -9.143 1.00 80.50 560 ILE A C 1
ATOM 4491 O O . ILE A 1 560 ? 1.848 -17.940 -8.105 1.00 80.50 560 ILE A O 1
ATOM 4495 N N . THR A 1 561 ? 2.054 -17.766 -10.330 1.00 86.06 561 THR A N 1
ATOM 4496 C CA . THR A 1 561 ? 0.957 -16.801 -10.464 1.00 86.06 561 THR A CA 1
ATOM 4497 C C . THR A 1 561 ? -0.390 -17.396 -10.051 1.00 86.06 561 THR A C 1
ATOM 4499 O O . THR A 1 561 ? -1.192 -16.683 -9.453 1.00 86.06 561 THR A O 1
ATOM 4502 N N . TYR A 1 562 ? -0.624 -18.690 -10.299 1.00 90.25 562 TYR A N 1
ATOM 4503 C CA . TYR A 1 562 ? -1.808 -19.408 -9.827 1.00 90.25 562 TYR A CA 1
ATOM 4504 C C . TYR A 1 562 ? -1.894 -19.392 -8.301 1.00 90.25 562 TYR A C 1
ATOM 4506 O O . TYR A 1 562 ? -2.920 -18.990 -7.759 1.00 90.25 562 TYR A O 1
ATOM 4514 N N . TYR A 1 563 ? -0.810 -19.741 -7.601 1.00 82.38 563 TYR A N 1
ATOM 4515 C CA . TYR A 1 563 ? -0.780 -19.703 -6.138 1.00 82.38 563 TYR A CA 1
ATOM 4516 C C . TYR A 1 563 ? -1.037 -18.301 -5.589 1.00 82.38 563 TYR A C 1
ATOM 4518 O O . TYR A 1 563 ? -1.838 -18.155 -4.668 1.00 82.38 563 TYR A O 1
ATOM 4526 N N . VAL A 1 564 ? -0.422 -17.264 -6.172 1.00 80.38 564 VAL A N 1
ATOM 4527 C CA . VAL A 1 564 ? -0.678 -15.872 -5.763 1.00 80.38 564 VAL A CA 1
ATOM 4528 C C . VAL A 1 564 ? -2.154 -15.513 -5.922 1.00 80.38 564 VAL A C 1
ATOM 4530 O O . VAL A 1 564 ? -2.742 -14.907 -5.024 1.00 80.38 564 VAL A O 1
ATOM 4533 N N . VAL A 1 565 ? -2.764 -15.899 -7.043 1.00 83.44 565 VAL A N 1
ATOM 4534 C CA . VAL A 1 565 ? -4.176 -15.631 -7.328 1.00 83.44 565 VAL A CA 1
ATOM 4535 C C . VAL A 1 565 ? -5.093 -16.377 -6.365 1.00 83.44 565 VAL A C 1
ATOM 4537 O O . VAL A 1 565 ? -5.965 -15.749 -5.771 1.00 83.44 565 VAL 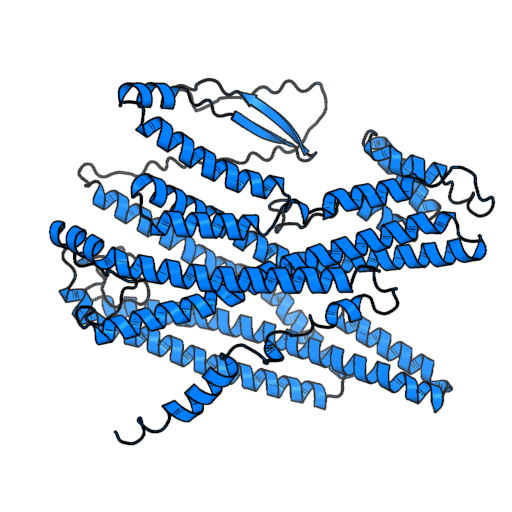A O 1
ATOM 4540 N N . VAL A 1 566 ? -4.878 -17.678 -6.161 1.00 85.56 566 VAL A N 1
ATOM 4541 C CA . VAL A 1 566 ? -5.668 -18.492 -5.226 1.00 85.56 566 VAL A CA 1
ATOM 4542 C C . VAL A 1 566 ? -5.576 -17.925 -3.814 1.00 85.56 566 VAL A C 1
ATOM 4544 O O . VAL A 1 566 ? -6.601 -17.691 -3.187 1.00 85.56 566 VAL A O 1
ATOM 4547 N N . LEU A 1 567 ? -4.369 -17.621 -3.334 1.00 81.25 567 LEU A N 1
ATOM 4548 C CA . LEU A 1 567 ? -4.147 -17.061 -2.000 1.00 81.25 567 LEU A CA 1
ATOM 4549 C C . LEU A 1 567 ? -4.844 -15.709 -1.824 1.00 81.25 567 LEU A C 1
ATOM 4551 O O . LEU A 1 567 ? -5.521 -15.479 -0.820 1.00 81.25 567 LEU A O 1
ATOM 4555 N N . SER A 1 568 ? -4.717 -14.833 -2.821 1.00 83.25 568 SER A N 1
ATOM 4556 C CA . SER A 1 568 ? -5.377 -13.525 -2.819 1.00 83.25 568 SER A CA 1
ATOM 4557 C C . SER A 1 568 ? -6.897 -13.674 -2.793 1.00 83.25 568 SER A C 1
ATOM 4559 O O . SER A 1 568 ? -7.564 -12.980 -2.028 1.00 83.25 568 SER A O 1
ATOM 4561 N N . MET A 1 569 ? -7.448 -14.606 -3.575 1.00 89.12 569 MET A N 1
ATOM 4562 C CA . MET A 1 569 ? -8.887 -14.862 -3.602 1.00 89.12 569 MET A CA 1
ATOM 4563 C C . MET A 1 569 ? -9.407 -15.485 -2.315 1.00 89.12 569 MET A C 1
ATOM 4565 O O . MET A 1 569 ? -10.461 -15.066 -1.846 1.00 89.12 569 MET A O 1
ATOM 4569 N N . THR A 1 570 ? -8.663 -16.401 -1.698 1.00 85.50 570 THR A N 1
ATOM 4570 C CA . THR A 1 570 ? -9.008 -16.948 -0.382 1.00 85.50 570 THR A CA 1
ATOM 4571 C C . THR A 1 570 ? -9.064 -15.837 0.663 1.00 85.50 570 THR A C 1
ATOM 4573 O O . THR A 1 570 ? -10.045 -15.734 1.395 1.00 85.50 570 THR A O 1
ATOM 4576 N N . LEU A 1 571 ? -8.064 -14.949 0.701 1.00 82.69 571 LEU A N 1
ATOM 4577 C CA . LEU A 1 571 ? -8.047 -13.826 1.642 1.00 82.69 571 LEU A CA 1
ATOM 4578 C C . LEU A 1 571 ? -9.219 -12.863 1.406 1.00 82.69 571 LEU A C 1
ATOM 4580 O O . LEU A 1 571 ? -9.903 -12.478 2.354 1.00 82.69 571 LEU A O 1
ATOM 4584 N N . VAL A 1 572 ? -9.475 -12.496 0.146 1.00 82.50 572 VAL A N 1
ATOM 4585 C CA . VAL A 1 572 ? -10.615 -11.645 -0.224 1.00 82.50 572 VAL A CA 1
ATOM 4586 C C . VAL A 1 572 ? -11.933 -12.309 0.173 1.00 82.50 572 VAL A C 1
ATOM 4588 O O . VAL A 1 572 ? -12.773 -11.647 0.778 1.00 82.50 572 VAL A O 1
ATOM 4591 N N . GLY A 1 573 ? -12.094 -13.607 -0.091 1.00 88.00 573 GLY A N 1
ATOM 4592 C CA . GLY A 1 573 ? -13.262 -14.388 0.311 1.00 88.00 573 GLY A CA 1
ATOM 4593 C C . GLY A 1 573 ? -13.493 -14.341 1.819 1.00 88.00 573 GLY A C 1
ATOM 4594 O O . GLY A 1 573 ? -14.560 -13.916 2.263 1.00 88.00 573 GLY A O 1
ATOM 4595 N N . LEU A 1 574 ? -12.467 -14.656 2.617 1.00 85.88 574 LEU A N 1
ATOM 4596 C CA . LEU A 1 574 ? -12.525 -14.574 4.082 1.00 85.88 574 LEU A CA 1
ATOM 4597 C C . LEU A 1 574 ? -12.936 -13.173 4.558 1.00 85.88 574 LEU A C 1
ATOM 4599 O O . LEU A 1 574 ? -13.837 -13.032 5.387 1.00 85.88 574 LEU A O 1
ATOM 4603 N N . MET A 1 575 ? -12.330 -12.120 4.003 1.00 83.56 575 MET A N 1
ATOM 4604 C CA . MET A 1 575 ? -12.682 -10.739 4.344 1.00 83.56 575 MET A CA 1
ATOM 4605 C C . MET A 1 575 ? -14.131 -10.397 3.976 1.00 83.56 575 MET A C 1
ATOM 4607 O O . MET A 1 575 ? -14.806 -9.703 4.741 1.00 83.56 575 MET A O 1
ATOM 4611 N N . MET A 1 576 ? -14.628 -10.875 2.833 1.00 85.06 576 MET A N 1
ATOM 4612 C CA . MET A 1 576 ? -16.018 -10.678 2.420 1.00 85.06 576 MET A CA 1
ATOM 4613 C C . MET A 1 576 ? -16.990 -11.364 3.379 1.00 85.06 576 MET A C 1
ATOM 4615 O O . MET A 1 576 ? -17.941 -10.714 3.819 1.00 85.06 576 MET A O 1
ATOM 4619 N N . HIS A 1 577 ? -16.714 -12.603 3.794 1.00 89.81 577 HIS A N 1
ATOM 4620 C CA . HIS A 1 577 ? -17.511 -13.282 4.817 1.00 89.81 577 HIS A CA 1
ATOM 4621 C C . HIS A 1 577 ? -17.520 -12.506 6.130 1.00 89.81 577 HIS A C 1
ATOM 4623 O O . HIS A 1 577 ? -18.598 -12.190 6.631 1.00 89.81 577 HIS A O 1
ATOM 4629 N N . VAL A 1 578 ? -16.355 -12.111 6.654 1.00 84.94 578 VAL A N 1
ATOM 4630 C CA . VAL A 1 578 ? -16.264 -11.317 7.894 1.00 84.94 578 VAL A CA 1
ATOM 4631 C C . VAL A 1 578 ? -17.067 -10.017 7.782 1.00 84.94 578 VAL A C 1
ATOM 4633 O O . VAL A 1 578 ? -17.805 -9.654 8.703 1.00 84.94 578 VAL A O 1
ATOM 4636 N N . LEU A 1 579 ? -16.989 -9.321 6.643 1.00 82.19 579 LEU A N 1
ATOM 4637 C CA . LEU A 1 579 ? -17.773 -8.110 6.398 1.00 82.19 579 LEU A CA 1
ATOM 4638 C C . LEU A 1 579 ? -19.280 -8.383 6.386 1.00 82.19 579 LEU A C 1
ATOM 4640 O O . LEU A 1 579 ? -20.031 -7.597 6.973 1.00 82.19 579 LEU A O 1
ATOM 4644 N N . THR A 1 580 ? -19.734 -9.470 5.761 1.00 88.88 580 THR A N 1
ATOM 4645 C CA . THR A 1 580 ? -21.143 -9.884 5.796 1.00 88.88 580 THR A CA 1
ATOM 4646 C C . THR A 1 580 ? -21.588 -10.187 7.225 1.00 88.88 580 THR A C 1
ATOM 4648 O O . THR A 1 580 ? -22.599 -9.636 7.666 1.00 88.88 580 THR A O 1
ATOM 4651 N N . GLN A 1 581 ? -20.804 -10.949 7.997 1.00 89.62 581 GLN A N 1
ATOM 4652 C CA . GLN A 1 581 ? -21.122 -11.254 9.398 1.00 89.62 581 GLN A CA 1
ATOM 4653 C C . GLN A 1 581 ? -21.234 -9.973 10.245 1.00 89.62 581 GLN A C 1
ATOM 4655 O O . GLN A 1 581 ? -22.185 -9.787 11.005 1.00 89.62 581 GLN A O 1
ATOM 4660 N N . LEU A 1 582 ? -20.315 -9.017 10.070 1.00 83.00 582 LEU A N 1
ATOM 4661 C CA . LEU A 1 582 ? -20.366 -7.724 10.762 1.00 83.00 582 LEU A CA 1
ATOM 4662 C C . LEU A 1 582 ? -21.583 -6.882 10.355 1.00 83.00 582 LEU A C 1
ATOM 4664 O O . LEU A 1 582 ? -22.205 -6.235 11.205 1.00 83.00 582 LEU A O 1
ATOM 4668 N N . ARG A 1 583 ? -21.946 -6.876 9.066 1.00 87.44 583 ARG A N 1
ATOM 4669 C CA . ARG A 1 583 ? -23.150 -6.186 8.570 1.00 87.44 583 ARG A CA 1
ATOM 4670 C C . ARG A 1 583 ? -24.416 -6.802 9.154 1.00 87.44 583 ARG A C 1
ATOM 4672 O O . ARG A 1 583 ? -25.298 -6.054 9.584 1.00 87.44 583 ARG A O 1
ATOM 4679 N N . TYR A 1 584 ? -24.484 -8.128 9.222 1.00 94.56 584 TYR A N 1
ATOM 4680 C CA . TYR A 1 584 ? -25.618 -8.833 9.800 1.00 94.56 584 TYR A CA 1
ATOM 4681 C C . TYR A 1 584 ? -25.712 -8.614 11.317 1.00 94.56 584 TYR A C 1
ATOM 4683 O O . TYR A 1 584 ? -26.762 -8.212 11.817 1.00 94.56 584 TYR A O 1
ATOM 4691 N N . CYS A 1 585 ? -24.600 -8.709 12.050 1.00 89.69 585 CYS A N 1
ATOM 4692 C CA . CYS A 1 585 ? -24.539 -8.359 13.473 1.00 89.69 585 CYS A CA 1
ATOM 4693 C C . CYS A 1 585 ? -25.026 -6.918 13.729 1.00 89.69 585 CYS A C 1
ATOM 4695 O O . CYS A 1 585 ? -25.846 -6.667 14.613 1.00 89.69 585 CYS A O 1
ATOM 4697 N N . ARG A 1 586 ? -24.635 -5.958 12.879 1.00 88.31 586 ARG A N 1
ATOM 4698 C CA . ARG A 1 586 ? -25.149 -4.578 12.938 1.00 88.31 586 ARG A CA 1
ATOM 4699 C C . ARG A 1 586 ? -26.659 -4.492 12.680 1.00 88.31 586 ARG A C 1
ATOM 4701 O O . ARG A 1 586 ? -27.322 -3.649 13.286 1.00 88.31 586 ARG A O 1
ATOM 4708 N N . LYS A 1 587 ? -27.206 -5.316 11.781 1.00 91.94 587 LYS A N 1
ATOM 4709 C CA . LYS A 1 587 ? -28.653 -5.416 11.504 1.00 91.94 587 LYS A CA 1
ATOM 4710 C C . LYS A 1 587 ? -29.400 -5.935 12.736 1.00 91.94 587 LYS A C 1
ATOM 4712 O O . LYS A 1 587 ? -30.423 -5.351 13.081 1.00 91.94 587 LYS A O 1
ATOM 4717 N N . LEU A 1 588 ? -28.855 -6.930 13.440 1.00 91.00 588 LEU A N 1
ATOM 4718 C CA . LEU A 1 588 ? -29.404 -7.422 14.710 1.00 91.00 588 LEU A CA 1
ATOM 4719 C C . LEU A 1 588 ? -29.389 -6.343 15.802 1.00 91.00 588 LEU A C 1
ATOM 4721 O O . LEU A 1 588 ? -30.422 -6.080 16.406 1.00 91.00 588 LEU A O 1
ATOM 4725 N N . ILE A 1 589 ? -28.266 -5.636 15.983 1.00 84.06 589 ILE A N 1
ATOM 4726 C CA . ILE A 1 589 ? -28.166 -4.527 16.954 1.00 84.06 589 ILE A CA 1
ATOM 4727 C C . ILE A 1 589 ? -29.209 -3.438 16.667 1.00 84.06 589 ILE A C 1
ATOM 4729 O O . ILE A 1 589 ? -29.818 -2.904 17.586 1.00 84.06 589 ILE A O 1
ATOM 4733 N N . ARG A 1 590 ? -29.440 -3.105 15.392 1.00 87.44 590 ARG A N 1
ATOM 4734 C CA . ARG A 1 590 ? -30.470 -2.127 15.001 1.00 87.44 590 ARG A CA 1
ATOM 4735 C C . ARG A 1 590 ? -31.894 -2.624 15.246 1.00 87.44 590 ARG A C 1
ATOM 4737 O O . ARG A 1 590 ? -32.762 -1.808 15.521 1.00 87.44 590 ARG A O 1
ATOM 4744 N N . ARG A 1 591 ? -32.145 -3.931 15.117 1.00 92.88 591 ARG A N 1
ATOM 4745 C CA . ARG A 1 591 ? -33.451 -4.533 15.434 1.00 92.88 591 ARG A CA 1
ATOM 4746 C C . ARG A 1 591 ? -33.728 -4.550 16.932 1.00 92.88 591 ARG A C 1
ATOM 4748 O O . ARG A 1 591 ? -34.891 -4.509 17.305 1.00 92.88 591 ARG A O 1
ATOM 4755 N N . LEU A 1 592 ? -32.685 -4.545 17.760 1.00 89.19 592 LEU A N 1
ATOM 4756 C CA . LEU A 1 592 ? -32.820 -4.527 19.212 1.00 89.19 592 LEU A CA 1
ATOM 4757 C C . LEU A 1 592 ? -33.652 -3.335 19.707 1.00 89.19 592 LEU A C 1
ATOM 4759 O O . LEU A 1 592 ? -34.434 -3.488 20.630 1.00 89.19 592 LEU A O 1
ATOM 4763 N N . ASP A 1 593 ? -33.538 -2.179 19.047 1.00 85.38 593 ASP A N 1
ATOM 4764 C CA . ASP A 1 593 ? -34.323 -0.977 19.361 1.00 85.38 593 ASP A CA 1
ATOM 4765 C C . ASP A 1 593 ? -35.835 -1.208 19.182 1.00 85.38 593 ASP A C 1
ATOM 4767 O O . ASP A 1 593 ? -36.645 -0.717 19.958 1.00 85.38 593 ASP A O 1
ATOM 4771 N N . LYS A 1 594 ? -36.233 -2.024 18.198 1.00 88.31 594 LYS A N 1
ATOM 4772 C CA . LYS A 1 594 ? -37.640 -2.415 18.021 1.00 88.31 594 LYS A CA 1
ATOM 4773 C C . LYS A 1 594 ? -38.089 -3.403 19.092 1.00 88.31 594 LYS A C 1
ATOM 4775 O O . LYS A 1 594 ? -39.112 -3.175 19.720 1.00 88.31 594 LYS A O 1
ATOM 4780 N N . VAL A 1 595 ? -37.279 -4.434 19.351 1.00 88.31 595 VAL A N 1
ATOM 4781 C CA . VAL A 1 595 ? -37.566 -5.452 20.379 1.00 88.31 595 VAL A CA 1
ATOM 4782 C C . VAL A 1 595 ? -37.723 -4.811 21.759 1.00 88.31 595 VAL A C 1
ATOM 4784 O O . VAL A 1 595 ? -38.633 -5.170 22.492 1.00 88.31 595 VAL A O 1
ATOM 4787 N N . ILE A 1 596 ? -36.899 -3.808 22.087 1.00 89.31 596 ILE A N 1
ATOM 4788 C CA . ILE A 1 596 ? -37.002 -3.063 23.351 1.00 89.31 596 ILE A CA 1
ATOM 4789 C C . ILE A 1 596 ? -38.375 -2.399 23.521 1.00 89.31 596 ILE A C 1
ATOM 4791 O O . ILE A 1 596 ? -38.882 -2.336 24.638 1.00 89.31 596 ILE A O 1
ATOM 4795 N N . ASN A 1 597 ? -38.961 -1.900 22.433 1.00 92.06 597 ASN A N 1
ATOM 4796 C CA . ASN A 1 597 ? -40.239 -1.193 22.470 1.00 92.06 597 ASN A CA 1
ATOM 4797 C C . ASN A 1 597 ? -41.453 -2.134 22.395 1.00 92.06 597 ASN A C 1
ATOM 4799 O O . ASN A 1 597 ? -42.525 -1.761 22.862 1.00 92.06 597 ASN A O 1
ATOM 4803 N N . GLU A 1 598 ? -41.301 -3.319 21.799 1.00 93.94 598 GLU A N 1
ATOM 4804 C CA . GLU A 1 598 ? -42.414 -4.231 21.500 1.00 93.94 598 GLU A CA 1
ATOM 4805 C C . GLU A 1 598 ? -42.507 -5.412 22.490 1.00 93.94 598 GLU A C 1
ATOM 4807 O O . GLU A 1 598 ? -43.609 -5.752 22.912 1.00 93.94 598 GLU A O 1
ATOM 4812 N N . GLU A 1 599 ? -41.385 -6.017 22.904 1.00 86.56 599 GLU A N 1
ATOM 4813 C CA . GLU A 1 599 ? -41.363 -7.287 23.656 1.00 86.56 599 GLU A CA 1
ATOM 4814 C C . GLU A 1 599 ? -40.232 -7.322 24.713 1.00 86.56 599 GLU A C 1
ATOM 4816 O O . GLU A 1 599 ? -39.147 -7.868 24.474 1.00 86.56 599 GLU A O 1
ATOM 4821 N N . PRO A 1 600 ? -40.446 -6.750 25.915 1.00 79.50 600 PRO A N 1
ATOM 4822 C CA . PRO A 1 600 ? -39.377 -6.562 26.896 1.00 79.50 600 PRO A CA 1
ATOM 4823 C C . PRO A 1 600 ? -38.823 -7.855 27.513 1.00 79.50 600 PRO A C 1
ATOM 4825 O O . PRO A 1 600 ? -37.677 -7.865 27.968 1.00 79.50 600 PRO A O 1
ATOM 4828 N N . GLU A 1 601 ? -39.587 -8.950 27.506 1.00 87.50 601 GLU A N 1
ATOM 4829 C CA . GLU A 1 601 ? -39.169 -10.224 28.107 1.00 87.50 601 GLU A CA 1
ATOM 4830 C C . GLU A 1 601 ? -38.067 -10.948 27.306 1.00 87.50 601 GLU A C 1
ATOM 4832 O O . GLU A 1 601 ? -37.304 -11.714 27.893 1.00 87.50 601 GLU A O 1
ATOM 4837 N N . ASP A 1 602 ? -37.892 -10.662 26.005 1.00 88.06 602 ASP A N 1
ATOM 4838 C CA . ASP A 1 602 ? -36.909 -11.356 25.144 1.00 88.06 602 ASP A CA 1
ATOM 4839 C C . ASP A 1 602 ? -35.636 -10.523 24.848 1.00 88.06 602 ASP A C 1
ATOM 4841 O O . ASP A 1 602 ? -34.740 -10.927 24.086 1.00 88.06 602 ASP A O 1
ATOM 4845 N N . ILE A 1 603 ? -35.505 -9.349 25.485 1.00 89.50 603 ILE A N 1
ATOM 4846 C CA . ILE A 1 603 ? -34.357 -8.444 25.305 1.00 89.50 603 ILE A CA 1
ATOM 4847 C C . ILE A 1 603 ? -33.062 -9.109 25.781 1.00 89.50 603 ILE A C 1
ATOM 4849 O O . ILE A 1 603 ? -32.051 -9.063 25.075 1.00 89.50 603 ILE A O 1
ATOM 4853 N N . GLU A 1 604 ? -33.065 -9.732 26.965 1.00 90.06 604 GLU A N 1
ATOM 4854 C CA . GLU A 1 604 ? -31.852 -10.318 27.553 1.00 90.06 604 GLU A CA 1
ATOM 4855 C C . GLU A 1 604 ? -31.269 -11.406 26.643 1.00 90.06 604 GLU A C 1
ATOM 4857 O O . GLU A 1 604 ? -30.066 -11.420 26.356 1.00 90.06 604 GLU A O 1
ATOM 4862 N N . LYS A 1 605 ? -32.135 -12.278 26.117 1.00 92.31 605 LYS A N 1
ATOM 4863 C CA . LYS A 1 605 ? -31.757 -13.355 25.201 1.00 92.31 605 LYS A CA 1
ATOM 4864 C C . LYS A 1 605 ? -31.198 -12.804 23.890 1.00 92.31 605 LYS A C 1
ATOM 4866 O O . LYS A 1 605 ? -30.132 -13.246 23.452 1.00 92.31 605 LYS A O 1
ATOM 4871 N N . SER A 1 606 ? -31.855 -11.798 23.312 1.00 90.69 606 SER A N 1
ATOM 4872 C CA . SER A 1 606 ? -31.419 -11.136 22.076 1.00 90.69 606 SER A CA 1
ATOM 4873 C C . SER A 1 606 ? -30.057 -10.453 22.234 1.00 90.69 606 SER A C 1
ATOM 4875 O O . SER A 1 606 ? -29.156 -10.641 21.411 1.00 90.69 606 SER A O 1
ATOM 4877 N N . VAL A 1 607 ? -29.860 -9.707 23.328 1.00 86.62 607 VAL A N 1
ATOM 4878 C CA . VAL A 1 607 ? -28.578 -9.062 23.650 1.00 86.62 607 VAL A CA 1
ATOM 4879 C C . VAL A 1 607 ? -27.489 -10.111 23.842 1.00 86.62 607 VAL A C 1
ATOM 4881 O O . VAL A 1 607 ? -26.411 -9.989 23.257 1.00 86.62 607 VAL A O 1
ATOM 4884 N N . ARG A 1 608 ? -27.765 -11.170 24.613 1.00 90.69 608 ARG A N 1
ATOM 4885 C CA . ARG A 1 608 ? -26.809 -12.256 24.850 1.00 90.69 608 ARG A CA 1
ATOM 4886 C C . ARG A 1 608 ? -26.395 -12.931 23.544 1.00 90.69 608 ARG A C 1
ATOM 4888 O O . ARG A 1 608 ? -25.202 -13.151 23.337 1.00 90.69 608 ARG A O 1
ATOM 4895 N N . GLN A 1 609 ? -27.340 -13.211 22.648 1.00 93.25 609 GLN A N 1
ATOM 4896 C CA . GLN A 1 609 ? -27.054 -13.814 21.346 1.00 93.25 609 GLN A CA 1
ATOM 4897 C C . GLN A 1 609 ? -26.182 -12.903 20.471 1.00 93.25 609 GLN A C 1
ATOM 4899 O O . GLN A 1 609 ? -25.203 -13.371 19.892 1.00 93.25 609 GLN A O 1
ATOM 4904 N N . ILE A 1 610 ? -26.477 -11.601 20.418 1.00 88.94 610 ILE A N 1
ATOM 4905 C CA . ILE A 1 610 ? -25.689 -10.623 19.652 1.00 88.94 610 ILE A CA 1
ATOM 4906 C C . ILE A 1 610 ? -24.271 -10.488 20.207 1.00 88.94 610 ILE A C 1
ATOM 4908 O O . ILE A 1 610 ? -23.311 -10.437 19.439 1.00 88.94 610 ILE A O 1
ATOM 4912 N N . VAL A 1 611 ? -24.120 -10.455 21.533 1.00 82.94 611 VAL A N 1
ATOM 4913 C CA . VAL A 1 611 ? -22.805 -10.390 22.183 1.00 82.94 611 VAL A CA 1
ATOM 4914 C C . VAL A 1 611 ? -21.999 -11.654 21.885 1.00 82.94 611 VAL A C 1
ATOM 4916 O O . VAL A 1 611 ? -20.842 -11.546 21.484 1.00 82.94 611 VAL A O 1
ATOM 4919 N N . LEU A 1 612 ? -22.603 -12.841 22.013 1.00 89.19 612 LEU A N 1
ATOM 4920 C CA . LEU A 1 612 ? -21.946 -14.109 21.676 1.00 89.19 612 LEU A CA 1
ATOM 4921 C C . LEU A 1 612 ? -21.522 -14.159 20.206 1.00 89.19 612 LEU A C 1
ATOM 4923 O O . LEU A 1 612 ? -20.391 -14.545 19.912 1.00 89.19 612 LEU A O 1
ATOM 4927 N N . TYR A 1 613 ? -22.388 -13.710 19.299 1.00 92.38 613 TYR A N 1
ATOM 4928 C CA . TYR A 1 613 ? -22.083 -13.628 17.876 1.00 92.38 613 TYR A CA 1
ATOM 4929 C C . TYR A 1 613 ? -20.927 -12.661 17.595 1.00 92.38 613 TYR A C 1
ATOM 4931 O O . TYR A 1 613 ? -19.988 -13.005 16.885 1.00 92.38 613 TYR A O 1
ATOM 4939 N N . HIS A 1 614 ? -20.931 -11.472 18.203 1.00 83.50 614 HIS A N 1
ATOM 4940 C CA . HIS A 1 614 ? -19.849 -10.506 18.028 1.00 83.50 614 HIS A CA 1
ATOM 4941 C C . HIS A 1 614 ? -18.510 -11.017 18.575 1.00 83.50 614 HIS A C 1
ATOM 4943 O O . HIS A 1 614 ? -17.481 -10.839 17.927 1.00 83.50 614 HIS A O 1
ATOM 4949 N N . ILE A 1 615 ? -18.519 -11.698 19.727 1.00 81.19 615 ILE A N 1
ATOM 4950 C CA . ILE A 1 615 ? -17.329 -12.362 20.279 1.00 81.19 615 ILE A CA 1
ATOM 4951 C C . ILE A 1 615 ? -16.806 -13.415 19.301 1.00 81.19 615 ILE A C 1
ATOM 4953 O O . ILE A 1 615 ? -15.597 -13.506 19.110 1.00 81.19 615 ILE A O 1
ATOM 4957 N N . LYS A 1 616 ? -17.699 -14.184 18.671 1.00 87.38 616 LYS A N 1
ATOM 4958 C CA . LYS A 1 616 ? -17.331 -15.190 17.670 1.00 87.38 616 LYS A CA 1
ATOM 4959 C C . LYS A 1 616 ? -16.762 -14.601 16.381 1.00 87.38 616 LYS A C 1
ATOM 4961 O O . LYS A 1 616 ? -15.954 -15.265 15.768 1.00 87.38 616 LYS A O 1
ATOM 4966 N N . ILE A 1 617 ? -17.141 -13.382 15.991 1.00 81.25 617 ILE A N 1
ATOM 4967 C CA . ILE A 1 617 ? -16.532 -12.682 14.842 1.00 81.25 617 ILE A CA 1
ATOM 4968 C C . ILE A 1 617 ? -15.127 -12.146 15.179 1.00 81.25 617 ILE A C 1
ATOM 4970 O O . ILE A 1 617 ? -14.303 -11.975 14.287 1.00 81.25 617 ILE A O 1
ATOM 4974 N N . ILE A 1 618 ? -14.878 -11.783 16.443 1.00 73.56 618 ILE A N 1
ATOM 4975 C CA . ILE A 1 618 ? -13.591 -11.215 16.883 1.00 73.56 618 ILE A CA 1
ATOM 4976 C C . ILE A 1 618 ? -12.527 -12.293 17.092 1.00 73.56 618 ILE A C 1
ATOM 4978 O O . ILE A 1 618 ? -11.351 -12.016 16.863 1.00 73.56 618 ILE A O 1
ATOM 4982 N N . LYS A 1 619 ? -12.937 -13.446 17.628 1.00 75.50 619 LYS A N 1
ATOM 4983 C CA . LYS A 1 619 ? -12.080 -14.625 17.766 1.00 75.50 619 LYS A CA 1
ATOM 4984 C C . LYS A 1 619 ? -11.789 -15.211 16.399 1.00 75.50 619 LYS A C 1
ATOM 4986 O O . LYS A 1 619 ? -10.634 -15.654 16.241 1.00 75.50 619 LYS A O 1
#